Protein 6SMF (pdb70)

Organism: Zymomonas mobilis subsp. mobilis (strain ATCC 31821 / ZM4 / CP4) (NCBI:txid264203)

Solvent-accessible surface area: 24337 Å² total; per-residue (Å²): 152,36,58,43,0,6,0,0,2,0,1,19,19,52,18,42,5,112,61,95,52,108,132,131,41,134,66,40,25,125,66,4,6,79,100,4,112,126,37,4,139,94,56,107,14,69,16,80,41,70,47,15,9,43,18,2,13,0,0,53,43,0,16,65,0,42,86,83,186,8,61,0,0,0,0,4,1,22,0,2,0,19,34,0,2,1,0,15,25,0,10,125,33,4,84,12,46,2,0,2,0,14,34,44,10,12,24,56,108,54,80,50,10,41,80,9,29,0,0,29,21,8,71,0,14,0,4,12,23,28,12,78,0,1,20,9,0,0,49,1,0,24,138,86,158,109,51,44,0,8,0,0,3,0,1,19,18,52,26,49,16,106,35,66,59,102,92,87,37,139,82,40,25,128,65,3,15,81,103,3,118,124,36,4,141,94,54,99,7,55,17,78,40,68,48,15,8,44,17,3,14,0,0,54,44,0,18,68,0,31,84,81,177,9,58,0,0,0,0,4,0,21,1,1,0,19,38,2,2,0,0,15,24,0,9,127,13,6,92,11,45,2,8,3,0,16,33,45,71,12,126,79,108,55,78,53,12,78,86,24,29,0,31,91,21,19,117,30,75,34,31,37,120,27,10,85,0,0,17,80,0,0,75,47,0,24,92,104,159,111,53,43,0,7,0,0,2,0,1,19,20,55,27,53,15,106,84,58,58,100,77,162,35,138,69,40,23,122,62,3,15,76,114,4,115,124,32,4,136,161,41,96,10,62,9,80,39,66,47,16,7,45,17,3,13,0,0,52,45,0,18,68,0,35,87,80,185,9,56,0,0,0,0,5,0,20,1,1,0,20,35,1,2,1,0,16,24,0,9,145,37,10,103,11,48,2,9,4,0,15,34,45,70,13,123,80,108,55,78,53,11,77,86,24,29,0,32,90,22,21,118,29,72,33,30,36,117,29,15,99,0,0,24,78,0,0,66,48,0,26,88,104,163,112,62,31,0,5,0,0,2,0,10,91,20,61,101,51,12,108,177,55,60,99,78,165,35,137,72,38,22,118,63,2,9,74,115,2,109,111,22,4,148,170,52,99,10,58,16,71,41,76,49,14,75,130,60,38,21,0,33,91,42,0,102,65,0,69,86,84,184,10,56,0,0,0,0,4,0,21,46,54,0,24,93,2,78,50,0,51,78,8,8,161,85,17,116,11,47,2,0,4,0,13,34,43,11,12,23,58,112,81,80,124,46,40,82,9,52,1,0,35,22,8,69,0,18,0,3,12,21,28,14,56,0,0,29,9,0,0,58,11,0,24,83,98

Structure (mmCIF, N/CA/C/O backbone):
data_6SMF
#
_entry.id   6SMF
#
_cell.length_a   133.627
_cell.length_b   133.627
_cell.length_c   101.670
_cell.angle_alpha   90.000
_cell.angle_beta   90.000
_cell.angle_gamma   120.000
#
_symmetry.space_group_name_H-M   'H 3'
#
loop_
_entity.id
_entity.type
_entity.pdbx_description
1 polymer '3-dehydroquinate dehydratase'
2 non-polymer 'CITRATE ANION'
3 non-polymer 2-AMINO-2-HYDROXYMETHYL-PROPANE-1,3-DIOL
4 non-polymer 'SULFATE ION'
5 non-polymer GLYCEROL
6 water water
#
loop_
_atom_site.group_PDB
_atom_site.id
_atom_site.type_symbol
_atom_site.label_atom_id
_atom_site.label_alt_id
_atom_site.label_comp_id
_atom_site.label_asym_id
_atom_site.label_entity_id
_atom_site.label_seq_id
_atom_site.pdbx_PDB_ins_code
_atom_site.Cartn_x
_atom_site.Cartn_y
_atom_site.Cartn_z
_atom_site.occupancy
_atom_site.B_iso_or_equiv
_atom_site.auth_seq_id
_atom_site.auth_comp_id
_atom_site.auth_asym_id
_atom_site.auth_atom_id
_atom_site.pdbx_PDB_model_num
ATOM 1 N N . LYS A 1 6 ? -51.251 -9.850 20.014 1.00 135.42 3 LYS A N 1
ATOM 2 C CA . LYS A 1 6 ? -50.057 -10.483 19.370 1.00 132.75 3 LYS A CA 1
ATOM 3 C C . LYS A 1 6 ? -48.985 -10.614 20.461 1.00 132.31 3 LYS A C 1
ATOM 4 O O . LYS A 1 6 ? -48.807 -9.662 21.264 1.00 135.61 3 LYS A O 1
ATOM 6 N N . LYS A 1 7 ? -48.328 -11.774 20.530 1.00 129.40 4 LYS A N 1
ATOM 7 C CA . LYS A 1 7 ? -47.032 -11.926 21.223 1.00 125.85 4 LYS A CA 1
ATOM 8 C C . LYS A 1 7 ? -45.986 -11.158 20.379 1.00 117.68 4 LYS A C 1
ATOM 9 O O . LYS A 1 7 ? -45.976 -11.179 19.137 1.00 116.12 4 LYS A O 1
ATOM 11 N N . PRO A 1 8 ? -45.098 -10.364 21.024 1.00 110.53 5 PRO A N 1
ATOM 12 C CA . PRO A 1 8 ? -43.987 -9.735 20.331 1.00 105.12 5 PRO A CA 1
ATOM 13 C C . PRO A 1 8 ? -43.257 -10.809 19.519 1.00 100.17 5 PRO A C 1
ATOM 14 O O . PRO A 1 8 ? -43.103 -11.891 20.019 1.00 98.23 5 PRO A O 1
ATOM 18 N N . THR A 1 9 ? -42.868 -10.511 18.281 1.00 97.51 6 THR A N 1
ATOM 19 C CA . THR A 1 9 ? -42.111 -11.471 17.442 1.00 97.37 6 THR A CA 1
ATOM 20 C C . THR A 1 9 ? -40.626 -11.053 17.421 1.00 93.73 6 THR A C 1
ATOM 21 O O . THR A 1 9 ? -40.309 -9.849 17.348 1.00 94.08 6 THR A O 1
ATOM 25 N N . ILE A 1 10 ? -39.725 -12.018 17.572 1.00 90.69 7 ILE A N 1
ATOM 26 C CA . ILE A 1 10 ? -38.258 -11.762 17.544 1.00 84.30 7 ILE A CA 1
ATOM 27 C C . ILE A 1 10 ? -37.651 -12.599 16.425 1.00 82.51 7 ILE A C 1
ATOM 28 O O . ILE A 1 10 ? -37.676 -13.831 16.550 1.00 85.06 7 ILE A O 1
ATOM 33 N N . PHE A 1 11 ? -37.142 -11.950 15.381 1.00 83.47 8 PHE A N 1
ATOM 34 C CA . PHE A 1 11 ? -36.376 -12.592 14.291 1.00 84.98 8 PHE A CA 1
ATOM 35 C C . PHE A 1 11 ? -35.022 -13.063 14.848 1.00 84.83 8 PHE A C 1
ATOM 36 O O . PHE A 1 11 ? -34.354 -12.359 15.656 1.00 81.98 8 PHE A O 1
ATOM 44 N N . ILE A 1 12 ? -34.652 -14.281 14.466 1.00 83.04 9 ILE A N 1
ATOM 45 C CA . ILE A 1 12 ? -33.332 -14.880 14.770 1.00 77.78 9 ILE A CA 1
ATOM 46 C C . ILE A 1 12 ? -32.776 -15.325 13.428 1.00 75.72 9 ILE A C 1
ATOM 47 O O . ILE A 1 12 ? -33.365 -16.252 12.825 1.00 74.86 9 ILE A O 1
ATOM 52 N N . LEU A 1 13 ? -31.734 -14.635 12.971 1.00 71.37 10 LEU A N 1
ATOM 53 C CA . LEU A 1 13 ? -31.226 -14.757 11.594 1.00 74.79 10 LEU A CA 1
ATOM 54 C C . LEU A 1 13 ? -29.811 -15.331 11.630 1.00 70.54 10 LEU A C 1
ATOM 55 O O . LEU A 1 13 ? -28.951 -14.739 12.287 1.00 71.33 10 LEU A O 1
ATOM 60 N N . ASN A 1 14 ? -29.612 -16.441 10.924 1.00 72.55 11 ASN A N 1
ATOM 61 C CA . ASN A 1 14 ? -28.340 -17.194 10.865 1.00 74.56 11 ASN A CA 1
ATOM 62 C C . ASN A 1 14 ? -27.775 -17.074 9.448 1.00 75.04 11 ASN A C 1
ATOM 63 O O . ASN A 1 14 ? -28.506 -17.276 8.467 1.00 75.68 11 ASN A O 1
ATOM 68 N N . GLY A 1 15 ? -26.499 -16.709 9.364 1.00 70.57 12 GLY A N 1
ATOM 69 C CA . GLY A 1 15 ? -25.812 -16.550 8.086 1.00 65.97 12 GLY A CA 1
ATOM 70 C C . GLY A 1 15 ? -25.180 -17.845 7.633 1.00 63.91 12 GLY A C 1
ATOM 71 O O . GLY A 1 15 ? -25.546 -18.937 8.068 1.00 69.73 12 GLY A O 1
ATOM 72 N N . PRO A 1 16 ? -24.195 -17.727 6.729 1.00 60.28 13 PRO A N 1
ATOM 73 C CA . PRO A 1 16 ? -23.722 -18.860 5.950 1.00 60.47 13 PRO A CA 1
ATOM 74 C C . PRO A 1 16 ? -23.004 -19.876 6.836 1.00 62.73 13 PRO A C 1
ATOM 75 O O . PRO A 1 16 ? -22.385 -19.487 7.799 1.00 61.48 13 PRO A O 1
ATOM 79 N N . ASN A 1 17 ? -23.152 -21.145 6.462 1.00 66.27 14 ASN A N 1
ATOM 80 C CA . ASN A 1 17 ? -22.394 -22.293 6.992 1.00 68.17 14 ASN A CA 1
ATOM 81 C C . ASN A 1 17 ? -22.911 -22.728 8.379 1.00 70.68 14 ASN A C 1
ATOM 82 O O . ASN A 1 17 ? -22.580 -23.852 8.834 1.00 74.79 14 ASN A O 1
ATOM 87 N N . LEU A 1 18 ? -23.721 -21.927 9.052 1.00 69.58 15 LEU A N 1
ATOM 88 C CA . LEU A 1 18 ? -24.256 -22.337 10.370 1.00 72.00 15 LEU A CA 1
ATOM 89 C C . LEU A 1 18 ? -25.218 -23.519 10.202 1.00 76.17 15 LEU A C 1
ATOM 90 O O . LEU A 1 18 ? -25.379 -24.291 11.158 1.00 75.83 15 LEU A O 1
ATOM 95 N N . ASN A 1 19 ? -25.820 -23.647 9.018 1.00 76.49 16 ASN A N 1
ATOM 96 C CA . ASN A 1 19 ? -26.642 -24.828 8.642 1.00 79.07 16 ASN A CA 1
ATOM 97 C C . ASN A 1 19 ? -25.824 -26.124 8.734 1.00 78.91 16 ASN A C 1
ATOM 98 O O . ASN A 1 19 ? -26.487 -27.178 8.799 1.00 85.37 16 ASN A O 1
ATOM 103 N N . LEU A 1 20 ? -24.483 -26.072 8.796 1.00 77.93 17 LEU A N 1
ATOM 104 C CA . LEU A 1 20 ? -23.597 -27.291 8.811 1.00 83.00 17 LEU A CA 1
ATOM 105 C C . LEU A 1 20 ? -23.237 -27.718 10.238 1.00 81.49 17 LEU A C 1
ATOM 106 O O . LEU A 1 20 ? -22.579 -28.764 10.400 1.00 81.73 17 LEU A O 1
ATOM 111 N N . LEU A 1 21 ? -23.636 -26.917 11.217 1.00 82.38 18 LEU A N 1
ATOM 112 C CA . LEU A 1 21 ? -23.381 -27.166 12.651 1.00 88.34 18 LEU A CA 1
ATOM 113 C C . LEU A 1 21 ? -23.738 -28.612 12.982 1.00 92.30 18 LEU A C 1
ATOM 114 O O . LEU A 1 21 ? -24.822 -29.042 12.605 1.00 94.16 18 LEU A O 1
ATOM 119 N N . GLY A 1 22 ? -22.822 -29.295 13.660 1.00 95.37 19 GLY A N 1
ATOM 120 C CA . GLY A 1 22 ? -22.971 -30.676 14.100 1.00 97.91 19 GLY A CA 1
ATOM 121 C C . GLY A 1 22 ? -22.837 -31.677 12.992 1.00 104.01 19 GLY A C 1
ATOM 122 O O . GLY A 1 22 ? -22.590 -32.798 13.379 1.00 122.62 19 GLY A O 1
ATOM 123 N N . LEU A 1 23 ? -22.951 -31.384 11.700 1.00 106.60 20 LEU A N 1
ATOM 124 C CA . LEU A 1 23 ? -22.960 -32.459 10.654 1.00 114.86 20 LEU A CA 1
ATOM 125 C C . LEU A 1 23 ? -21.556 -33.090 10.535 1.00 122.43 20 LEU A C 1
ATOM 126 O O . LEU A 1 23 ? -21.421 -34.310 10.773 1.00 132.10 20 LEU A O 1
ATOM 131 N N . ARG A 1 24 ? -20.568 -32.278 10.165 1.00 129.89 21 ARG A N 1
ATOM 132 C CA . ARG A 1 24 ? -19.168 -32.693 9.917 1.00 135.40 21 ARG A CA 1
ATOM 133 C C . ARG A 1 24 ? -18.63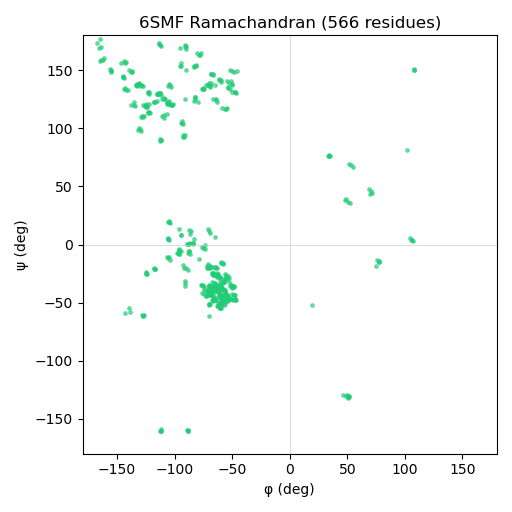0 -33.327 11.202 1.00 137.75 21 ARG A C 1
ATOM 134 O O . ARG A 1 24 ? -18.627 -32.618 12.245 1.00 134.83 21 ARG A O 1
ATOM 142 N N . GLU A 1 25 ? -18.266 -34.624 11.129 1.00 144.72 22 GLU A N 1
ATOM 143 C CA . GLU A 1 25 ? -17.535 -35.409 12.169 1.00 144.98 22 GLU A CA 1
ATOM 144 C C . GLU A 1 25 ? -17.961 -34.947 13.571 1.00 141.34 22 GLU A C 1
ATOM 145 O O . GLU A 1 25 ? -17.187 -34.264 14.259 1.00 135.18 22 GLU A O 1
ATOM 151 N N . PRO A 1 26 ? -19.176 -35.342 14.056 1.00 141.94 23 PRO A N 1
ATOM 152 C CA . PRO A 1 26 ? -19.764 -34.761 15.274 1.00 138.68 23 PRO A CA 1
ATOM 153 C C . PRO A 1 26 ? -18.959 -35.057 16.556 1.00 138.38 23 PRO A C 1
ATOM 154 O O . PRO A 1 26 ? -18.868 -34.218 17.445 1.00 122.48 23 PRO A O 1
ATOM 158 N N . THR A 1 27 ? -18.397 -36.269 16.607 1.00 152.51 24 THR A N 1
ATOM 159 C CA . THR A 1 27 ? -17.483 -36.824 17.634 1.00 154.59 24 THR A CA 1
ATOM 160 C C . THR A 1 27 ? -16.149 -36.053 17.637 1.00 154.73 24 THR A C 1
ATOM 161 O O . THR A 1 27 ? -15.276 -36.508 18.358 1.00 160.31 24 THR A O 1
ATOM 165 N N . ILE A 1 28 ? -16.009 -34.949 16.869 1.00 153.09 25 ILE A N 1
ATOM 166 C CA . ILE A 1 28 ? -14.840 -34.004 16.888 1.00 151.73 25 ILE A CA 1
ATOM 167 C C . ILE A 1 28 ? -15.336 -32.547 17.063 1.00 151.88 25 ILE A C 1
ATOM 168 O O . ILE A 1 28 ? -14.934 -31.964 18.089 1.00 147.19 25 ILE A O 1
ATOM 173 N N . TYR A 1 29 ? -16.167 -31.998 16.146 1.00 152.96 26 TYR A N 1
ATOM 174 C CA . TYR A 1 29 ? -16.663 -30.583 16.037 1.00 146.54 26 TYR A CA 1
ATOM 175 C C . TYR A 1 29 ? -17.832 -30.214 16.997 1.00 140.89 26 TYR A C 1
ATOM 176 O O . TYR A 1 29 ? -18.180 -29.015 17.036 1.00 122.44 26 TYR A O 1
ATOM 185 N N . GLY A 1 30 ? -18.474 -31.200 17.653 1.00 143.17 27 GLY A N 1
ATOM 186 C CA . GLY A 1 30 ? -19.491 -31.008 18.718 1.00 140.05 27 GLY A CA 1
ATOM 187 C C . GLY A 1 30 ? -20.962 -31.177 18.302 1.00 132.00 27 GLY A C 1
ATOM 188 O O . GLY A 1 30 ? -21.642 -30.159 18.101 1.00 135.70 27 GLY A O 1
ATOM 189 N N . HIS A 1 31 ? -21.426 -32.428 18.233 1.00 126.12 28 HIS A N 1
ATOM 190 C CA . HIS A 1 31 ? -22.804 -33.037 18.248 1.00 127.79 28 HIS A CA 1
ATOM 191 C C . HIS A 1 31 ? -23.993 -32.121 17.912 1.00 119.35 28 HIS A C 1
ATOM 192 O O . HIS A 1 31 ? -24.846 -32.531 17.100 1.00 118.92 28 HIS A O 1
ATOM 199 N N . GLN A 1 32 ? -24.122 -30.978 18.571 1.00 111.85 29 GLN A N 1
ATOM 200 C CA . GLN A 1 32 ? -25.344 -30.136 18.490 1.00 110.36 29 GLN A CA 1
ATOM 201 C C . GLN A 1 32 ? -25.483 -29.482 17.108 1.00 105.98 29 GLN A C 1
ATOM 202 O O . GLN A 1 32 ? -24.466 -28.961 16.597 1.00 111.84 29 GLN A O 1
ATOM 208 N N . THR A 1 33 ? -26.710 -29.441 16.567 1.00 102.10 30 THR A N 1
ATOM 209 C CA . THR A 1 33 ? -27.056 -28.951 15.197 1.00 97.07 30 THR A CA 1
ATOM 210 C C . THR A 1 33 ? -27.861 -27.652 15.255 1.00 93.28 30 THR A C 1
ATOM 211 O O . THR A 1 33 ? -28.288 -27.283 16.352 1.00 93.75 30 THR A O 1
ATOM 215 N N . LEU A 1 34 ? -28.077 -27.008 14.102 1.00 92.34 31 LEU A N 1
ATOM 216 C CA . LEU A 1 34 ? -28.765 -25.686 14.057 1.00 90.63 31 LEU A CA 1
ATOM 217 C C . LEU A 1 34 ? -30.247 -25.904 14.401 1.00 94.09 31 LEU A C 1
ATOM 218 O O . LEU A 1 34 ? -30.806 -25.011 15.058 1.00 91.03 31 LEU A O 1
ATOM 223 N N . GLU A 1 35 ? -30.830 -27.039 13.998 1.00 99.76 32 GLU A N 1
ATOM 224 C CA . GLU A 1 35 ? -32.227 -27.433 14.359 1.00 108.05 32 GLU A CA 1
ATOM 225 C C . GLU A 1 35 ? -32.353 -27.558 15.892 1.00 104.19 32 GLU A C 1
ATOM 226 O O . GLU A 1 35 ? -33.284 -26.951 16.486 1.00 107.66 32 GLU A O 1
ATOM 232 N N . ASP A 1 36 ? -31.438 -28.300 16.513 1.00 101.26 33 ASP A N 1
ATOM 233 C CA . ASP A 1 36 ? -31.393 -28.507 17.987 1.00 102.72 33 ASP A CA 1
ATOM 234 C C . ASP A 1 36 ? -31.483 -27.140 18.675 1.00 98.00 33 ASP A C 1
ATOM 235 O O . ASP A 1 36 ? -32.219 -27.003 19.652 1.00 101.67 33 ASP A O 1
ATOM 240 N N . ILE A 1 37 ? -30.771 -26.148 18.162 1.00 92.83 34 ILE A N 1
ATOM 241 C CA . ILE A 1 37 ? -30.710 -24.783 18.754 1.00 90.87 34 ILE A CA 1
ATOM 242 C C . ILE A 1 37 ? -32.061 -24.082 18.536 1.00 92.03 34 ILE A C 1
ATOM 243 O O . ILE A 1 37 ? -32.550 -23.436 19.501 1.00 92.91 34 ILE A O 1
ATOM 248 N N . ALA A 1 38 ? -32.627 -24.210 17.327 1.00 93.79 35 ALA A N 1
ATOM 249 C CA . ALA A 1 38 ? -33.982 -23.735 16.961 1.00 97.76 35 ALA A CA 1
ATOM 250 C C . ALA A 1 38 ? -35.009 -24.325 17.939 1.00 102.39 35 ALA A C 1
ATOM 251 O O . ALA A 1 38 ? -35.911 -23.579 18.401 1.00 107.40 35 ALA A O 1
ATOM 253 N N . ASN A 1 39 ? -34.889 -25.615 18.250 1.00 102.87 36 ASN A N 1
ATOM 254 C CA . ASN A 1 39 ? -35.829 -26.321 19.161 1.00 106.47 36 ASN A CA 1
ATOM 255 C C . ASN A 1 39 ? -35.663 -25.748 20.569 1.00 103.26 36 ASN A C 1
ATOM 256 O O . ASN A 1 39 ? -36.687 -25.378 21.174 1.00 104.56 36 ASN A O 1
ATOM 261 N N . LYS A 1 40 ? -34.412 -25.613 21.048 1.00 103.84 37 LYS A N 1
ATOM 262 C CA . LYS A 1 40 ? -34.114 -25.027 22.389 1.00 104.29 37 LYS A CA 1
ATOM 263 C C . LYS A 1 40 ? -34.844 -23.681 22.496 1.00 104.35 37 LYS A C 1
ATOM 264 O O . LYS A 1 40 ? -35.548 -23.468 23.538 1.00 104.31 37 LYS A O 1
ATOM 270 N N . LEU A 1 41 ? -34.717 -22.864 21.428 1.00 100.47 38 LEU A N 1
ATOM 271 C CA . LEU A 1 41 ? -35.106 -21.428 21.379 1.00 98.91 38 LEU A CA 1
ATOM 272 C C . LEU A 1 41 ? -36.627 -21.302 21.339 1.00 100.57 38 LEU A C 1
ATOM 273 O O . LEU A 1 41 ? -37.150 -20.434 22.051 1.00 102.31 38 LEU A O 1
ATOM 278 N N . LYS A 1 42 ? -37.292 -22.118 20.520 1.00 103.95 39 LYS A N 1
ATOM 279 C CA . LYS A 1 42 ? -38.780 -22.176 20.422 1.00 108.93 39 LYS A CA 1
ATOM 280 C C . LYS A 1 42 ? -39.397 -22.464 21.799 1.00 110.20 39 LYS A C 1
ATOM 281 O O . LYS A 1 42 ? -40.416 -21.805 22.108 1.00 110.05 39 LYS A O 1
ATOM 287 N N . LEU A 1 43 ? -38.768 -23.360 22.580 1.00 111.40 40 LEU A N 1
ATOM 288 C CA . LEU A 1 43 ? -39.194 -23.733 23.966 1.00 116.63 40 LEU A CA 1
ATOM 289 C C . LEU A 1 43 ? -38.945 -22.569 24.929 1.00 116.11 40 LEU A C 1
ATOM 290 O O . LEU A 1 43 ? -39.803 -22.333 25.803 1.00 120.02 40 LEU A O 1
ATOM 295 N N . GLN A 1 44 ? -37.790 -21.909 24.810 1.00 110.50 41 GLN A N 1
ATOM 296 C CA . GLN A 1 44 ? -37.415 -20.771 25.681 1.00 107.58 41 GLN A CA 1
ATOM 297 C C . GLN A 1 44 ? -38.435 -19.657 25.433 1.00 109.44 41 GLN A C 1
ATOM 298 O O . GLN A 1 44 ? -38.860 -18.974 26.421 1.00 112.00 41 GLN A O 1
ATOM 304 N N . ALA A 1 45 ? -38.838 -19.525 24.159 1.00 108.60 42 ALA A N 1
ATOM 305 C CA . ALA A 1 45 ? -39.768 -18.491 23.650 1.00 107.41 42 ALA A CA 1
ATOM 306 C C . ALA A 1 45 ? -41.149 -18.703 24.264 1.00 111.25 42 ALA A C 1
ATOM 307 O O . ALA A 1 45 ? -41.800 -17.703 24.563 1.00 116.79 42 ALA A O 1
ATOM 309 N N . GLU A 1 46 ? -41.572 -19.951 24.443 1.00 114.52 43 GLU A N 1
ATOM 310 C CA . GLU A 1 46 ? -42.822 -20.297 25.170 1.00 119.53 43 GLU A CA 1
ATOM 311 C C . GLU A 1 46 ? -42.692 -19.791 26.617 1.00 119.54 43 GLU A C 1
ATOM 312 O O . GLU A 1 46 ? -43.553 -19.013 27.026 1.00 120.32 43 GLU A O 1
ATOM 318 N N . LYS A 1 47 ? -41.613 -20.145 27.343 1.00 122.25 44 LYS A N 1
ATOM 319 C CA . LYS A 1 47 ? -41.399 -19.696 28.752 1.00 125.22 44 LYS A CA 1
ATOM 320 C C . LYS A 1 47 ? -41.444 -18.156 28.833 1.00 123.86 44 LYS A C 1
ATOM 321 O O . LYS A 1 47 ? -41.783 -17.649 29.915 1.00 124.05 44 LYS A O 1
ATOM 323 N N . LEU A 1 48 ? -41.121 -17.437 27.741 1.00 120.07 45 LEU A N 1
ATOM 324 C CA . LEU A 1 48 ? -40.869 -15.962 27.752 1.00 117.78 45 LEU A CA 1
ATOM 325 C C . LEU A 1 48 ? -42.062 -15.184 27.168 1.00 118.60 45 LEU A C 1
ATOM 326 O O . LEU A 1 48 ? -42.087 -13.938 27.289 1.00 122.67 45 LEU A O 1
ATOM 331 N N . ASP A 1 49 ? -42.971 -15.896 26.516 1.00 118.13 46 ASP A N 1
ATOM 332 C CA . ASP A 1 49 ? -44.214 -15.355 25.925 1.00 122.14 46 ASP A CA 1
ATOM 333 C C . ASP A 1 49 ? -43.916 -14.459 24.722 1.00 119.24 46 ASP A C 1
ATOM 334 O O . ASP A 1 49 ? -44.497 -13.352 24.595 1.00 122.98 46 ASP A O 1
ATOM 339 N N . VAL A 1 50 ? -43.065 -14.960 23.824 1.00 114.77 47 VAL A N 1
ATOM 340 C CA . VAL A 1 50 ? -42.709 -14.262 22.556 1.00 110.91 47 VAL A CA 1
ATOM 341 C C . VAL A 1 50 ? -42.715 -15.308 21.445 1.00 110.41 47 VAL A C 1
ATOM 342 O O . VAL A 1 50 ? -42.499 -16.492 21.771 1.00 115.32 47 VAL A O 1
ATOM 346 N N . THR A 1 51 ? -43.038 -14.920 20.209 1.00 107.49 48 THR A N 1
ATOM 347 C CA . THR A 1 51 ? -42.847 -15.831 19.058 1.00 103.71 48 THR A CA 1
ATOM 348 C C . THR A 1 51 ? -41.483 -15.483 18.476 1.00 99.32 48 THR A C 1
ATOM 349 O O . THR A 1 51 ? -40.960 -14.352 18.664 1.00 96.00 48 THR A O 1
ATOM 353 N N . VAL A 1 52 ? -40.907 -16.450 17.790 1.00 97.53 49 VAL A N 1
ATOM 354 C CA . VAL A 1 52 ? -39.479 -16.413 17.401 1.00 92.99 49 VAL A CA 1
ATOM 355 C C . VAL A 1 52 ? -39.453 -16.861 15.940 1.00 92.60 49 VAL A C 1
ATOM 356 O O . VAL A 1 52 ? -40.057 -17.915 15.673 1.00 93.93 49 VAL A O 1
ATOM 360 N N . GLU A 1 53 ? -38.926 -16.056 15.010 1.00 87.10 50 GLU A N 1
ATOM 361 C CA . GLU A 1 53 ? -38.905 -16.450 13.579 1.00 89.02 50 GLU A CA 1
ATOM 362 C C . GLU A 1 53 ? -37.456 -16.703 13.222 1.00 84.02 50 GLU A C 1
ATOM 363 O O . GLU A 1 53 ? -36.699 -15.735 13.191 1.00 89.72 50 GLU A O 1
ATOM 369 N N . ILE A 1 54 ? -37.108 -17.961 12.980 1.00 86.18 51 ILE A N 1
ATOM 370 C CA . ILE A 1 54 ? -35.715 -18.479 12.873 1.00 83.44 51 ILE A CA 1
ATOM 371 C C . ILE A 1 54 ? -35.459 -18.833 11.409 1.00 82.56 51 ILE A C 1
ATOM 372 O O . ILE A 1 54 ? -36.194 -19.657 10.887 1.00 81.27 51 ILE A O 1
ATOM 377 N N . ARG A 1 55 ? -34.391 -18.289 10.832 1.00 79.85 52 ARG A N 1
ATOM 378 C CA . ARG A 1 55 ? -34.048 -18.427 9.406 1.00 80.90 52 ARG A CA 1
ATOM 379 C C . ARG A 1 55 ? -32.522 -18.526 9.253 1.00 81.52 52 ARG A C 1
ATOM 380 O O . ARG A 1 55 ? -31.770 -18.034 10.130 1.00 79.35 52 ARG A O 1
ATOM 388 N N . GLN A 1 56 ? -32.089 -19.087 8.132 1.00 78.47 53 GLN A N 1
ATOM 389 C CA . GLN A 1 56 ? -30.672 -19.261 7.777 1.00 74.68 53 GLN A CA 1
ATOM 390 C C . GLN A 1 56 ? -30.570 -19.082 6.272 1.00 73.35 53 GLN A C 1
ATOM 391 O O . GLN A 1 56 ? -31.492 -19.510 5.568 1.00 75.18 53 GLN A O 1
ATOM 397 N N . SER A 1 57 ? -29.480 -18.483 5.813 1.00 67.16 54 SER A N 1
ATOM 398 C CA . SER A 1 57 ? -29.154 -18.384 4.383 1.00 68.36 54 SER A CA 1
ATOM 399 C C . SER A 1 57 ? -27.647 -18.232 4.250 1.00 67.81 54 SER A C 1
ATOM 400 O O . SER A 1 57 ? -27.016 -17.670 5.182 1.00 68.84 54 SER A O 1
ATOM 403 N N . ASN A 1 58 ? -27.120 -18.742 3.148 1.00 68.97 55 ASN A N 1
ATOM 404 C CA . ASN A 1 58 ? -25.720 -18.535 2.721 1.00 70.68 55 ASN A CA 1
ATOM 405 C C . ASN A 1 58 ? -25.627 -17.207 1.959 1.00 71.86 55 ASN A C 1
ATOM 406 O O . ASN A 1 58 ? -24.511 -16.868 1.533 1.00 72.67 55 ASN A O 1
ATOM 411 N N . HIS A 1 59 ? -26.734 -16.464 1.804 1.00 72.51 56 HIS A N 1
ATOM 412 C CA . HIS A 1 59 ? -26.783 -15.248 0.940 1.00 72.57 56 HIS A CA 1
ATOM 413 C C . HIS A 1 59 ? -26.814 -13.999 1.813 1.00 71.78 56 HIS A C 1
ATOM 414 O O . HIS A 1 59 ? -27.730 -13.845 2.642 1.00 70.74 56 HIS A O 1
ATOM 421 N N . GLU A 1 60 ? -25.836 -13.127 1.601 1.00 69.24 57 GLU A N 1
ATOM 422 C CA . GLU A 1 60 ? -25.734 -11.808 2.267 1.00 66.41 57 GLU A CA 1
ATOM 423 C C . GLU A 1 60 ? -27.054 -11.058 2.051 1.00 69.71 57 GLU A C 1
ATOM 424 O O . GLU A 1 60 ? -27.625 -10.506 3.021 1.00 67.35 57 GLU A O 1
ATOM 430 N N . GLY A 1 61 ? -27.529 -11.045 0.803 1.00 70.66 58 GLY A N 1
ATOM 431 C CA . GLY A 1 61 ? -28.766 -10.348 0.446 1.00 73.97 58 GLY A CA 1
ATOM 432 C C . GLY A 1 61 ? -29.957 -10.826 1.270 1.00 75.87 58 GLY A C 1
ATOM 433 O O . GLY A 1 61 ? -30.837 -9.968 1.622 1.00 78.62 58 GLY A O 1
ATOM 434 N N . ALA A 1 62 ? -30.054 -12.135 1.542 1.00 74.34 59 ALA A N 1
ATOM 435 C CA . ALA A 1 62 ? -31.167 -12.681 2.350 1.00 74.22 59 ALA A CA 1
ATOM 436 C C . ALA A 1 62 ? -31.166 -12.042 3.746 1.00 69.20 59 ALA A C 1
ATOM 437 O O . ALA A 1 62 ? -32.222 -11.610 4.198 1.00 71.31 59 ALA A O 1
ATOM 439 N N . LEU A 1 63 ? -30.021 -11.920 4.399 1.00 68.31 60 LEU A N 1
ATOM 440 C CA . LEU A 1 63 ? -29.956 -11.343 5.770 1.00 66.16 60 LEU A CA 1
ATOM 441 C C . LEU A 1 63 ? -30.459 -9.900 5.744 1.00 67.38 60 LEU A C 1
ATOM 442 O O . LEU A 1 63 ? -31.160 -9.481 6.692 1.00 67.70 60 LEU A O 1
ATOM 447 N N . ILE A 1 64 ? -30.158 -9.170 4.678 1.00 68.33 61 ILE A N 1
ATOM 448 C CA . ILE A 1 64 ? -30.587 -7.748 4.563 1.00 68.40 61 ILE A CA 1
ATOM 449 C C . ILE A 1 64 ? -32.112 -7.724 4.363 1.00 74.61 61 ILE A C 1
ATOM 450 O O . ILE A 1 64 ? -32.796 -7.018 5.163 1.00 72.29 61 ILE A O 1
ATOM 455 N N . ASP A 1 65 ? -32.629 -8.495 3.390 1.00 73.84 62 ASP A N 1
ATOM 456 C CA . ASP A 1 65 ? -34.105 -8.631 3.155 1.00 75.81 62 ASP A CA 1
ATOM 457 C C . ASP A 1 65 ? -34.793 -8.882 4.506 1.00 72.80 62 ASP A C 1
ATOM 458 O O . ASP A 1 65 ? -35.738 -8.190 4.835 1.00 72.26 62 ASP A O 1
ATOM 463 N N . TRP A 1 66 ? -34.262 -9.810 5.303 1.00 74.65 63 TRP A N 1
ATOM 464 C CA . TRP A 1 66 ? -34.848 -10.248 6.602 1.00 75.03 63 TRP A CA 1
ATOM 465 C C . TRP A 1 66 ? -34.744 -9.121 7.629 1.00 76.22 63 TRP A C 1
ATOM 466 O O . TRP A 1 66 ? -35.725 -8.863 8.311 1.00 77.79 63 TRP A O 1
ATOM 477 N N . LEU A 1 67 ? -33.623 -8.415 7.693 1.00 75.92 64 LEU A N 1
ATOM 478 C CA . LEU A 1 67 ? -33.532 -7.245 8.589 1.00 75.19 64 LEU A CA 1
ATOM 479 C C . LEU A 1 67 ? -34.630 -6.264 8.217 1.00 75.72 64 LEU A C 1
ATOM 480 O O . LEU A 1 67 ? -35.304 -5.780 9.129 1.00 81.38 64 LEU A O 1
ATOM 485 N N . GLN A 1 68 ? -34.834 -6.018 6.925 1.00 77.21 65 GLN A N 1
ATOM 486 C CA . GLN A 1 68 ? -35.795 -4.985 6.458 1.00 82.33 65 GLN A CA 1
ATOM 487 C C . GLN A 1 68 ? -37.217 -5.479 6.747 1.00 86.31 65 GLN A C 1
ATOM 488 O O . GLN A 1 68 ? -38.090 -4.662 7.114 1.00 90.43 65 GLN A O 1
ATOM 494 N N . GLU A 1 69 ? -37.434 -6.776 6.540 1.00 87.12 66 GLU A N 1
ATOM 495 C CA . GLU A 1 69 ? -38.733 -7.457 6.773 1.00 89.30 66 GLU A CA 1
ATOM 496 C C . GLU A 1 69 ? -39.073 -7.367 8.266 1.00 88.43 66 GLU A C 1
ATOM 497 O O . GLU A 1 69 ? -40.273 -7.166 8.597 1.00 88.57 66 GLU A O 1
ATOM 503 N N . ALA A 1 70 ? -38.083 -7.493 9.148 1.00 82.28 67 ALA A N 1
ATOM 504 C CA . ALA A 1 70 ? -38.332 -7.362 10.596 1.00 84.00 67 ALA A CA 1
ATOM 505 C C . ALA A 1 70 ? -38.823 -5.944 10.887 1.00 87.02 67 ALA A C 1
ATOM 506 O O . ALA A 1 70 ? -39.750 -5.809 11.689 1.00 88.05 67 ALA A O 1
ATOM 508 N N . GLN A 1 71 ? -38.281 -4.914 10.243 1.00 88.87 68 GLN A N 1
ATOM 509 C CA . GLN A 1 71 ? -38.789 -3.550 10.551 1.00 95.16 68 GLN A CA 1
ATOM 510 C C . GLN A 1 71 ? -40.229 -3.389 10.051 1.00 96.51 68 GLN A C 1
ATOM 511 O O . GLN A 1 71 ? -41.011 -2.722 10.754 1.00 100.90 68 GLN A O 1
ATOM 517 N N . ALA A 1 72 ? -40.564 -3.986 8.902 1.00 94.40 69 ALA A N 1
ATOM 518 C CA . ALA A 1 72 ? -41.859 -3.831 8.183 1.00 95.76 69 ALA A CA 1
ATOM 519 C C . ALA A 1 72 ? -42.994 -4.432 9.017 1.00 99.54 69 ALA A C 1
ATOM 520 O O . ALA A 1 72 ? -44.140 -4.017 8.887 1.00 104.69 69 ALA A O 1
ATOM 522 N N . VAL A 1 73 ? -42.638 -5.386 9.865 1.00 101.88 70 VAL A N 1
ATOM 523 C CA . VAL A 1 73 ? -43.535 -6.300 10.625 1.00 102.46 70 VAL A CA 1
ATOM 524 C C . VAL A 1 73 ? -43.541 -5.836 12.090 1.00 101.20 70 VAL A C 1
ATOM 525 O O . VAL A 1 73 ? -44.163 -6.504 12.931 1.00 95.32 70 VAL A O 1
ATOM 529 N N . LYS A 1 74 ? -42.862 -4.711 12.360 1.00 102.20 71 LYS A N 1
ATOM 530 C CA . LYS A 1 74 ? -42.663 -4.082 13.695 1.00 105.95 71 LYS A CA 1
ATOM 531 C C . LYS A 1 74 ? -42.195 -5.120 14.721 1.00 102.32 71 LYS A C 1
ATOM 532 O O . LYS A 1 74 ? -42.632 -5.045 15.890 1.00 105.31 71 LYS A O 1
ATOM 538 N N . ALA A 1 75 ? -41.316 -6.039 14.314 1.00 94.40 72 ALA A N 1
ATOM 539 C CA . ALA A 1 75 ? -40.666 -7.011 15.228 1.00 91.44 72 ALA A CA 1
ATOM 540 C C . ALA A 1 75 ? -40.034 -6.260 16.403 1.00 90.50 72 ALA A C 1
ATOM 541 O O . ALA A 1 75 ? -39.610 -5.084 16.234 1.00 95.63 72 ALA A O 1
ATOM 543 N N . LYS A 1 76 ? -39.964 -6.925 17.551 1.00 89.63 73 LYS A N 1
ATOM 544 C CA . LYS A 1 76 ? -39.472 -6.321 18.813 1.00 93.74 73 LYS A CA 1
ATOM 545 C C . LYS A 1 76 ? -37.942 -6.247 18.788 1.00 89.62 73 LYS A C 1
ATOM 546 O O . LYS A 1 76 ? -37.398 -5.297 19.393 1.00 87.88 73 LYS A O 1
ATOM 552 N N . ALA A 1 77 ? -37.301 -7.248 18.173 1.00 85.86 74 ALA A N 1
ATOM 553 C CA . ALA A 1 77 ? -35.818 -7.399 18.127 1.00 82.43 74 ALA A CA 1
ATOM 554 C C . ALA A 1 77 ? -35.375 -8.350 17.008 1.00 79.01 74 ALA A C 1
ATOM 555 O O . ALA A 1 77 ? -36.215 -9.104 16.472 1.00 78.34 74 ALA A O 1
ATOM 557 N N . VAL A 1 78 ? -34.106 -8.250 16.612 1.00 79.37 75 VAL A N 1
ATOM 558 C CA . VAL A 1 78 ? -33.405 -9.239 15.739 1.00 75.49 75 VAL A CA 1
ATOM 559 C C . VAL A 1 78 ? -32.177 -9.744 16.490 1.00 73.45 75 VAL A C 1
ATOM 560 O O . VAL A 1 78 ? -31.392 -8.945 17.025 1.00 73.31 75 VAL A O 1
ATOM 564 N N . ILE A 1 79 ? -32.051 -11.054 16.550 1.00 73.28 76 ILE A N 1
ATOM 565 C CA . ILE A 1 79 ? -30.819 -11.726 17.010 1.00 70.52 76 ILE A CA 1
ATOM 566 C C . ILE A 1 79 ? -30.143 -12.159 15.720 1.00 71.38 76 ILE A C 1
ATOM 567 O O . ILE A 1 79 ? -30.811 -12.839 14.928 1.00 71.14 76 ILE A O 1
ATOM 572 N N . LEU A 1 80 ? -28.920 -11.687 15.480 1.00 69.50 77 LEU A N 1
ATOM 573 C CA . LEU A 1 80 ? -28.233 -11.856 14.178 1.00 67.19 77 LEU A CA 1
ATOM 574 C C . LEU A 1 80 ? -26.869 -12.492 14.404 1.00 64.15 77 LEU A C 1
ATOM 575 O O . LEU A 1 80 ? -26.062 -11.928 15.138 1.00 60.18 77 LEU A O 1
ATOM 580 N N . ASN A 1 81 ? -26.678 -13.663 13.815 1.00 67.44 78 ASN A N 1
ATOM 581 C CA . ASN A 1 81 ? -25.372 -14.333 13.650 1.00 64.00 78 ASN A CA 1
ATOM 582 C C . ASN A 1 81 ? -25.085 -14.338 12.148 1.00 64.39 78 ASN A C 1
ATOM 583 O O . ASN 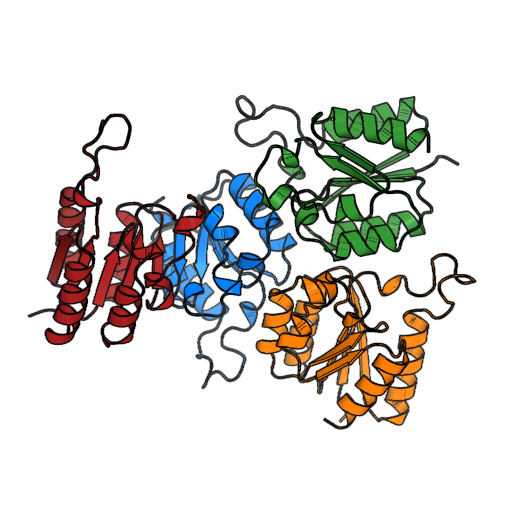A 1 81 ? -25.552 -15.235 11.462 1.0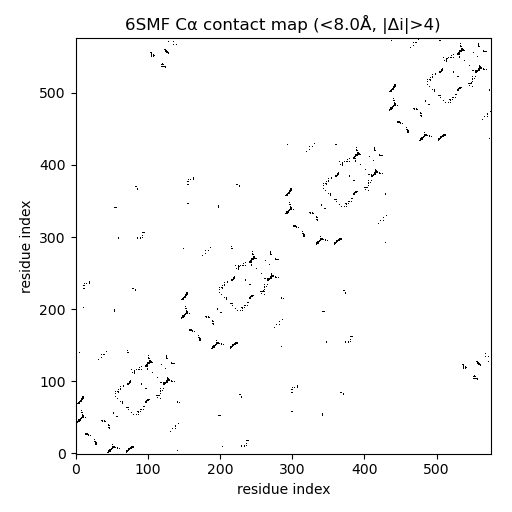0 69.83 78 ASN A O 1
ATOM 588 N N . ALA A 1 82 ? -24.436 -13.304 11.635 1.00 62.99 79 ALA A N 1
ATOM 589 C CA . ALA A 1 82 ? -24.104 -13.141 10.201 1.00 60.79 79 ALA A CA 1
ATOM 590 C C . ALA A 1 82 ? -22.962 -14.081 9.788 1.00 58.37 79 ALA A C 1
ATOM 591 O O . ALA A 1 82 ? -22.581 -14.054 8.634 1.00 59.06 79 ALA A O 1
ATOM 593 N N . ALA A 1 83 ? -22.430 -14.885 10.700 1.00 60.91 80 ALA A N 1
ATOM 594 C CA . ALA A 1 83 ? -21.272 -15.785 10.452 1.00 59.76 80 ALA A CA 1
ATOM 595 C C . ALA A 1 83 ? -20.171 -15.005 9.702 1.00 61.30 80 ALA A C 1
ATOM 596 O O . ALA A 1 83 ? -19.844 -13.879 10.176 1.00 54.88 80 ALA A O 1
ATOM 598 N N . ALA A 1 84 ? -19.625 -15.513 8.583 1.00 58.61 81 ALA A N 1
ATOM 599 C CA . ALA A 1 84 ? -18.459 -14.862 7.931 1.00 57.93 81 ALA A CA 1
ATOM 600 C C . ALA A 1 84 ? -18.823 -13.461 7.435 1.00 58.81 81 ALA A C 1
ATOM 601 O O . ALA A 1 84 ? -17.929 -12.676 7.317 1.00 56.21 81 ALA A O 1
ATOM 603 N N . TYR A 1 85 ? -20.090 -13.172 7.137 1.00 57.61 82 TYR A N 1
ATOM 604 C CA . TYR A 1 85 ? -20.470 -11.865 6.559 1.00 58.87 82 TYR A CA 1
ATOM 605 C C . TYR A 1 85 ? -20.299 -10.794 7.645 1.00 57.64 82 TYR A C 1
ATOM 606 O O . TYR A 1 85 ? -20.238 -9.600 7.291 1.00 61.24 82 TYR A O 1
ATOM 615 N N . THR A 1 86 ? -20.255 -11.188 8.922 1.00 58.84 83 THR A N 1
ATOM 616 C CA . THR A 1 86 ? -19.971 -10.263 10.059 1.00 60.36 83 THR A CA 1
ATOM 617 C C . THR A 1 86 ? -18.698 -9.455 9.764 1.00 60.48 83 THR A C 1
ATOM 618 O O . THR A 1 86 ? -18.647 -8.283 10.131 1.00 61.23 83 THR A O 1
ATOM 622 N N . HIS A 1 87 ? -17.720 -10.060 9.091 1.00 59.03 84 HIS A N 1
ATOM 623 C CA . HIS A 1 87 ? -16.367 -9.509 8.876 1.00 55.46 84 HIS A CA 1
ATOM 624 C C . HIS A 1 87 ? -16.258 -8.809 7.519 1.00 57.14 84 HIS A C 1
ATOM 625 O O . HIS A 1 87 ? -15.272 -8.084 7.345 1.00 56.47 84 HIS A O 1
ATOM 632 N N . THR A 1 88 ? -17.258 -8.888 6.636 1.00 58.45 85 THR A N 1
ATOM 633 C CA . THR A 1 88 ? -17.156 -8.320 5.263 1.00 58.87 85 THR A CA 1
ATOM 634 C C . THR A 1 88 ? -18.298 -7.334 4.965 1.00 62.08 85 THR A C 1
ATOM 635 O O . THR A 1 88 ? -18.124 -6.501 4.060 1.00 60.95 85 THR A O 1
ATOM 639 N N . SER A 1 89 ? -19.448 -7.415 5.632 1.00 58.90 86 SER A N 1
ATOM 640 C CA . SER A 1 89 ? -20.690 -6.791 5.095 1.00 61.20 86 SER A CA 1
ATOM 641 C C . SER A 1 89 ? -20.913 -5.363 5.618 1.00 57.72 86 SER A C 1
ATOM 642 O O . SER A 1 89 ? -21.553 -5.185 6.637 1.00 54.25 86 SER A O 1
ATOM 645 N N . VAL A 1 90 ? -20.460 -4.380 4.854 1.00 57.64 87 VAL A N 1
ATOM 646 C CA . VAL A 1 90 ? -20.887 -2.974 5.000 1.00 58.56 87 VAL A CA 1
ATOM 647 C C . VAL A 1 90 ? -22.397 -2.908 4.780 1.00 60.60 87 VAL A C 1
ATOM 648 O O . VAL A 1 90 ? -23.068 -2.115 5.485 1.00 55.24 87 VAL A O 1
ATOM 652 N N . ALA A 1 91 ? -22.943 -3.754 3.909 1.00 57.94 88 ALA A N 1
ATOM 653 C CA . ALA A 1 91 ? -24.375 -3.652 3.552 1.00 60.63 88 ALA A CA 1
ATOM 654 C C . ALA A 1 91 ? -25.216 -4.086 4.754 1.00 60.93 88 ALA A C 1
ATOM 655 O O . ALA A 1 91 ? -26.282 -3.427 4.966 1.00 61.16 88 ALA A O 1
ATOM 657 N N . ILE A 1 92 ? -24.771 -5.113 5.517 1.00 55.36 89 ILE A N 1
ATOM 658 C CA . ILE A 1 92 ? -25.501 -5.523 6.751 1.00 60.40 89 ILE A CA 1
ATOM 659 C C . ILE A 1 92 ? -25.371 -4.431 7.817 1.00 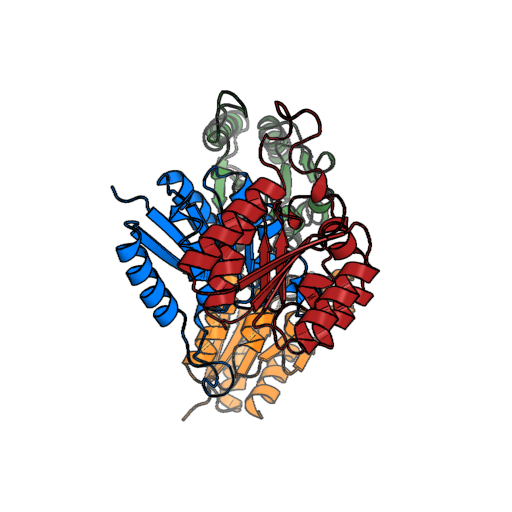64.38 89 ILE A C 1
ATOM 660 O O . ILE A 1 92 ? -26.334 -4.185 8.538 1.00 62.00 89 ILE A O 1
ATOM 665 N N . TYR A 1 93 ? -24.211 -3.771 7.887 1.00 65.47 90 TYR A N 1
ATOM 666 C CA . TYR A 1 93 ? -23.962 -2.672 8.849 1.00 62.56 90 TYR A CA 1
ATOM 667 C C . TYR A 1 93 ? -25.006 -1.582 8.562 1.00 67.17 90 TYR A C 1
ATOM 668 O O . TYR A 1 93 ? -25.634 -1.085 9.498 1.00 69.12 90 TYR A O 1
ATOM 677 N N . ASP A 1 94 ? -25.199 -1.242 7.289 1.00 64.20 91 ASP A N 1
ATOM 678 C CA . ASP A 1 94 ? -26.106 -0.142 6.873 1.00 62.93 91 ASP A CA 1
ATOM 679 C C . ASP A 1 94 ? -27.563 -0.552 7.138 1.00 67.32 91 ASP A C 1
ATOM 680 O O . ASP A 1 94 ? -28.339 0.332 7.618 1.00 68.83 91 ASP A O 1
ATOM 685 N N . ALA A 1 95 ? -27.916 -1.814 6.857 1.00 60.76 92 ALA A N 1
ATOM 686 C CA . ALA A 1 95 ? -29.269 -2.352 7.131 1.00 65.73 92 ALA A CA 1
ATOM 687 C C . ALA A 1 95 ? -29.608 -2.178 8.615 1.00 63.35 92 ALA A C 1
ATOM 688 O O . ALA A 1 95 ? -30.630 -1.569 8.911 1.00 72.31 92 ALA A O 1
ATOM 690 N N . ILE A 1 96 ? -28.734 -2.610 9.511 1.00 62.60 93 ILE A N 1
ATOM 691 C CA . ILE A 1 96 ? -28.923 -2.472 10.984 1.00 63.58 93 ILE A CA 1
ATOM 692 C C . ILE A 1 96 ? -29.098 -0.997 11.338 1.00 68.12 93 ILE A C 1
ATOM 693 O O . ILE A 1 96 ? -30.078 -0.650 12.014 1.00 72.02 93 ILE A O 1
ATOM 698 N N . ARG A 1 97 ? -28.224 -0.144 10.829 1.00 67.77 94 ARG A N 1
ATOM 699 C CA . ARG A 1 97 ? -28.325 1.294 11.137 1.00 70.18 94 ARG A CA 1
ATOM 700 C C . ARG A 1 97 ? -29.606 1.928 10.572 1.00 71.07 94 ARG A C 1
ATOM 701 O O . ARG A 1 97 ? -30.147 2.840 11.249 1.00 67.52 94 ARG A O 1
ATOM 709 N N . ALA A 1 98 ? -30.095 1.475 9.414 1.00 70.74 95 ALA A N 1
ATOM 710 C CA . ALA A 1 98 ? -31.265 2.099 8.725 1.00 72.09 95 ALA A CA 1
ATOM 711 C C . ALA A 1 98 ? -32.558 1.734 9.461 1.00 74.82 95 ALA A C 1
ATOM 712 O O . ALA A 1 98 ? -33.415 2.594 9.555 1.00 82.30 95 ALA A O 1
ATOM 714 N N . ILE A 1 99 ? -32.662 0.506 9.971 1.00 73.25 96 ILE A N 1
ATOM 715 C CA . ILE A 1 99 ? -33.880 0.006 10.682 1.00 78.79 96 ILE A CA 1
ATOM 716 C C . ILE A 1 99 ? -33.843 0.458 12.142 1.00 80.31 96 ILE A C 1
ATOM 717 O O . ILE A 1 99 ? -32.752 0.687 12.656 1.00 82.56 96 ILE A O 1
ATOM 722 N N . THR A 1 100 ? -35.017 0.599 12.750 1.00 84.07 97 THR A N 1
ATOM 723 C CA . THR A 1 100 ? -35.224 1.057 14.149 1.00 88.95 97 THR A CA 1
ATOM 724 C C . THR A 1 100 ? -35.302 -0.111 15.129 1.00 87.56 97 THR A C 1
ATOM 725 O O . THR A 1 100 ? -35.244 0.140 16.325 1.00 87.04 97 THR A O 1
ATOM 729 N N . VAL A 1 101 ? -35.541 -1.321 14.635 1.00 87.05 98 VAL A N 1
ATOM 730 C CA . VAL A 1 101 ? -35.570 -2.569 15.447 1.00 83.42 98 VAL A CA 1
ATOM 731 C C . VAL A 1 101 ? -34.171 -2.792 16.012 1.00 80.49 98 VAL A C 1
ATOM 732 O O . VAL A 1 101 ? -33.227 -2.913 15.232 1.00 74.70 98 VAL A O 1
ATOM 736 N N . PRO A 1 102 ? -34.003 -2.943 17.348 1.00 79.44 99 PRO A N 1
ATOM 737 C CA . PRO A 1 102 ? -32.711 -3.310 17.918 1.00 75.31 99 PRO A CA 1
ATOM 738 C C . PRO A 1 102 ? -32.192 -4.657 17.393 1.00 72.74 99 PRO A C 1
ATOM 739 O O . PRO A 1 102 ? -32.968 -5.572 17.236 1.00 71.72 99 PRO A O 1
ATOM 743 N N . VAL A 1 103 ? -30.886 -4.717 17.132 1.00 69.97 100 VAL A N 1
ATOM 744 C CA . VAL A 1 103 ? -30.164 -5.938 16.696 1.00 69.62 100 VAL A CA 1
ATOM 745 C C . VAL A 1 103 ? -29.158 -6.335 17.787 1.00 70.17 100 VAL A C 1
ATOM 746 O O . VAL A 1 103 ? -28.389 -5.475 18.278 1.00 69.76 100 VAL A O 1
ATOM 750 N N . ILE A 1 104 ? -29.211 -7.601 18.180 1.00 71.16 101 ILE A N 1
ATOM 751 C CA . ILE A 1 104 ? -28.199 -8.250 19.054 1.00 72.39 101 ILE A CA 1
ATOM 752 C C . ILE A 1 104 ? -27.322 -9.177 18.201 1.00 72.40 101 ILE A C 1
ATOM 753 O O . ILE A 1 104 ? -27.869 -10.104 17.526 1.00 71.14 101 ILE A O 1
ATOM 758 N N . GLU A 1 105 ? -26.018 -8.915 18.204 1.00 67.30 102 GLU A N 1
ATOM 759 C CA . GLU A 1 105 ? -25.026 -9.773 17.524 1.00 62.80 102 GLU A CA 1
ATOM 760 C C . GLU A 1 105 ? -24.847 -11.022 18.377 1.00 62.80 102 GLU A C 1
ATOM 761 O O . GLU A 1 105 ? -24.684 -10.881 19.590 1.00 60.42 102 GLU A O 1
ATOM 767 N N . VAL A 1 106 ? -24.842 -12.190 17.738 1.00 63.74 103 VAL A N 1
ATOM 768 C CA . VAL A 1 106 ? -24.569 -13.496 18.386 1.00 64.82 103 VAL A CA 1
ATOM 769 C C . VAL A 1 106 ? -23.491 -14.260 17.610 1.00 62.43 103 VAL A C 1
ATOM 770 O O . VAL A 1 106 ? -23.527 -14.271 16.382 1.00 61.43 103 VAL A O 1
ATOM 774 N N . HIS A 1 107 ? -22.557 -14.857 18.346 1.00 60.61 104 HIS A N 1
ATOM 775 C CA . HIS A 1 107 ? -21.605 -15.872 17.853 1.00 64.67 104 HIS A CA 1
ATOM 776 C C . HIS A 1 107 ? -21.574 -17.031 18.856 1.00 66.86 104 HIS A C 1
ATOM 777 O O . HIS A 1 107 ? -21.516 -16.789 20.075 1.00 63.97 104 HIS A O 1
ATOM 784 N N . LEU A 1 108 ? -21.573 -18.246 18.320 1.00 66.00 105 LEU A N 1
ATOM 785 C CA . LEU A 1 108 ? -21.299 -19.477 19.071 1.00 69.72 105 LEU A CA 1
ATOM 786 C C . LEU A 1 108 ? -19.902 -19.402 19.671 1.00 69.75 105 LEU A C 1
ATOM 787 O O . LEU A 1 108 ? -19.752 -19.685 20.864 1.00 71.51 105 LEU A O 1
ATOM 792 N N . SER A 1 109 ? -18.895 -19.157 18.830 1.00 70.37 106 SER A N 1
ATOM 793 C CA . SER A 1 109 ? -17.474 -19.122 19.256 1.00 69.40 106 SER A CA 1
ATOM 794 C C . SER A 1 109 ? -17.156 -17.670 19.643 1.00 68.62 106 SER A C 1
ATOM 795 O O . SER A 1 109 ? -18.027 -16.778 19.451 1.00 63.68 106 SER A O 1
ATOM 798 N N . ASN A 1 110 ? -15.986 -17.444 20.209 1.00 66.81 107 ASN A N 1
ATOM 799 C CA . ASN A 1 110 ? -15.480 -16.087 20.486 1.00 67.35 107 ASN A CA 1
ATOM 800 C C . ASN A 1 110 ? -14.615 -15.695 19.294 1.00 64.07 107 ASN A C 1
ATOM 801 O O . ASN A 1 110 ? -13.490 -16.180 19.149 1.00 62.99 107 ASN A O 1
ATOM 806 N N . PRO A 1 111 ? -15.098 -14.820 18.399 1.00 58.68 108 PRO A N 1
ATOM 807 C CA . PRO A 1 111 ? -14.345 -14.507 17.190 1.00 60.62 108 PRO A CA 1
ATOM 808 C C . PRO A 1 111 ? -13.001 -13.809 17.492 1.00 61.73 108 PRO A C 1
ATOM 809 O O . PRO A 1 111 ? -12.107 -13.937 16.710 1.00 61.54 108 PRO A O 1
ATOM 813 N N . HIS A 1 112 ? -12.875 -13.099 18.612 1.00 61.96 109 HIS A N 1
ATOM 814 C CA . HIS A 1 112 ? -11.637 -12.384 18.999 1.00 61.19 109 HIS A CA 1
ATOM 815 C C . HIS A 1 112 ? -10.582 -13.434 19.346 1.00 65.01 109 HIS A C 1
ATOM 816 O O . HIS A 1 112 ? -9.377 -13.086 19.283 1.00 61.19 109 HIS A O 1
ATOM 823 N N . ALA A 1 113 ? -10.998 -14.677 19.649 1.00 62.82 110 ALA A N 1
ATOM 824 C CA . ALA A 1 113 ? -10.058 -15.760 20.022 1.00 65.15 110 ALA A CA 1
ATOM 825 C C . ALA A 1 113 ? -9.559 -16.469 18.752 1.00 61.08 110 ALA A C 1
ATOM 826 O O . ALA A 1 113 ? -8.799 -17.393 18.865 1.00 66.60 110 ALA A O 1
ATOM 828 N N . ARG A 1 114 ? -9.996 -16.039 17.588 1.00 57.75 111 ARG A N 1
ATOM 829 C CA . ARG A 1 114 ? -9.692 -16.728 16.322 1.00 64.90 111 ARG A CA 1
ATOM 830 C C . ARG A 1 114 ? -8.762 -15.855 15.463 1.00 65.81 111 ARG A C 1
ATOM 831 O O . ARG A 1 114 ? -8.017 -15.006 16.041 1.00 63.71 111 ARG A O 1
ATOM 839 N N . GLU A 1 115 ? -8.748 -16.122 14.159 1.00 66.78 112 GLU A N 1
ATOM 840 C CA . GLU A 1 115 ? -7.982 -15.386 13.117 1.00 70.02 112 GLU A CA 1
ATOM 841 C C . GLU A 1 115 ? -8.294 -13.899 13.282 1.00 66.77 112 GLU A C 1
ATOM 842 O O . GLU A 1 115 ? -9.512 -13.543 13.551 1.00 63.72 112 GLU A O 1
ATOM 848 N N . ALA A 1 116 ? -7.266 -13.071 13.113 1.00 66.61 113 ALA A N 1
ATOM 849 C CA . ALA A 1 116 ? -7.316 -11.580 13.122 1.00 61.11 113 ALA A CA 1
ATOM 850 C C . ALA A 1 116 ? -8.425 -11.070 12.189 1.00 57.74 113 ALA A C 1
ATOM 851 O O . ALA A 1 116 ? -9.098 -10.108 12.575 1.00 54.53 113 ALA A O 1
ATOM 853 N N . PHE A 1 117 ? -8.676 -11.701 11.030 1.00 57.24 114 PHE A N 1
ATOM 854 C CA . PHE A 1 117 ? -9.719 -11.165 10.136 1.00 52.54 114 PHE A CA 1
ATOM 855 C C . PHE A 1 117 ? -11.083 -11.289 10.812 1.00 55.56 114 PHE A C 1
ATOM 856 O O . PHE A 1 117 ? -11.984 -10.638 10.349 1.00 61.20 114 PHE A O 1
ATOM 864 N N . ARG A 1 118 ? -11.277 -12.121 11.818 1.00 54.15 115 ARG A N 1
ATOM 865 C CA . ARG A 1 118 ? -12.606 -12.210 12.492 1.00 56.80 115 ARG A CA 1
ATOM 866 C C . ARG A 1 118 ? -12.731 -11.183 13.624 1.00 55.36 115 ARG A C 1
ATOM 867 O O . ARG A 1 118 ? -13.788 -11.112 14.189 1.00 50.70 115 ARG A O 1
ATOM 875 N N . HIS A 1 119 ? -11.664 -10.433 13.956 1.00 55.48 116 HIS A N 1
ATOM 876 C CA . HIS A 1 119 ? -11.718 -9.346 14.961 1.00 55.05 116 HIS A CA 1
ATOM 877 C C . HIS A 1 119 ? -12.621 -8.216 14.465 1.00 57.64 116 HIS A C 1
ATOM 878 O O . HIS A 1 119 ? -13.218 -7.544 15.287 1.00 60.44 116 HIS A O 1
ATOM 885 N N . LYS A 1 120 ? -12.778 -8.058 13.153 1.00 56.34 117 LYS A N 1
ATOM 886 C CA . LYS A 1 120 ? -13.605 -6.989 12.572 1.00 53.83 117 LYS A CA 1
ATOM 887 C C . LYS A 1 120 ? -15.068 -7.422 12.592 1.00 55.15 117 LYS A C 1
ATOM 888 O O . LYS A 1 120 ? -15.386 -8.483 12.062 1.00 54.56 117 LYS A O 1
ATOM 894 N N . SER A 1 121 ? -15.942 -6.611 13.154 1.00 55.25 118 SER A N 1
ATOM 895 C CA . SER A 1 121 ? -17.383 -6.918 13.143 1.00 57.60 118 SER A CA 1
ATOM 896 C C . SER A 1 121 ? -18.202 -5.718 12.629 1.00 57.16 118 SER A C 1
ATOM 897 O O . SER A 1 121 ? -18.479 -4.781 13.400 1.00 52.27 118 SER A O 1
ATOM 900 N N . TYR A 1 122 ? -18.567 -5.735 11.353 1.00 57.38 119 TYR A N 1
ATOM 901 C CA . TYR A 1 122 ? -19.470 -4.710 10.779 1.00 56.95 119 TYR A CA 1
ATOM 902 C C . TYR A 1 122 ? -20.808 -4.803 11.530 1.00 58.74 119 TYR A C 1
ATOM 903 O O . TYR A 1 122 ? -21.373 -3.775 11.877 1.00 55.21 119 TYR A O 1
ATOM 912 N N . VAL A 1 123 ? -21.247 -5.987 11.917 1.00 58.00 120 VAL A N 1
ATOM 913 C CA . VAL A 1 123 ? -22.504 -6.098 12.724 1.00 60.08 120 VAL A CA 1
ATOM 914 C C . VAL A 1 123 ? -22.344 -5.380 14.060 1.00 60.93 120 VAL A C 1
ATOM 915 O O . VAL A 1 123 ? -23.203 -4.519 14.394 1.00 59.98 120 VAL A O 1
ATOM 919 N N . GLY A 1 124 ? -21.285 -5.718 14.785 1.00 60.95 121 GLY A N 1
ATOM 920 C CA . GLY A 1 124 ? -20.987 -5.137 16.105 1.00 62.83 121 GLY A CA 1
ATOM 921 C C . GLY A 1 124 ? -20.876 -3.624 16.063 1.00 63.09 121 GLY A C 1
ATOM 922 O O . GLY A 1 124 ? -21.182 -2.983 17.071 1.00 61.99 121 GLY A O 1
ATOM 923 N N . GLU A 1 125 ? -20.409 -3.066 14.951 1.00 59.90 122 GLU A N 1
ATOM 924 C CA . GLU A 1 125 ? -20.246 -1.600 14.826 1.00 60.26 122 GLU A CA 1
ATOM 925 C C . GLU A 1 125 ? -21.625 -0.915 14.752 1.00 63.01 122 GLU A C 1
ATOM 926 O O . GLU A 1 125 ? -21.681 0.272 14.999 1.00 62.67 122 GLU A O 1
ATOM 932 N N . ALA A 1 126 ? -22.691 -1.645 14.430 1.00 63.05 123 ALA A N 1
ATOM 933 C CA . ALA A 1 126 ? -24.031 -1.064 14.171 1.00 64.22 123 ALA A CA 1
ATOM 934 C C . ALA A 1 126 ? -25.070 -1.555 15.185 1.00 64.83 123 ALA A C 1
ATOM 935 O O . ALA A 1 126 ? -26.079 -0.873 15.349 1.00 66.58 123 ALA A O 1
ATOM 937 N N . ALA A 1 127 ? -24.801 -2.685 15.843 1.00 62.35 124 ALA A N 1
ATOM 938 C CA . ALA A 1 127 ? -25.751 -3.369 16.717 1.00 60.35 124 ALA A CA 1
ATOM 939 C C . ALA A 1 127 ? -25.792 -2.698 18.081 1.00 62.20 124 ALA A C 1
ATOM 940 O O . ALA A 1 127 ? -24.939 -1.876 18.402 1.00 62.89 124 ALA A O 1
ATOM 942 N N . LEU A 1 128 ? -26.835 -3.033 18.826 1.00 62.31 125 LEU A N 1
ATOM 943 C CA . LEU A 1 128 ? -27.043 -2.585 20.199 1.00 65.42 125 LEU A CA 1
ATOM 944 C C . LEU A 1 128 ? -25.946 -3.222 21.041 1.00 65.06 125 LEU A C 1
ATOM 945 O O . LEU A 1 128 ? -25.370 -2.583 21.943 1.00 69.75 125 LEU A O 1
ATOM 950 N N . GLY A 1 129 ? -25.722 -4.498 20.802 1.00 64.35 126 GLY A N 1
ATOM 951 C CA . GLY A 1 129 ? -24.974 -5.347 21.745 1.00 65.12 126 GLY A CA 1
ATOM 952 C C . GLY A 1 129 ? -24.578 -6.639 21.077 1.00 62.96 126 GLY A C 1
ATOM 953 O O . GLY A 1 129 ? -25.117 -6.899 19.980 1.00 61.17 126 GLY A O 1
ATOM 954 N N . THR A 1 130 ? -23.708 -7.395 21.756 1.00 62.94 127 THR A N 1
ATOM 955 C CA . THR A 1 130 ? -23.018 -8.593 21.251 1.00 61.09 127 THR A CA 1
ATOM 956 C C . THR A 1 130 ? -22.934 -9.620 22.372 1.00 62.26 127 THR A C 1
ATOM 957 O O . THR A 1 130 ? -22.487 -9.281 23.480 1.00 62.20 127 THR A O 1
ATOM 961 N N . ILE A 1 131 ? -23.289 -10.860 22.046 1.00 65.04 128 ILE A N 1
ATOM 962 C CA . ILE A 1 131 ? -23.070 -12.036 22.923 1.00 64.62 128 ILE A CA 1
ATOM 963 C C . ILE A 1 131 ? -22.288 -13.065 22.116 1.00 64.85 128 ILE A C 1
ATOM 964 O O . ILE A 1 131 ? -22.788 -13.514 21.083 1.00 63.72 128 ILE A O 1
ATOM 969 N N . SER A 1 132 ? -21.091 -13.393 22.587 1.00 64.14 129 SER A N 1
ATOM 970 C CA . SER A 1 132 ? -20.154 -14.299 21.894 1.00 64.43 129 SER A CA 1
ATOM 971 C C . SER A 1 132 ? -19.639 -15.366 22.844 1.00 65.12 129 SER A C 1
ATOM 972 O O . SER A 1 132 ? -19.227 -14.996 23.930 1.00 65.48 129 SER A O 1
ATOM 975 N N . GLY A 1 133 ? -19.550 -16.605 22.362 1.00 69.33 130 GLY A N 1
ATOM 976 C CA . GLY A 1 133 ? -18.568 -17.586 22.859 1.00 68.87 130 GLY A CA 1
ATOM 977 C C . GLY A 1 133 ? -19.186 -18.656 23.711 1.00 71.94 130 GLY A C 1
ATOM 978 O O . GLY A 1 133 ? -18.413 -19.480 24.192 1.00 72.87 130 GLY A O 1
ATOM 979 N N . PHE A 1 134 ? -20.519 -18.660 23.859 1.00 74.23 131 PHE A N 1
ATOM 980 C CA . PHE A 1 134 ? -21.229 -19.556 24.812 1.00 77.28 131 PHE A CA 1
ATOM 981 C C . PHE A 1 134 ? -21.936 -20.694 24.057 1.00 78.00 131 PHE A C 1
ATOM 982 O O . PHE A 1 134 ? -22.839 -21.315 24.638 1.00 81.32 131 PHE A O 1
ATOM 990 N N . GLY A 1 135 ? -21.534 -20.980 22.822 1.00 76.68 132 GLY A N 1
ATOM 991 C CA . GLY A 1 135 ? -22.249 -21.888 21.910 1.00 77.13 132 GLY A CA 1
ATOM 992 C C . GLY A 1 135 ? -23.714 -21.502 21.817 1.00 79.75 132 GLY A C 1
ATOM 993 O O . GLY A 1 135 ? -24.008 -20.292 21.610 1.00 78.42 132 GLY A O 1
ATOM 994 N N . ALA A 1 136 ? -24.611 -22.478 21.983 1.00 82.78 133 ALA A N 1
ATOM 995 C CA . ALA A 1 136 ? -26.078 -22.297 21.914 1.00 85.12 133 ALA A CA 1
ATOM 996 C C . ALA A 1 136 ? -26.555 -21.301 22.987 1.00 83.38 133 ALA A C 1
ATOM 997 O O . ALA A 1 136 ? -27.484 -20.536 22.716 1.00 81.00 133 ALA A O 1
ATOM 999 N N . GLU A 1 137 ? -25.925 -21.335 24.169 1.00 84.02 134 GLU A N 1
ATOM 1000 C CA . GLU A 1 137 ? -26.215 -20.398 25.291 1.00 85.71 134 GLU A CA 1
ATOM 1001 C C . GLU A 1 137 ? -26.070 -18.947 24.806 1.00 79.75 134 GLU A C 1
ATOM 1002 O O . GLU A 1 137 ? -26.763 -18.127 25.398 1.00 79.92 134 GLU A O 1
ATOM 1008 N N . SER A 1 138 ? -25.229 -18.638 23.803 1.00 74.59 135 SER A N 1
ATOM 1009 C CA . SER A 1 138 ? -25.124 -17.281 23.202 1.00 77.21 135 SER A CA 1
ATOM 1010 C C . SER A 1 138 ? -26.519 -16.833 22.717 1.00 77.42 135 SER A C 1
ATOM 1011 O O . SER A 1 138 ? -26.947 -15.716 23.025 1.00 79.86 135 SER A O 1
ATOM 1014 N N . TYR A 1 139 ? -27.216 -17.685 21.992 1.00 77.39 136 TYR A N 1
ATOM 1015 C CA . TYR A 1 139 ? -28.599 -17.425 21.517 1.00 82.36 136 TYR A CA 1
ATOM 1016 C C . TYR A 1 139 ? -29.568 -17.304 22.707 1.00 87.08 136 TYR A C 1
ATOM 1017 O O . TYR A 1 139 ? -30.382 -16.354 22.726 1.00 87.39 136 TYR A O 1
ATOM 1026 N N . SER A 1 140 ? -29.519 -18.237 23.665 1.00 87.76 137 SER A N 1
ATOM 1027 C CA . SER A 1 140 ? -30.477 -18.271 24.793 1.00 91.37 137 SER A CA 1
ATOM 1028 C C . SER A 1 140 ? -30.375 -16.943 25.570 1.00 89.21 137 SER A C 1
ATOM 1029 O O . SER A 1 140 ? -31.440 -16.342 25.845 1.00 94.96 137 SER A O 1
ATOM 1032 N N . LEU A 1 141 ? -29.165 -16.471 25.876 1.00 85.93 138 LEU A N 1
ATOM 1033 C CA . LEU A 1 141 ? -28.894 -15.178 26.579 1.00 83.14 138 LEU A CA 1
ATOM 1034 C C . LEU A 1 141 ? -29.442 -14.000 25.769 1.00 81.36 138 LEU A C 1
ATOM 1035 O O . LEU A 1 141 ? -30.050 -13.057 26.353 1.00 84.24 138 LEU A O 1
ATOM 1040 N N . ALA A 1 142 ? -29.208 -14.048 24.470 1.00 78.07 139 ALA A N 1
ATOM 1041 C CA . ALA A 1 142 ? -29.673 -13.036 23.499 1.00 77.50 139 ALA A CA 1
ATOM 1042 C C . ALA A 1 142 ? -31.206 -12.997 23.559 1.00 81.87 139 ALA A C 1
ATOM 1043 O O . ALA A 1 142 ? -31.769 -11.903 23.630 1.00 85.68 139 ALA A O 1
ATOM 1045 N N . LEU A 1 143 ? -31.864 -14.151 23.608 1.00 80.12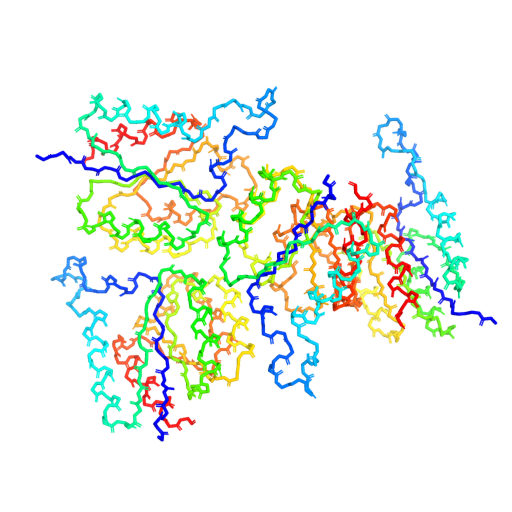 140 LEU A N 1
ATOM 1046 C CA . LEU A 1 143 ? -33.344 -14.210 23.589 1.00 84.33 140 LEU A CA 1
ATOM 1047 C C . LEU A 1 143 ? -33.904 -13.643 24.912 1.00 88.71 140 LEU A C 1
ATOM 1048 O O . LEU A 1 143 ? -34.933 -12.915 24.825 1.00 90.72 140 LEU A O 1
ATOM 1053 N N . ASP A 1 144 ? -33.271 -13.916 26.075 1.00 91.84 141 ASP A N 1
ATOM 1054 C CA A ASP A 1 144 ? -33.682 -13.325 27.388 0.50 94.91 141 ASP A CA 1
ATOM 1055 C CA B ASP A 1 144 ? -33.683 -13.320 27.388 0.50 92.90 141 ASP A CA 1
ATOM 1056 C C . ASP A 1 144 ? -33.531 -11.794 27.285 1.00 91.90 141 ASP A C 1
ATOM 1057 O O . ASP A 1 144 ? -34.456 -11.075 27.615 1.00 92.56 141 ASP A O 1
ATOM 1066 N N . ALA A 1 145 ? -32.383 -11.314 26.820 1.00 90.63 142 ALA A N 1
ATOM 1067 C CA . ALA A 1 145 ? -32.080 -9.863 26.799 1.00 89.62 142 ALA A CA 1
ATOM 1068 C C . ALA A 1 145 ? -33.091 -9.137 25.876 1.00 92.36 142 ALA A C 1
ATOM 1069 O O . ALA A 1 145 ? -33.531 -7.982 26.208 1.00 92.12 142 ALA A O 1
ATOM 1071 N N . ALA A 1 146 ? -33.400 -9.813 24.753 1.00 88.05 143 ALA A N 1
ATOM 1072 C CA . ALA A 1 146 ? -34.270 -9.366 23.643 1.00 86.61 143 ALA A CA 1
ATOM 1073 C C . ALA A 1 146 ? -35.721 -9.269 24.115 1.00 94.10 143 ALA A C 1
ATOM 1074 O O . ALA A 1 146 ? -36.428 -8.325 23.698 1.00 97.17 143 ALA A O 1
ATOM 1076 N N . ALA A 1 147 ? -36.167 -10.230 24.927 1.00 97.52 144 ALA A N 1
ATOM 1077 C CA . ALA A 1 147 ? -37.507 -10.224 25.547 1.00 102.93 144 ALA A CA 1
ATOM 1078 C C . ALA A 1 147 ? -37.636 -9.017 26.491 1.00 107.74 144 ALA A C 1
ATOM 1079 O O . ALA A 1 147 ? -38.740 -8.440 26.509 1.00 111.48 144 ALA A O 1
ATOM 1081 N N . LYS A 1 148 ? -36.576 -8.652 27.238 1.00 109.80 145 LYS A N 1
ATOM 1082 C CA . LYS A 1 148 ? -36.612 -7.584 28.279 1.00 113.10 145 LYS A CA 1
ATOM 1083 C C . LYS A 1 148 ? -36.439 -6.203 27.626 1.00 110.80 145 LYS A C 1
ATOM 1084 O O . LYS A 1 148 ? -36.394 -5.248 28.386 1.00 116.09 145 LYS A O 1
ATOM 1090 N N . LEU A 1 149 ? -36.387 -6.089 26.283 1.00 111.12 146 LEU A N 1
ATOM 1091 C CA . LEU A 1 149 ? -36.040 -4.807 25.598 1.00 113.66 146 LEU A CA 1
ATOM 1092 C C . LEU A 1 149 ? -37.286 -3.938 25.507 1.00 122.09 146 LEU A C 1
ATOM 1093 O O . LEU A 1 149 ? -37.749 -3.659 24.386 1.00 131.35 146 LEU A O 1
ATOM 1099 N N . LYS B 1 6 ? -21.582 -46.366 -9.796 1.00 167.60 3 LYS B N 1
ATOM 1100 C CA . LYS B 1 6 ? -20.196 -46.388 -9.291 1.00 161.02 3 LYS B CA 1
ATOM 1101 C C . LYS B 1 6 ? -19.611 -44.965 -9.328 1.00 151.17 3 LYS B C 1
ATOM 1102 O O . LYS B 1 6 ? -18.808 -44.691 -8.456 1.00 154.89 3 LYS B O 1
ATOM 1104 N N . LYS B 1 7 ? -20.040 -44.067 -10.223 1.00 146.19 4 LYS B N 1
ATOM 1105 C CA . LYS B 1 7 ? -19.137 -43.010 -10.797 1.00 141.69 4 LYS B CA 1
ATOM 1106 C C . LYS B 1 7 ? -18.898 -41.772 -9.904 1.00 129.91 4 LYS B C 1
ATOM 1107 O O . LYS B 1 7 ? -19.823 -41.051 -9.504 1.00 125.67 4 LYS B O 1
ATOM 1113 N N . PRO B 1 8 ? -17.618 -41.471 -9.578 1.00 122.07 5 PRO B N 1
ATOM 1114 C CA . PRO B 1 8 ? -17.293 -40.273 -8.815 1.00 116.05 5 PRO B CA 1
ATOM 1115 C C . PRO B 1 8 ? -17.900 -39.049 -9.518 1.00 111.66 5 PRO B C 1
ATOM 1116 O O . PRO B 1 8 ? -17.799 -38.977 -10.750 1.00 109.41 5 PRO B O 1
ATOM 1120 N N . THR B 1 9 ? -18.527 -38.143 -8.765 1.00 104.83 6 THR B N 1
ATOM 1121 C CA . THR B 1 9 ? -19.007 -36.865 -9.345 1.00 104.71 6 THR B CA 1
ATOM 1122 C C . THR B 1 9 ? -18.056 -35.735 -8.877 1.00 104.46 6 THR B C 1
ATOM 1123 O O . THR B 1 9 ? -17.616 -35.705 -7.692 1.00 100.84 6 THR B O 1
ATOM 1127 N N . ILE B 1 10 ? -17.681 -34.839 -9.787 1.00 103.02 7 ILE B N 1
ATOM 1128 C CA . ILE B 1 10 ? -16.786 -33.694 -9.494 1.00 96.06 7 ILE B CA 1
ATOM 1129 C C . ILE B 1 10 ? -17.524 -32.409 -9.870 1.00 98.58 7 ILE B C 1
ATOM 1130 O O . ILE B 1 10 ? -17.767 -32.195 -11.058 1.00 101.22 7 ILE B O 1
ATOM 1135 N N . PHE B 1 11 ? -17.843 -31.579 -8.879 1.00 95.86 8 PHE B N 1
ATOM 1136 C CA . PHE B 1 11 ? -18.410 -30.227 -9.069 1.00 91.20 8 PHE B CA 1
ATOM 1137 C C . PHE B 1 11 ? -17.326 -29.306 -9.640 1.00 84.80 8 PHE B C 1
ATOM 1138 O O . PHE B 1 11 ? -16.159 -29.386 -9.248 1.00 82.85 8 PHE B O 1
ATOM 1146 N N . ILE B 1 12 ? -17.712 -28.492 -10.606 1.00 84.52 9 ILE B N 1
ATOM 1147 C CA . ILE B 1 12 ? -16.866 -27.445 -11.228 1.00 83.31 9 ILE B CA 1
ATOM 1148 C C . ILE B 1 12 ? -17.693 -26.175 -11.172 1.00 81.78 9 ILE B C 1
ATOM 1149 O O . ILE B 1 12 ? -18.717 -26.106 -11.887 1.00 82.27 9 ILE B O 1
ATOM 1154 N N . LEU B 1 13 ? -17.281 -25.239 -10.323 1.00 79.07 10 LEU B N 1
ATOM 1155 C CA . LEU B 1 13 ? -18.117 -24.088 -9.919 1.00 80.26 10 LEU B CA 1
ATOM 1156 C C . LEU B 1 13 ? -17.433 -22.809 -10.373 1.00 78.82 10 LEU B C 1
ATOM 1157 O O . LEU B 1 13 ? -16.291 -22.588 -9.968 1.00 80.03 10 LEU B O 1
ATOM 1162 N N . ASN B 1 14 ? -18.124 -22.009 -11.175 1.00 79.86 11 ASN B N 1
ATOM 1163 C CA . ASN B 1 14 ? -17.602 -20.759 -11.781 1.00 80.69 11 ASN B CA 1
ATOM 1164 C C . ASN B 1 14 ? -18.365 -19.576 -11.177 1.00 80.12 11 ASN B C 1
ATOM 1165 O O . ASN B 1 14 ? -19.611 -19.602 -11.115 1.00 83.33 11 ASN B O 1
ATOM 1170 N N . GLY B 1 15 ? -17.621 -18.580 -10.707 1.00 73.59 12 GLY B N 1
ATOM 1171 C CA . GLY B 1 15 ? -18.193 -17.386 -10.084 1.00 71.33 12 GLY B CA 1
ATOM 1172 C C . GLY B 1 15 ? -18.493 -16.306 -11.112 1.00 71.17 12 GLY B C 1
ATOM 1173 O O . GLY B 1 15 ? -18.587 -16.561 -12.308 1.00 75.12 12 GLY B O 1
ATOM 1174 N N . PRO B 1 16 ? -18.623 -15.058 -10.636 1.00 71.63 13 PRO B N 1
ATOM 1175 C CA . PRO B 1 16 ? -19.205 -13.979 -11.423 1.00 75.39 13 PRO B CA 1
ATOM 1176 C C . PRO B 1 16 ? -18.344 -13.608 -12.634 1.00 77.10 13 PRO B C 1
ATOM 1177 O O . PRO B 1 16 ? -17.126 -13.723 -12.566 1.00 74.73 13 PRO B O 1
ATOM 1181 N N . ASN B 1 17 ? -19.038 -13.225 -13.705 1.00 79.69 14 ASN B N 1
ATOM 1182 C CA . ASN B 1 17 ? -18.466 -12.617 -14.930 1.00 82.90 14 ASN B CA 1
ATOM 1183 C C . ASN B 1 17 ? -17.803 -13.678 -15.840 1.00 83.39 14 ASN B C 1
ATOM 1184 O O . ASN B 1 17 ? -17.527 -13.377 -17.023 1.00 85.37 14 ASN B O 1
ATOM 1189 N N . LEU B 1 18 ? -17.540 -14.885 -15.354 1.00 79.62 15 LEU B N 1
ATOM 1190 C CA . LEU B 1 18 ? -16.901 -15.911 -16.207 1.00 80.51 15 LEU B CA 1
ATOM 1191 C C . LEU B 1 18 ? -17.865 -16.349 -17.327 1.00 83.16 15 LEU B C 1
ATOM 1192 O O . LEU B 1 18 ? -17.391 -16.787 -18.383 1.00 82.92 15 LEU B O 1
ATOM 1197 N N . ASN B 1 19 ? -19.162 -16.187 -17.106 1.00 83.38 16 ASN B N 1
ATOM 1198 C CA . ASN B 1 19 ? -20.215 -16.421 -18.123 1.00 88.64 16 ASN B CA 1
ATOM 1199 C C . ASN B 1 19 ? -19.984 -15.506 -19.335 1.00 94.23 16 ASN B C 1
ATOM 1200 O O . ASN B 1 19 ? -20.576 -15.856 -20.399 1.00 103.70 16 ASN B O 1
ATOM 1205 N N . LEU B 1 20 ? -19.159 -14.442 -19.233 1.00 90.85 17 LEU B N 1
ATOM 1206 C CA . LEU B 1 20 ? -18.949 -13.434 -20.312 1.00 98.07 17 LEU B CA 1
ATOM 1207 C C . LEU B 1 20 ? -17.716 -13.751 -21.154 1.00 98.79 17 LEU B C 1
ATOM 1208 O O . LEU B 1 20 ? -17.396 -12.968 -22.091 1.00 101.94 17 LEU B O 1
ATOM 1213 N N . LEU B 1 21 ? -16.997 -14.791 -20.777 1.00 99.16 18 LEU B N 1
ATOM 1214 C CA . LEU B 1 21 ? -15.754 -15.213 -21.468 1.00 105.23 18 LEU B CA 1
ATOM 1215 C C . LEU B 1 21 ? -16.023 -15.306 -22.984 1.00 109.58 18 LEU B C 1
ATOM 1216 O O . LEU B 1 21 ? -17.049 -15.897 -23.378 1.00 101.25 18 LEU B O 1
ATOM 1221 N N . GLY B 1 22 ? -15.127 -14.694 -23.766 1.00 113.41 19 GLY B N 1
ATOM 1222 C CA . GLY B 1 22 ? -15.185 -14.581 -25.227 1.00 119.04 19 GLY B CA 1
ATOM 1223 C C . GLY B 1 22 ? -16.513 -13.991 -25.673 1.00 126.86 19 GLY B C 1
ATOM 1224 O O . GLY B 1 22 ? -17.321 -14.740 -26.206 1.00 138.27 19 GLY B O 1
ATOM 1225 N N . LEU B 1 23 ? -16.791 -12.714 -25.408 1.00 130.19 20 LEU B N 1
ATOM 1226 C CA . LEU B 1 23 ? -18.000 -12.021 -25.954 1.00 133.70 20 LEU B CA 1
ATOM 1227 C C . LEU B 1 23 ? -17.632 -10.596 -26.391 1.00 138.32 20 LEU B C 1
ATOM 1228 O O . LEU B 1 23 ? -17.841 -10.274 -27.571 1.00 142.08 20 LEU B O 1
ATOM 1233 N N . ARG B 1 24 ? -17.120 -9.780 -25.465 1.00 141.51 21 ARG B N 1
ATOM 1234 C CA . ARG B 1 24 ? -16.607 -8.406 -25.731 1.00 148.32 21 ARG B CA 1
ATOM 1235 C C . ARG B 1 24 ? -15.538 -8.498 -26.834 1.00 155.93 21 ARG B C 1
ATOM 1236 O O . ARG B 1 24 ? -14.531 -9.204 -26.596 1.00 160.45 21 ARG B O 1
ATOM 1238 N N . GLU B 1 25 ? -15.787 -7.866 -27.993 1.00 159.53 22 GLU B N 1
ATOM 1239 C CA . GLU B 1 25 ? -14.845 -7.705 -29.138 1.00 163.44 22 GLU B CA 1
ATOM 1240 C C . GLU B 1 25 ? -13.952 -8.946 -29.263 1.00 162.12 22 GLU B C 1
ATOM 1241 O O . GLU B 1 25 ? -12.775 -8.870 -28.928 1.00 156.98 22 GLU B O 1
ATOM 1243 N N . PRO B 1 26 ? -14.453 -10.094 -29.800 1.00 168.11 23 PRO B N 1
ATOM 1244 C CA . PRO B 1 26 ? -13.734 -11.377 -29.746 1.00 163.26 23 PRO B CA 1
ATOM 1245 C C . PRO B 1 26 ? -12.412 -11.381 -30.542 1.00 164.51 23 PRO B C 1
ATOM 1246 O O . PRO B 1 26 ? -11.435 -11.987 -30.091 1.00 154.59 23 PRO B O 1
ATOM 1250 N N . THR B 1 27 ? -12.413 -10.697 -31.697 1.00 173.90 24 THR B N 1
ATOM 1251 C CA . THR B 1 27 ? -11.246 -10.482 -32.597 1.00 175.72 24 THR B CA 1
ATOM 1252 C C . THR B 1 27 ? -10.227 -9.537 -31.921 1.00 172.37 24 THR B C 1
ATOM 1253 O O . THR B 1 27 ? -9.306 -9.115 -32.635 1.00 181.62 24 THR B O 1
ATOM 1255 N N . ILE B 1 28 ? -10.380 -9.214 -30.618 1.00 162.08 25 ILE B N 1
ATOM 1256 C CA . ILE B 1 28 ? -9.396 -8.451 -29.779 1.00 156.29 25 ILE B CA 1
ATOM 1257 C C . ILE B 1 28 ? -9.087 -9.236 -28.481 1.00 147.40 25 ILE B C 1
ATOM 1258 O O . ILE B 1 28 ? -7.918 -9.599 -28.314 1.00 141.22 25 ILE B O 1
ATOM 1260 N N . TYR B 1 29 ? -10.074 -9.503 -27.597 1.00 144.42 26 TYR B N 1
ATOM 1261 C CA . TYR B 1 29 ? -9.894 -10.076 -26.221 1.00 140.19 26 TYR B CA 1
ATOM 1262 C C . TYR B 1 29 ? -10.097 -11.616 -26.176 1.00 142.23 26 TYR B C 1
ATOM 1263 O O . TYR B 1 29 ? -10.189 -12.159 -25.018 1.00 131.99 26 TYR B O 1
ATOM 1265 N N . GLY B 1 30 ? -10.135 -12.324 -27.327 1.00 145.69 27 GLY B N 1
ATOM 1266 C CA . GLY B 1 30 ? -10.083 -13.806 -27.418 1.00 143.82 27 GLY B CA 1
ATOM 1267 C C . GLY B 1 30 ? -11.423 -14.430 -27.807 1.00 146.28 27 GLY B C 1
ATOM 1268 O O . GLY B 1 30 ? -12.462 -13.840 -27.452 1.00 147.60 27 GLY B O 1
ATOM 1269 N N . HIS B 1 31 ? -11.411 -15.581 -28.499 1.00 147.70 28 HIS B N 1
ATOM 1270 C CA . HIS B 1 31 ? -12.613 -16.239 -29.098 1.00 146.73 28 HIS B CA 1
ATOM 1271 C C . HIS B 1 31 ? -13.292 -17.242 -28.139 1.00 135.02 28 HIS B C 1
ATOM 1272 O O . HIS B 1 31 ? -14.533 -17.322 -28.171 1.00 131.62 28 HIS B O 1
ATOM 1279 N N . GLN B 1 32 ? -12.541 -17.966 -27.310 1.00 125.60 29 GLN B N 1
ATOM 1280 C CA . GLN B 1 32 ? -13.052 -19.121 -26.519 1.00 121.21 29 GLN B CA 1
ATOM 1281 C C . GLN B 1 32 ? -14.035 -18.669 -25.428 1.00 116.37 29 GLN B C 1
ATOM 1282 O O . GLN B 1 32 ? -13.731 -17.653 -24.722 1.00 118.01 29 GLN B O 1
ATOM 1288 N N . THR B 1 33 ? -15.132 -19.423 -25.237 1.00 112.63 30 THR B N 1
ATOM 1289 C CA . THR B 1 33 ? -16.257 -19.113 -24.294 1.00 108.38 30 THR B CA 1
ATOM 1290 C C . THR B 1 33 ? -16.325 -20.110 -23.126 1.00 103.97 30 THR B C 1
ATOM 1291 O O . THR B 1 33 ? -15.618 -21.135 -23.181 1.00 102.66 30 THR B O 1
ATOM 1295 N N . LEU B 1 34 ? -17.189 -19.834 -22.134 1.00 103.18 31 LEU B N 1
ATOM 1296 C CA . LEU B 1 34 ? -17.311 -20.677 -20.904 1.00 101.87 31 LEU B CA 1
ATOM 1297 C C . LEU B 1 34 ? -17.906 -22.035 -21.308 1.00 105.76 31 LEU B C 1
ATOM 1298 O O . LEU B 1 34 ? -17.500 -23.046 -20.707 1.00 104.22 31 LEU B O 1
ATOM 1303 N N . GLU B 1 35 ? -18.843 -22.041 -22.263 1.00 114.62 32 GLU B N 1
ATOM 1304 C CA . GLU B 1 35 ? -19.474 -23.272 -22.799 1.00 122.62 32 GLU B CA 1
ATOM 1305 C C . GLU B 1 35 ? -18.385 -24.145 -23.457 1.00 121.20 32 GLU B C 1
ATOM 1306 O O . GLU B 1 35 ? -18.324 -25.364 -23.142 1.00 122.83 32 GLU B O 1
ATOM 1312 N N . ASP B 1 36 ? -17.566 -23.552 -24.335 1.00 118.28 33 ASP B N 1
ATOM 1313 C CA . ASP B 1 36 ? -16.447 -24.248 -25.017 1.00 120.97 33 ASP B CA 1
ATOM 1314 C C . ASP B 1 36 ? -15.640 -25.021 -23.969 1.00 119.78 33 ASP B C 1
ATOM 1315 O O . ASP B 1 36 ? -15.282 -26.184 -24.214 1.00 125.89 33 ASP B O 1
ATOM 1320 N N . ILE B 1 37 ? -15.376 -24.409 -22.821 1.00 117.40 34 ILE B N 1
ATOM 1321 C CA . ILE B 1 37 ? -14.552 -25.015 -21.735 1.00 110.91 34 ILE B CA 1
ATOM 1322 C C . ILE B 1 37 ? -15.346 -26.163 -21.081 1.00 111.53 34 ILE B C 1
ATOM 1323 O O . ILE B 1 37 ? -14.742 -27.226 -20.829 1.00 114.38 34 ILE B O 1
ATOM 1328 N N . ALA B 1 38 ? -16.645 -25.956 -20.821 1.00 109.58 35 ALA B N 1
ATOM 1329 C CA . ALA B 1 38 ? -17.595 -26.982 -20.334 1.00 110.20 35 ALA B CA 1
ATOM 1330 C C . ALA B 1 38 ? -17.597 -28.185 -21.300 1.00 115.96 35 ALA B C 1
ATOM 1331 O O . ALA B 1 38 ? -17.603 -29.350 -20.822 1.00 115.43 35 ALA B O 1
ATOM 1333 N N . ASN B 1 39 ? -17.587 -27.931 -22.610 1.00 119.56 36 ASN B N 1
ATOM 1334 C CA . ASN B 1 39 ? -17.610 -29.006 -23.647 1.00 126.68 36 ASN B CA 1
ATOM 1335 C C . ASN B 1 39 ? -16.280 -29.766 -23.567 1.00 127.02 36 ASN B C 1
ATOM 1336 O O . ASN B 1 39 ? -16.336 -31.029 -23.492 1.00 131.87 36 ASN B O 1
ATOM 1341 N N . LYS B 1 40 ? -15.145 -29.036 -23.515 1.00 121.17 37 LYS B N 1
ATOM 1342 C CA . LYS B 1 40 ? -13.794 -29.655 -23.384 1.00 119.75 37 LYS B CA 1
ATOM 1343 C C . LYS B 1 40 ? -13.825 -30.632 -22.205 1.00 114.34 37 LYS B C 1
ATOM 1344 O O . LYS B 1 40 ? -13.366 -31.805 -22.386 1.00 112.68 37 LYS B O 1
ATOM 1350 N N . LEU B 1 41 ? -14.386 -30.160 -21.078 1.00 110.64 38 LEU B N 1
ATOM 1351 C CA . LEU B 1 41 ? -14.300 -30.784 -19.729 1.00 109.32 38 LEU B CA 1
ATOM 1352 C C . LEU B 1 41 ? -15.178 -32.037 -19.690 1.00 111.18 38 LEU B C 1
ATOM 1353 O O . LEU B 1 41 ? -14.708 -33.051 -19.128 1.00 110.98 38 LEU B O 1
ATOM 1358 N N . LYS B 1 42 ? -16.401 -31.954 -20.231 1.00 113.35 39 LYS B N 1
ATOM 1359 C CA . LYS B 1 42 ? -17.341 -33.109 -20.341 1.00 115.72 39 LYS B CA 1
ATOM 1360 C C . LYS B 1 42 ? -16.690 -34.268 -21.111 1.00 116.68 39 LYS B C 1
ATOM 1361 O O . LYS B 1 42 ? -16.878 -35.425 -20.665 1.00 115.55 39 LYS B O 1
ATOM 1367 N N . LEU B 1 43 ? -15.936 -33.951 -22.174 1.00 119.54 40 LEU B N 1
ATOM 1368 C CA . LEU B 1 43 ? -15.171 -34.929 -23.009 1.00 129.34 40 LEU B CA 1
ATOM 1369 C C . LEU B 1 43 ? -14.009 -35.523 -22.207 1.00 127.93 40 LEU B C 1
ATOM 1370 O O . LEU B 1 43 ? -13.762 -36.743 -22.320 1.00 130.32 40 LEU B O 1
ATOM 1375 N N . GLN B 1 44 ? -13.282 -34.675 -21.472 1.00 123.35 41 GLN B N 1
ATOM 1376 C CA . GLN B 1 44 ? -12.124 -35.113 -20.668 1.00 119.48 41 GLN B CA 1
ATOM 1377 C C . GLN B 1 44 ? -12.655 -36.071 -19.594 1.00 120.45 41 GLN B C 1
ATOM 1378 O O . GLN B 1 44 ? -11.972 -37.096 -19.301 1.00 123.81 41 GLN B O 1
ATOM 1384 N N . ALA B 1 45 ? -13.849 -35.755 -19.075 1.00 118.17 42 ALA B N 1
ATOM 1385 C CA . ALA B 1 45 ? -14.538 -36.498 -17.994 1.00 118.54 42 ALA B CA 1
ATOM 1386 C C . ALA B 1 45 ? -14.916 -37.905 -18.481 1.00 123.65 42 ALA B C 1
ATOM 1387 O O . ALA B 1 45 ? -14.841 -38.833 -17.669 1.00 122.74 42 ALA B O 1
ATOM 1389 N N . GLU B 1 46 ? -15.291 -38.046 -19.756 1.00 129.71 43 GLU B N 1
ATOM 1390 C CA . GLU B 1 46 ? -15.509 -39.364 -20.408 1.00 139.07 43 GLU B CA 1
ATOM 1391 C C . GLU B 1 46 ? -14.177 -40.142 -20.362 1.00 140.98 43 GLU B C 1
ATOM 1392 O O . GLU B 1 46 ? -14.171 -41.261 -19.794 1.00 142.90 43 GLU B O 1
ATOM 1398 N N . LYS B 1 47 ? -13.072 -39.558 -20.867 1.00 140.14 44 LYS B N 1
ATOM 1399 C CA . LYS B 1 47 ? -11.740 -40.233 -20.880 1.00 139.02 44 LYS B CA 1
ATOM 1400 C C . LYS B 1 47 ? -11.349 -40.654 -19.447 1.00 135.65 44 LYS B C 1
ATOM 1401 O O . LYS B 1 47 ? -10.559 -41.588 -19.328 1.00 137.66 44 LYS B O 1
ATOM 1403 N N . LEU B 1 48 ? -11.868 -39.986 -18.400 1.00 131.95 45 LEU B N 1
ATOM 1404 C CA . LEU B 1 48 ? -11.376 -40.096 -16.994 1.00 130.06 45 LEU B CA 1
ATOM 1405 C C . LEU B 1 48 ? -12.324 -40.926 -16.129 1.00 130.07 45 LEU B C 1
ATOM 1406 O O . LEU B 1 48 ? -11.940 -41.220 -14.952 1.00 127.18 45 LEU B O 1
ATOM 1411 N N . ASP B 1 49 ? -13.518 -41.237 -16.662 1.00 129.77 46 ASP B N 1
ATOM 1412 C CA . ASP B 1 49 ? -14.528 -42.105 -16.006 1.00 130.20 46 ASP B CA 1
ATOM 1413 C C . ASP B 1 49 ? -15.139 -41.399 -14.779 1.00 128.06 46 ASP B C 1
ATOM 1414 O O . ASP B 1 49 ? -15.294 -42.053 -13.720 1.00 129.96 46 ASP B O 1
ATOM 1419 N N . VAL B 1 50 ? -15.480 -40.112 -14.903 1.00 124.43 47 VAL B N 1
ATOM 1420 C CA . VAL B 1 50 ? -16.095 -39.320 -13.799 1.00 119.88 47 VAL B CA 1
ATOM 1421 C C . VAL B 1 50 ? -17.210 -38.469 -14.401 1.00 115.91 47 VAL B C 1
ATOM 1422 O O . VAL B 1 50 ? -17.083 -38.127 -15.590 1.00 118.05 47 VAL B O 1
ATOM 1426 N N . THR B 1 51 ? -18.264 -38.198 -13.629 1.00 112.12 48 THR B N 1
ATOM 1427 C CA . THR B 1 51 ? -19.306 -37.231 -14.041 1.00 113.24 48 THR B CA 1
ATOM 1428 C C . THR B 1 51 ? -18.884 -35.902 -13.416 1.00 112.05 48 THR B C 1
ATOM 1429 O O . THR B 1 51 ? -18.169 -35.852 -12.404 1.00 105.86 48 THR B O 1
ATOM 1433 N N . VAL B 1 52 ? -19.304 -34.835 -14.048 1.00 113.96 49 VAL B N 1
ATOM 1434 C CA . VAL B 1 52 ? -18.739 -33.480 -13.851 1.00 104.66 49 VAL B CA 1
ATOM 1435 C C . VAL B 1 52 ? -19.963 -32.568 -13.808 1.00 104.85 49 VAL B C 1
ATOM 1436 O O . VAL B 1 52 ? -20.781 -32.653 -14.732 1.00 105.37 49 VAL B O 1
ATOM 1440 N N . GLU B 1 53 ? -20.179 -31.848 -12.709 1.00 101.65 50 GLU B N 1
ATOM 1441 C CA . GLU B 1 53 ? -21.358 -30.973 -12.559 1.00 102.75 50 GLU B CA 1
ATOM 1442 C C . GLU B 1 53 ? -20.870 -29.542 -12.627 1.00 96.90 50 GLU B C 1
ATOM 1443 O O . GLU B 1 53 ? -20.229 -29.133 -11.687 1.00 99.73 50 GLU B O 1
ATOM 1449 N N . ILE B 1 54 ? -21.174 -28.848 -13.717 1.00 95.97 51 ILE B N 1
ATOM 1450 C CA . ILE B 1 54 ? -20.562 -27.558 -14.127 1.00 95.49 51 ILE B CA 1
ATOM 1451 C C . ILE B 1 54 ? -21.630 -26.480 -13.991 1.00 96.80 51 ILE B C 1
ATOM 1452 O O . ILE B 1 54 ? -22.658 -26.643 -14.616 1.00 100.32 51 ILE B O 1
ATOM 1457 N N . ARG B 1 55 ? -21.338 -25.410 -13.243 1.00 96.07 52 ARG B N 1
ATOM 1458 C CA . ARG B 1 55 ? -22.300 -24.363 -12.847 1.00 93.95 52 ARG B CA 1
ATOM 1459 C C . ARG B 1 55 ? -21.589 -23.010 -12.778 1.00 92.85 52 ARG B C 1
ATOM 1460 O O . ARG B 1 55 ? -20.351 -22.965 -12.587 1.00 88.09 52 ARG B O 1
ATOM 1468 N N . GLN B 1 56 ? -22.362 -21.937 -12.914 1.00 90.98 53 GLN B N 1
ATOM 1469 C CA . GLN B 1 56 ? -21.872 -20.549 -12.863 1.00 85.51 53 GLN B CA 1
ATOM 1470 C C . GLN B 1 56 ? -22.951 -19.720 -12.191 1.00 82.75 53 GLN B C 1
ATOM 1471 O O . GLN B 1 56 ? -24.105 -20.003 -12.381 1.00 78.49 53 GLN B O 1
ATOM 1477 N N . SER B 1 57 ? -22.543 -18.736 -11.412 1.00 81.52 54 SER B N 1
ATOM 1478 C CA . SER B 1 57 ? -23.443 -17.742 -10.800 1.00 80.12 54 SER B CA 1
ATOM 1479 C C . SER B 1 57 ? -22.643 -16.473 -10.522 1.00 76.07 54 SER B C 1
ATOM 1480 O O . SER B 1 57 ? -21.430 -16.567 -10.292 1.00 77.95 54 SER B O 1
ATOM 1483 N N . ASN B 1 58 ? -23.319 -15.342 -10.599 1.00 75.47 55 ASN B N 1
ATOM 1484 C CA . ASN B 1 58 ? -22.804 -14.039 -10.152 1.00 76.56 55 ASN B CA 1
ATOM 1485 C C . ASN B 1 58 ? -23.050 -13.898 -8.642 1.00 73.97 55 ASN B C 1
ATOM 1486 O O . ASN B 1 58 ? -22.645 -12.859 -8.102 1.00 75.03 55 ASN B O 1
ATOM 1491 N N . HIS B 1 59 ? -23.633 -14.898 -7.973 1.00 72.00 56 HIS B N 1
ATOM 1492 C CA . HIS B 1 59 ? -24.053 -14.797 -6.550 1.00 72.66 56 HIS B CA 1
ATOM 1493 C C . HIS B 1 59 ? -23.109 -15.590 -5.663 1.00 70.60 56 HIS B C 1
ATOM 1494 O O . HIS B 1 59 ? -22.963 -16.789 -5.848 1.00 74.78 56 HIS B O 1
ATOM 1501 N N . GLU B 1 60 ? -22.501 -14.913 -4.700 1.00 74.34 57 GLU B N 1
ATOM 1502 C CA . GLU B 1 60 ? -21.603 -15.513 -3.684 1.00 70.69 57 GLU B CA 1
ATOM 1503 C C . GLU B 1 60 ? -22.365 -16.650 -2.993 1.00 73.99 57 GLU B C 1
ATOM 1504 O O . GLU B 1 60 ? -21.809 -17.763 -2.834 1.00 72.67 57 GLU B O 1
ATOM 1510 N N . GLY B 1 61 ? -23.613 -16.389 -2.600 1.00 75.38 58 GLY B N 1
ATOM 1511 C CA . GLY B 1 61 ? -24.427 -17.397 -1.903 1.00 77.28 58 GLY B CA 1
ATOM 1512 C C . GLY B 1 61 ? -24.604 -18.672 -2.726 1.00 77.33 58 GLY B C 1
ATOM 1513 O O . GLY B 1 61 ? -24.634 -19.769 -2.117 1.00 79.00 58 GLY B O 1
ATOM 1514 N N . ALA B 1 62 ? -24.748 -18.569 -4.047 1.00 76.68 59 ALA B N 1
ATOM 1515 C CA . ALA B 1 62 ? -24.868 -19.761 -4.915 1.00 81.70 59 ALA B CA 1
ATOM 1516 C C . ALA B 1 62 ? -23.610 -20.642 -4.769 1.00 81.51 59 ALA B C 1
ATOM 1517 O O . ALA B 1 62 ? -23.756 -21.857 -4.578 1.00 80.78 59 ALA B O 1
ATOM 1519 N N . LEU B 1 63 ? -22.408 -20.070 -4.790 1.00 74.33 60 LEU B N 1
ATOM 1520 C CA . LEU B 1 63 ? -21.177 -20.895 -4.722 1.00 72.94 60 LEU B CA 1
ATOM 1521 C C . LEU B 1 63 ? -21.157 -21.633 -3.372 1.00 72.98 60 LEU B C 1
ATOM 1522 O O . LEU B 1 63 ? -20.683 -22.787 -3.308 1.00 75.20 60 LEU B O 1
ATOM 1527 N N . ILE B 1 64 ? -21.661 -21.005 -2.312 1.00 73.13 61 ILE B N 1
ATOM 1528 C CA . ILE B 1 64 ? -21.666 -21.623 -0.962 1.00 74.31 61 ILE B CA 1
ATOM 1529 C C . ILE B 1 64 ? -22.667 -22.776 -0.965 1.00 75.63 61 ILE B C 1
ATOM 1530 O O . ILE B 1 64 ? -22.259 -23.907 -0.616 1.00 75.88 61 ILE B O 1
ATOM 1535 N N . ASP B 1 65 ? -23.901 -22.514 -1.398 1.00 79.91 62 ASP B N 1
ATOM 1536 C CA . ASP B 1 65 ? -24.959 -23.563 -1.542 1.00 81.16 62 ASP B CA 1
ATOM 1537 C C . ASP B 1 65 ? -24.356 -24.767 -2.275 1.00 78.35 62 ASP B C 1
ATOM 1538 O O . ASP B 1 65 ? -24.492 -25.875 -1.799 1.00 79.04 62 ASP B O 1
ATOM 1543 N N . TRP B 1 66 ? -23.649 -24.526 -3.380 1.00 79.51 63 TRP B N 1
ATOM 1544 C CA . TRP B 1 66 ? -23.060 -25.575 -4.261 1.00 79.14 63 TRP B CA 1
ATOM 1545 C C . TRP B 1 66 ? -21.933 -26.302 -3.529 1.00 75.10 63 TRP B C 1
ATOM 1546 O O . TRP B 1 66 ? -21.922 -27.542 -3.564 1.00 80.63 63 TRP B O 1
ATOM 1557 N N . LEU B 1 67 ? -21.070 -25.591 -2.829 1.00 73.23 64 LEU B N 1
ATOM 1558 C CA . LEU B 1 67 ? -20.041 -26.271 -2.004 1.00 76.88 64 LEU B CA 1
ATOM 1559 C C . LEU B 1 67 ? -20.748 -27.210 -1.014 1.00 75.14 64 LEU B C 1
ATOM 1560 O O . LEU B 1 67 ? -20.321 -28.351 -0.884 1.00 75.62 64 LEU B O 1
ATOM 1565 N N . GLN B 1 68 ? -21.811 -26.745 -0.360 1.00 74.50 65 GLN B N 1
ATOM 1566 C CA . GLN B 1 68 ? -22.493 -27.516 0.705 1.00 77.56 65 GLN B CA 1
ATOM 1567 C C . GLN B 1 68 ? -23.208 -28.718 0.064 1.00 82.35 65 GLN B C 1
ATOM 1568 O O . GLN B 1 68 ? -23.211 -29.842 0.686 1.00 80.51 65 GLN B O 1
ATOM 1574 N N . GLU B 1 69 ? -23.790 -28.488 -1.120 1.00 83.59 66 GLU B N 1
ATOM 1575 C CA . GLU B 1 69 ? -24.498 -29.511 -1.911 1.00 92.26 66 GLU B CA 1
ATOM 1576 C C . GLU B 1 69 ? -23.504 -30.615 -2.288 1.00 93.96 66 GLU B C 1
ATOM 1577 O O . GLU B 1 69 ? -23.897 -31.826 -2.239 1.00 94.34 66 GLU B O 1
ATOM 1583 N N . ALA B 1 70 ? -22.279 -30.237 -2.658 1.00 88.14 67 ALA B N 1
ATOM 1584 C CA . ALA B 1 70 ? -21.266 -31.241 -3.030 1.00 92.33 67 ALA B CA 1
ATOM 1585 C C . ALA B 1 70 ? -20.979 -32.120 -1.803 1.00 94.08 67 ALA B C 1
ATOM 1586 O O . ALA B 1 70 ? -20.823 -33.341 -1.990 1.00 98.77 67 ALA B O 1
ATOM 1588 N N . GLN B 1 71 ? -20.928 -31.571 -0.584 1.00 92.25 68 GLN B N 1
ATOM 1589 C CA . GLN B 1 71 ? -20.632 -32.453 0.574 1.00 95.01 68 GLN B CA 1
ATOM 1590 C C . GLN B 1 71 ? -21.781 -33.447 0.796 1.00 95.99 68 GLN B C 1
ATOM 1591 O O . GLN B 1 71 ? -21.487 -34.633 1.131 1.00 94.46 68 GLN B O 1
ATOM 1597 N N . ALA B 1 72 ? -23.023 -32.982 0.611 1.00 96.50 69 ALA B N 1
ATOM 1598 C CA . ALA B 1 72 ? -24.270 -33.716 0.936 1.00 98.43 69 ALA B CA 1
ATOM 1599 C C . ALA B 1 72 ? -24.420 -34.940 0.020 1.00 102.59 69 ALA B C 1
ATOM 1600 O O . ALA B 1 72 ? -25.040 -35.927 0.431 1.00 103.58 69 ALA B O 1
ATOM 1602 N N . VAL B 1 73 ? -23.785 -34.870 -1.142 1.00 104.88 70 VAL B N 1
ATOM 1603 C CA . VAL B 1 73 ? -23.921 -35.773 -2.313 1.00 107.45 70 VAL B CA 1
ATOM 1604 C C . VAL B 1 73 ? -22.675 -36.672 -2.362 1.00 110.06 70 VAL B C 1
ATOM 1605 O O . VAL B 1 73 ? -22.551 -37.474 -3.337 1.00 106.31 70 VAL B O 1
ATOM 1609 N N . LYS B 1 74 ? -21.797 -36.544 -1.351 1.00 112.06 71 LYS B N 1
ATOM 1610 C CA . LYS B 1 74 ? -20.498 -37.268 -1.223 1.00 115.93 71 LYS B CA 1
ATOM 1611 C C . LYS B 1 74 ? -19.654 -37.114 -2.501 1.00 107.84 71 LYS B C 1
ATOM 1612 O O . LYS B 1 74 ? -18.966 -38.067 -2.870 1.00 113.46 71 LYS B O 1
ATOM 1618 N N . ALA B 1 75 ? -19.697 -35.971 -3.168 1.00 102.11 72 ALA B N 1
ATOM 1619 C CA . ALA B 1 75 ? -18.808 -35.650 -4.314 1.00 101.12 72 ALA B CA 1
ATOM 1620 C C . ALA B 1 75 ? -17.340 -35.926 -3.951 1.00 98.46 72 ALA B C 1
ATOM 1621 O O . ALA B 1 75 ? -16.954 -35.800 -2.758 1.00 98.40 72 ALA B O 1
ATOM 1623 N N . LYS B 1 76 ? -16.555 -36.302 -4.963 1.00 95.23 73 LYS B N 1
ATOM 1624 C CA . LYS B 1 76 ? -15.129 -36.666 -4.806 1.00 94.52 73 LYS B CA 1
ATOM 1625 C C . LYS B 1 76 ? -14.292 -35.397 -4.633 1.00 89.59 73 LYS B C 1
ATOM 1626 O O . LYS B 1 76 ? -13.284 -35.481 -3.928 1.00 84.67 73 LYS B O 1
ATOM 1632 N N . ALA B 1 77 ? -14.675 -34.311 -5.309 1.00 87.54 74 ALA B N 1
ATOM 1633 C CA . ALA B 1 77 ? -13.882 -33.057 -5.417 1.00 85.36 74 ALA B CA 1
ATOM 1634 C C . ALA B 1 77 ? -14.721 -31.873 -5.927 1.00 81.72 74 ALA B C 1
ATOM 1635 O O . ALA B 1 77 ? -15.759 -32.089 -6.552 1.00 84.73 74 ALA B O 1
ATOM 1637 N N . VAL B 1 78 ? -14.269 -30.652 -5.644 1.00 80.22 75 VAL B N 1
ATOM 1638 C CA . VAL B 1 78 ? -14.787 -29.387 -6.268 1.00 78.83 75 VAL B CA 1
ATOM 1639 C C . VAL B 1 78 ? -13.623 -28.651 -6.927 1.00 74.25 75 VAL B C 1
ATOM 1640 O O . VAL B 1 78 ? -12.565 -28.504 -6.310 1.00 75.35 75 VAL B O 1
ATOM 1644 N N . ILE B 1 79 ? -13.822 -28.242 -8.159 1.00 72.28 76 ILE B N 1
ATOM 1645 C CA . ILE B 1 79 ? -12.921 -27.323 -8.875 1.00 73.40 76 ILE B CA 1
ATOM 1646 C C . ILE B 1 79 ? -13.642 -25.992 -8.808 1.00 74.94 76 ILE B C 1
ATOM 1647 O O . ILE B 1 79 ? -14.800 -25.963 -9.234 1.00 75.08 76 ILE B O 1
ATOM 1652 N N . LEU B 1 80 ? -13.025 -24.978 -8.200 1.00 74.18 77 LEU B N 1
ATOM 1653 C CA . LEU B 1 80 ? -13.696 -23.698 -7.878 1.00 71.09 77 LEU B CA 1
ATOM 1654 C C . LEU B 1 80 ? -12.882 -22.555 -8.481 1.00 72.45 77 LEU B C 1
ATOM 1655 O O . LEU B 1 80 ? -11.681 -22.400 -8.129 1.00 69.55 77 LEU B O 1
ATOM 1660 N N . ASN B 1 81 ? -13.523 -21.817 -9.383 1.00 71.48 78 ASN B N 1
ATOM 1661 C CA . ASN B 1 81 ? -13.056 -20.507 -9.872 1.00 72.21 78 ASN B CA 1
ATOM 1662 C C . ASN B 1 81 ? -14.058 -19.478 -9.346 1.00 70.40 78 ASN B C 1
ATOM 1663 O O . ASN B 1 81 ? -15.061 -19.276 -9.989 1.00 75.31 78 ASN B O 1
ATOM 1668 N N . ALA B 1 82 ? -13.824 -18.927 -8.158 1.00 69.00 79 ALA B N 1
ATOM 1669 C CA . ALA B 1 82 ? -14.728 -17.973 -7.481 1.00 66.60 79 ALA B CA 1
ATOM 1670 C C . ALA B 1 82 ? -14.609 -16.590 -8.133 1.00 66.44 79 ALA B C 1
ATOM 1671 O O . ALA B 1 82 ? -15.314 -15.652 -7.689 1.00 63.78 79 ALA B O 1
ATOM 1673 N N . ALA B 1 83 ? -13.729 -16.434 -9.122 1.00 66.51 80 ALA B N 1
ATOM 1674 C CA . ALA B 1 83 ? -13.499 -15.141 -9.801 1.00 68.44 80 ALA B CA 1
ATOM 1675 C C . ALA B 1 83 ? -13.267 -14.050 -8.731 1.00 66.89 80 ALA B C 1
ATOM 1676 O O . ALA B 1 83 ? -12.504 -14.297 -7.814 1.00 62.97 80 ALA B O 1
ATOM 1678 N N . ALA B 1 84 ? -13.925 -12.896 -8.815 1.00 71.64 81 ALA B N 1
ATOM 1679 C CA . ALA B 1 84 ? -13.694 -11.747 -7.902 1.00 66.79 81 ALA B CA 1
ATOM 1680 C C . ALA B 1 84 ? -13.978 -12.126 -6.455 1.00 69.05 81 ALA B C 1
ATOM 1681 O O . ALA B 1 84 ? -13.359 -11.510 -5.602 1.00 71.62 81 ALA B O 1
ATOM 1683 N N . TYR B 1 85 ? -14.862 -13.088 -6.174 1.00 70.59 82 TYR B N 1
ATOM 1684 C CA . TYR B 1 85 ? -15.241 -13.396 -4.775 1.00 67.09 82 TYR B CA 1
ATOM 1685 C C . TYR B 1 85 ? -14.041 -14.081 -4.099 1.00 68.34 82 TYR B C 1
ATOM 1686 O O . TYR B 1 85 ? -13.992 -14.108 -2.847 1.00 66.58 82 TYR B O 1
ATOM 1695 N N . THR B 1 86 ? -13.111 -14.639 -4.884 1.00 67.73 83 THR B N 1
ATOM 1696 C CA . THR B 1 86 ? -11.828 -15.202 -4.370 1.00 67.46 83 THR B CA 1
ATOM 1697 C C . THR B 1 86 ? -11.143 -14.205 -3.427 1.00 68.35 83 THR B C 1
ATOM 1698 O O . THR B 1 86 ? -10.541 -14.649 -2.447 1.00 69.02 83 THR B O 1
ATOM 1702 N N . HIS B 1 87 ? -11.254 -12.896 -3.708 1.00 66.35 84 HIS B N 1
ATOM 1703 C CA . HIS B 1 87 ? -10.488 -11.833 -3.025 1.00 62.29 84 HIS B CA 1
ATOM 1704 C C . HIS B 1 87 ? -11.302 -11.208 -1.897 1.00 62.14 84 HIS B C 1
ATOM 1705 O O . HIS B 1 87 ? -10.676 -10.502 -1.087 1.00 56.94 84 HIS B O 1
ATOM 1712 N N . THR B 1 88 ? -12.590 -11.527 -1.749 1.00 62.32 85 THR B N 1
ATOM 1713 C CA . THR B 1 88 ? -13.476 -10.842 -0.746 1.00 62.40 85 THR B CA 1
ATOM 1714 C C . THR B 1 88 ? -14.154 -11.858 0.194 1.00 61.55 85 THR B C 1
ATOM 1715 O O . THR B 1 88 ? -14.532 -11.477 1.266 1.00 63.06 85 THR B O 1
ATOM 1719 N N . SER B 1 89 ? -14.338 -13.117 -0.196 1.00 59.78 86 SER B N 1
ATOM 1720 C CA . SER B 1 89 ? -15.297 -14.010 0.486 1.00 60.82 86 SER B CA 1
ATOM 1721 C C . SER B 1 89 ? -14.662 -14.819 1.625 1.00 57.58 86 SER B C 1
ATOM 1722 O O . SER B 1 89 ? -14.177 -15.946 1.389 1.00 57.28 86 SER B O 1
ATOM 1725 N N . VAL B 1 90 ? -14.769 -14.284 2.832 1.00 54.99 87 VAL B N 1
ATOM 1726 C CA . VAL B 1 90 ? -14.558 -15.063 4.077 1.00 57.69 87 VAL B CA 1
ATOM 1727 C C . VAL B 1 90 ? -15.585 -16.198 4.130 1.00 57.29 87 VAL B C 1
ATOM 1728 O O . VAL B 1 90 ? -15.253 -17.280 4.593 1.00 60.11 87 VAL B O 1
ATOM 1732 N N . ALA B 1 91 ? -16.760 -15.996 3.568 1.00 58.25 88 ALA B N 1
ATOM 1733 C CA . ALA B 1 91 ? -17.860 -16.970 3.646 1.00 61.87 88 ALA B CA 1
ATOM 1734 C C . ALA B 1 91 ? -17.493 -18.199 2.823 1.00 61.23 88 ALA B C 1
ATOM 1735 O O . ALA B 1 91 ? -17.786 -19.334 3.282 1.00 66.10 88 ALA B O 1
ATOM 1737 N N . ILE B 1 92 ? -16.890 -17.999 1.656 1.00 60.52 89 ILE B N 1
ATOM 1738 C CA . ILE B 1 92 ? -16.458 -19.150 0.800 1.00 63.66 89 ILE B CA 1
ATOM 1739 C C . ILE B 1 92 ? -15.286 -19.856 1.463 1.00 65.15 89 ILE B C 1
ATOM 1740 O O . ILE B 1 92 ? -15.240 -21.076 1.382 1.00 67.47 89 ILE B O 1
ATOM 1745 N N . TYR B 1 93 ? -14.399 -19.110 2.131 1.00 64.39 90 TYR B N 1
ATOM 1746 C CA . TYR B 1 93 ? -13.255 -19.683 2.870 1.00 61.28 90 TYR B CA 1
ATOM 1747 C C . TYR B 1 93 ? -13.823 -20.636 3.922 1.00 63.21 90 TYR B C 1
ATOM 1748 O O . TYR B 1 93 ? -13.324 -21.750 4.041 1.00 66.66 90 TYR B O 1
ATOM 1757 N N . ASP B 1 94 ? -14.862 -20.207 4.637 1.00 62.90 91 ASP B N 1
ATOM 1758 C CA . ASP B 1 94 ? -15.473 -20.983 5.738 1.00 66.30 91 ASP B CA 1
ATOM 1759 C C . ASP B 1 94 ? -16.176 -22.237 5.176 1.00 68.24 91 ASP B C 1
ATOM 1760 O O . ASP B 1 94 ? -16.065 -23.322 5.804 1.00 67.02 91 ASP B O 1
ATOM 1765 N N . ALA B 1 95 ? -16.865 -22.097 4.051 1.00 64.61 92 ALA B N 1
ATOM 1766 C CA . ALA B 1 95 ? -17.587 -23.197 3.378 1.00 68.92 92 ALA B CA 1
ATOM 1767 C C . ALA B 1 95 ? -16.582 -24.285 3.017 1.00 68.46 92 ALA B C 1
ATOM 1768 O O . ALA B 1 95 ? -16.800 -25.426 3.399 1.00 73.40 92 ALA B O 1
ATOM 1770 N N . ILE B 1 96 ? -15.467 -23.925 2.381 1.00 67.79 93 ILE B N 1
ATOM 1771 C CA . ILE B 1 96 ? -14.394 -24.889 2.012 1.00 66.62 93 ILE B CA 1
ATOM 1772 C C . ILE B 1 96 ? -13.861 -25.553 3.280 1.00 70.48 93 ILE B C 1
ATOM 1773 O O . ILE B 1 96 ? -13.790 -26.797 3.334 1.00 75.44 93 ILE B O 1
ATOM 1778 N N . ARG B 1 97 ? -13.572 -24.777 4.307 1.00 68.50 94 ARG B N 1
ATOM 1779 C CA . ARG B 1 97 ? -13.048 -25.370 5.555 1.00 73.44 94 ARG B CA 1
ATOM 1780 C C . ARG B 1 97 ? -14.073 -26.269 6.256 1.00 73.09 94 ARG B C 1
ATOM 1781 O O . ARG B 1 97 ? -13.625 -27.249 6.875 1.00 76.21 94 ARG B O 1
ATOM 1789 N N . ALA B 1 98 ? -15.368 -25.970 6.173 1.00 69.21 95 ALA B N 1
ATOM 1790 C CA . ALA B 1 98 ? -16.432 -26.716 6.883 1.00 72.51 95 ALA B CA 1
ATOM 1791 C C . ALA B 1 98 ? -16.629 -28.088 6.239 1.00 74.86 95 ALA B C 1
ATOM 1792 O O . ALA B 1 98 ? -16.811 -29.070 7.000 1.00 79.06 95 ALA B O 1
ATOM 1794 N N . ILE B 1 99 ? -16.573 -28.150 4.907 1.00 73.87 96 ILE B N 1
ATOM 1795 C CA . ILE B 1 99 ? -16.808 -29.402 4.130 1.00 79.35 96 ILE B CA 1
ATOM 1796 C C . ILE B 1 99 ? -15.525 -30.234 4.083 1.00 80.85 96 ILE B C 1
ATOM 1797 O O . ILE B 1 99 ? -14.452 -29.664 4.210 1.00 80.86 96 ILE B O 1
ATOM 1802 N N . THR B 1 100 ? -15.676 -31.549 3.931 1.00 89.73 97 THR B N 1
ATOM 1803 C CA . THR B 1 100 ? -14.583 -32.562 3.845 1.00 90.17 97 THR B CA 1
ATOM 1804 C C . THR B 1 100 ? -14.139 -32.800 2.407 1.00 86.47 97 THR B C 1
ATOM 1805 O O . THR B 1 100 ? -13.079 -33.390 2.242 1.00 87.66 97 THR B O 1
ATOM 1809 N N . VAL B 1 101 ? -14.984 -32.460 1.440 1.00 82.79 98 VAL B N 1
ATOM 1810 C CA . VAL B 1 101 ? -14.698 -32.599 -0.008 1.00 82.77 98 VAL B CA 1
ATOM 1811 C C . VAL B 1 101 ? -13.528 -31.680 -0.337 1.00 77.78 98 VAL B C 1
ATOM 1812 O O . VAL B 1 101 ? -13.636 -30.487 -0.140 1.00 77.30 98 VAL B O 1
ATOM 1816 N N . PRO B 1 102 ? -12.419 -32.182 -0.925 1.00 78.51 99 PRO B N 1
ATOM 1817 C CA . PRO B 1 102 ? -11.316 -31.333 -1.330 1.00 76.01 99 PRO B CA 1
ATOM 1818 C C . PRO B 1 102 ? -11.751 -30.317 -2.387 1.00 76.47 99 PRO B C 1
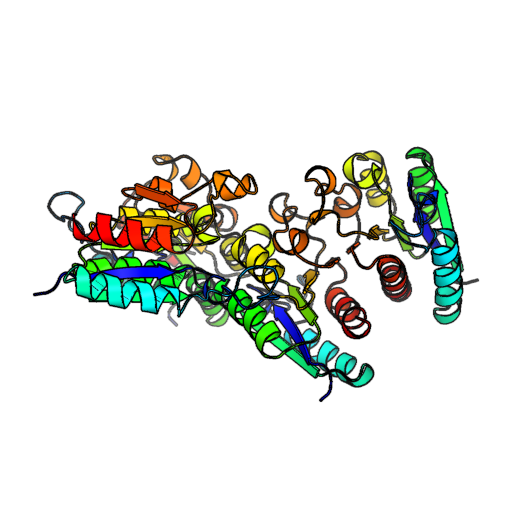ATOM 1819 O O . PRO B 1 102 ? -12.538 -30.664 -3.275 1.00 77.66 99 PRO B O 1
ATOM 1823 N N . VAL B 1 103 ? -11.205 -29.104 -2.277 1.00 76.21 100 VAL B N 1
ATOM 1824 C CA . VAL B 1 103 ? -11.412 -28.007 -3.259 1.00 77.36 100 VAL B CA 1
ATOM 1825 C C . VAL B 1 103 ? -10.082 -27.691 -3.951 1.00 79.52 100 VAL B C 1
ATOM 1826 O O . VAL B 1 103 ? -9.062 -27.532 -3.260 1.00 80.69 100 VAL B O 1
ATOM 1830 N N . ILE B 1 104 ? -10.112 -27.645 -5.281 1.00 77.73 101 ILE B N 1
ATOM 1831 C CA . ILE B 1 104 ? -9.006 -27.121 -6.115 1.00 76.87 101 ILE B CA 1
ATOM 1832 C C . ILE B 1 104 ? -9.392 -25.735 -6.649 1.00 75.84 101 ILE B C 1
ATOM 1833 O O . ILE B 1 104 ? -10.441 -25.600 -7.330 1.00 72.94 101 ILE B O 1
ATOM 1838 N N . GLU B 1 105 ? -8.580 -24.731 -6.311 1.00 70.98 102 GLU B N 1
ATOM 1839 C CA . GLU B 1 105 ? -8.743 -23.364 -6.825 1.00 68.65 102 GLU B CA 1
ATOM 1840 C C . GLU B 1 105 ? -8.245 -23.352 -8.267 1.00 69.43 102 GLU B C 1
ATOM 1841 O O . GLU B 1 105 ? -7.157 -23.856 -8.520 1.00 70.60 102 GLU B O 1
ATOM 1847 N N . VAL B 1 106 ? -9.013 -22.740 -9.158 1.00 71.08 103 VAL B N 1
ATOM 1848 C CA . VAL B 1 106 ? -8.643 -22.544 -10.583 1.00 70.19 103 VAL B CA 1
ATOM 1849 C C . VAL B 1 106 ? -8.829 -21.076 -10.982 1.00 67.85 103 VAL B C 1
ATOM 1850 O O . VAL B 1 106 ? -9.824 -20.454 -10.571 1.00 69.14 103 VAL B O 1
ATOM 1854 N N . HIS B 1 107 ? -7.852 -20.560 -11.720 1.00 67.86 104 HIS B N 1
ATOM 1855 C CA . HIS B 1 107 ? -7.922 -19.278 -12.448 1.00 73.18 104 HIS B CA 1
ATOM 1856 C C . HIS B 1 107 ? -7.409 -19.485 -13.875 1.00 77.24 104 HIS B C 1
ATOM 1857 O O . HIS B 1 107 ? -6.376 -20.156 -14.076 1.00 77.13 104 HIS B O 1
ATOM 1864 N N . LEU B 1 108 ? -8.109 -18.893 -14.831 1.00 78.69 105 LEU B N 1
ATOM 1865 C CA . LEU B 1 108 ? -7.654 -18.793 -16.240 1.00 83.46 105 LEU B CA 1
ATOM 1866 C C . LEU B 1 108 ? -6.364 -17.974 -16.294 1.00 81.94 105 LEU B C 1
ATOM 1867 O O . LEU B 1 108 ? -5.402 -18.397 -16.944 1.00 84.55 105 LEU B O 1
ATOM 1872 N N . SER B 1 109 ? -6.387 -16.784 -15.706 1.00 81.31 106 SER B N 1
ATOM 1873 C CA . SER B 1 109 ? -5.246 -15.842 -15.697 1.00 80.51 106 SER B CA 1
ATOM 1874 C C . SER B 1 109 ? -4.415 -16.139 -14.445 1.00 77.55 106 SER B C 1
ATOM 1875 O O . SER B 1 109 ? -4.844 -16.960 -13.621 1.00 73.94 106 SER B O 1
ATOM 1878 N N . ASN B 1 110 ? -3.234 -15.538 -14.352 1.00 77.86 107 ASN B N 1
ATOM 1879 C CA . ASN B 1 110 ? -2.380 -15.617 -13.154 1.00 75.33 107 ASN B CA 1
ATOM 1880 C C . ASN B 1 110 ? -2.712 -14.400 -12.304 1.00 73.07 107 ASN B C 1
ATOM 1881 O O . ASN B 1 110 ? -2.312 -13.287 -12.623 1.00 78.24 107 ASN B O 1
ATOM 1886 N N . PRO B 1 111 ? -3.458 -14.551 -11.202 1.00 70.72 108 PRO B N 1
ATOM 1887 C CA . PRO B 1 111 ? -3.890 -13.404 -10.426 1.00 70.94 108 PRO B CA 1
ATOM 1888 C C . PRO B 1 111 ? -2.720 -12.631 -9.809 1.00 72.66 108 PRO B C 1
ATOM 1889 O O . PRO B 1 111 ? -2.870 -11.445 -9.605 1.00 73.84 108 PRO B O 1
ATOM 1893 N N . HIS B 1 112 ? -1.595 -13.288 -9.528 1.00 75.50 109 HIS B N 1
ATOM 1894 C CA . HIS B 1 112 ? -0.404 -12.649 -8.910 1.00 74.11 109 HIS B CA 1
ATOM 1895 C C . HIS B 1 112 ? 0.207 -11.700 -9.946 1.00 73.27 109 HIS B C 1
ATOM 1896 O O . HIS B 1 112 ? 0.938 -10.774 -9.524 1.00 72.98 109 HIS B O 1
ATOM 1903 N N . ALA B 1 113 ? -0.106 -11.880 -11.231 1.00 71.00 110 ALA B N 1
ATOM 1904 C CA . ALA B 1 113 ? 0.458 -11.048 -12.317 1.00 74.98 110 ALA B CA 1
ATOM 1905 C C . ALA B 1 113 ? -0.417 -9.814 -12.534 1.00 73.08 110 ALA B C 1
ATOM 1906 O O . ALA B 1 113 ? -0.100 -9.004 -13.385 1.00 75.46 110 ALA B O 1
ATOM 1908 N N . ARG B 1 114 ? -1.474 -9.667 -11.762 1.00 72.82 111 ARG B N 1
ATOM 1909 C CA . ARG B 1 114 ? -2.463 -8.587 -11.960 1.00 75.58 111 ARG B CA 1
ATOM 1910 C C . ARG B 1 114 ? -2.383 -7.599 -10.784 1.00 74.13 111 ARG B C 1
ATOM 1911 O O . ARG B 1 114 ? -1.344 -7.532 -10.140 1.00 73.75 111 ARG B O 1
ATOM 1919 N N . GLU B 1 115 ? -3.447 -6.826 -10.601 1.00 75.24 112 GLU B N 1
ATOM 1920 C CA . GLU B 1 115 ? -3.681 -5.870 -9.498 1.00 76.12 112 GLU B CA 1
ATOM 1921 C C . GLU B 1 115 ? -3.410 -6.589 -8.167 1.00 73.22 112 GLU B C 1
ATOM 1922 O O . GLU B 1 115 ? -3.803 -7.791 -7.993 1.00 65.59 112 GLU B O 1
ATOM 1928 N N . ALA B 1 116 ? -2.731 -5.873 -7.264 1.00 74.87 113 ALA B N 1
ATOM 1929 C CA . ALA B 1 116 ? -2.372 -6.288 -5.891 1.00 70.94 113 ALA B CA 1
ATOM 1930 C C . ALA B 1 116 ? -3.613 -6.815 -5.151 1.00 70.30 113 ALA B C 1
ATOM 1931 O O . ALA B 1 116 ? -3.466 -7.811 -4.387 1.00 66.98 113 ALA B O 1
ATOM 1933 N N . PHE B 1 117 ? -4.806 -6.239 -5.360 1.00 67.09 114 PHE B N 1
ATOM 1934 C CA . PHE B 1 117 ? -5.987 -6.752 -4.625 1.00 64.68 114 PHE B CA 1
ATOM 1935 C C . PHE B 1 117 ? -6.269 -8.192 -5.042 1.00 66.09 114 PHE B C 1
ATOM 1936 O O . PHE B 1 117 ? -6.992 -8.818 -4.315 1.00 71.77 114 PHE B O 1
ATOM 1944 N N . ARG B 1 118 ? -5.780 -8.689 -6.178 1.00 69.17 115 ARG B N 1
ATOM 1945 C CA . ARG B 1 118 ? -6.083 -10.085 -6.573 1.00 67.36 115 ARG B CA 1
ATOM 1946 C C . ARG B 1 118 ? -5.038 -11.048 -5.985 1.00 66.36 115 ARG B C 1
ATOM 1947 O O . ARG B 1 118 ? -5.230 -12.254 -6.150 1.00 64.18 115 ARG B O 1
ATOM 1955 N N . HIS B 1 119 ? -3.962 -10.553 -5.356 1.00 63.19 116 HIS B N 1
ATOM 1956 C CA . HIS B 1 119 ? -2.953 -11.407 -4.685 1.00 62.68 116 HIS B CA 1
ATOM 1957 C C . HIS B 1 119 ? -3.598 -12.161 -3.505 1.00 65.14 116 HIS B C 1
ATOM 1958 O O . HIS B 1 119 ? -3.151 -13.266 -3.206 1.00 70.45 116 HIS B O 1
ATOM 1965 N N . LYS B 1 120 ? -4.666 -11.616 -2.913 1.00 61.11 117 LYS B N 1
ATOM 1966 C CA . LYS B 1 120 ? -5.349 -12.207 -1.755 1.00 58.48 117 LYS B CA 1
ATOM 1967 C C . LYS B 1 120 ? -6.305 -13.281 -2.241 1.00 61.30 117 LYS B C 1
ATOM 1968 O O . LYS B 1 120 ? -7.188 -12.988 -3.096 1.00 61.82 117 LYS B O 1
ATOM 1974 N N . SER B 1 121 ? -6.197 -14.480 -1.699 1.00 60.18 118 SER B N 1
ATOM 1975 C CA . SER B 1 121 ? -7.154 -15.545 -2.084 1.00 60.71 118 SER B CA 1
ATOM 1976 C C . SER B 1 121 ? -7.726 -16.245 -0.849 1.00 61.08 118 SER B C 1
ATOM 1977 O O . SER B 1 121 ? -7.069 -17.117 -0.253 1.00 62.16 118 SER B O 1
ATOM 1980 N N . TYR B 1 122 ? -8.918 -15.852 -0.441 1.00 61.79 119 TYR B N 1
ATOM 1981 C CA . TYR B 1 122 ? -9.654 -16.554 0.642 1.00 60.83 119 TYR B CA 1
ATOM 1982 C C . TYR B 1 122 ? -9.879 -18.012 0.199 1.00 62.74 119 TYR B C 1
ATOM 1983 O O . TYR B 1 122 ? -9.698 -18.907 1.001 1.00 62.04 119 TYR B O 1
ATOM 1992 N N . VAL B 1 123 ? -10.119 -18.273 -1.072 1.00 61.45 120 VAL B N 1
ATOM 1993 C CA . VAL B 1 123 ? -10.220 -19.688 -1.547 1.00 65.57 120 VAL B CA 1
ATOM 1994 C C . VAL B 1 123 ? -8.908 -20.441 -1.298 1.00 65.86 120 VAL B C 1
ATOM 1995 O O . VAL B 1 123 ? -8.938 -21.540 -0.686 1.00 66.98 120 VAL B O 1
ATOM 1999 N N . GLY B 1 124 ? -7.801 -19.877 -1.775 1.00 66.24 121 GLY B N 1
ATOM 2000 C CA . GLY B 1 124 ? -6.465 -20.483 -1.652 1.00 68.14 121 GLY B CA 1
ATOM 2001 C C . GLY B 1 124 ? -6.095 -20.745 -0.186 1.00 68.20 121 GLY B C 1
ATOM 2002 O O . GLY B 1 124 ? -5.323 -21.672 0.106 1.00 65.40 121 GLY B O 1
ATOM 2003 N N . GLU B 1 125 ? -6.588 -19.921 0.730 1.00 67.68 122 GLU B N 1
ATOM 2004 C CA . GLU B 1 125 ? -6.252 -20.069 2.165 1.00 68.27 122 GLU B CA 1
ATOM 2005 C C . GLU B 1 125 ? -6.947 -21.318 2.732 1.00 68.03 122 GLU B C 1
ATOM 2006 O O . GLU B 1 125 ? -6.531 -21.770 3.806 1.00 68.24 122 GLU B O 1
ATOM 2012 N N . ALA B 1 126 ? -7.959 -21.856 2.055 1.00 66.21 123 ALA B N 1
ATOM 2013 C CA . ALA B 1 126 ? -8.783 -22.967 2.578 1.00 67.69 123 ALA B CA 1
ATOM 2014 C C . ALA B 1 126 ? -8.678 -24.216 1.700 1.00 71.03 123 ALA B C 1
ATOM 2015 O O . ALA B 1 126 ? -8.986 -25.307 2.197 1.00 73.98 123 ALA B O 1
ATOM 2017 N N . ALA B 1 127 ? -8.282 -24.054 0.443 1.00 68.38 124 ALA B N 1
ATOM 2018 C CA . ALA B 1 127 ? -8.287 -25.127 -0.563 1.00 70.34 124 ALA B CA 1
ATOM 2019 C C . ALA B 1 127 ? -7.096 -26.067 -0.373 1.00 70.94 124 ALA B C 1
ATOM 2020 O O . ALA B 1 127 ? -6.148 -25.734 0.352 1.00 73.84 124 ALA B O 1
ATOM 2022 N N . LEU B 1 128 ? -7.199 -27.233 -0.989 1.00 68.56 125 LEU B N 1
ATOM 2023 C CA . LEU B 1 128 ? -6.113 -28.214 -1.075 1.00 71.95 125 LEU B CA 1
ATOM 2024 C C . LEU B 1 128 ? -4.966 -27.579 -1.870 1.00 69.78 125 LEU B C 1
ATOM 2025 O O . LEU B 1 128 ? -3.771 -27.735 -1.490 1.00 67.28 125 LEU B O 1
ATOM 2030 N N . GLY B 1 129 ? -5.337 -26.954 -2.986 1.00 69.57 126 GLY B N 1
ATOM 2031 C CA . GLY B 1 129 ? -4.369 -26.556 -4.010 1.00 69.75 126 GLY B CA 1
ATOM 2032 C C . GLY B 1 129 ? -4.977 -25.613 -5.015 1.00 68.92 126 GLY B C 1
ATOM 2033 O O . GLY B 1 129 ? -6.189 -25.440 -4.957 1.00 66.05 126 GLY B O 1
ATOM 2034 N N . THR B 1 130 ? -4.134 -25.091 -5.909 1.00 69.37 127 THR B N 1
ATOM 2035 C CA . THR B 1 130 ? -4.404 -23.970 -6.831 1.00 69.32 127 THR B CA 1
ATOM 2036 C C . THR B 1 130 ? -3.695 -24.233 -8.163 1.00 70.25 127 THR B C 1
ATOM 2037 O O . THR B 1 130 ? -2.488 -24.529 -8.167 1.00 72.46 127 THR B O 1
ATOM 2041 N N . ILE B 1 131 ? -4.412 -24.032 -9.250 1.00 71.28 128 ILE B N 1
ATOM 2042 C CA . ILE B 1 131 ? -3.863 -24.051 -10.629 1.00 74.35 128 ILE B CA 1
ATOM 2043 C C . ILE B 1 131 ? -4.298 -22.752 -11.301 1.00 74.88 128 ILE B C 1
ATOM 2044 O O . ILE B 1 131 ? -5.516 -22.504 -11.397 1.00 75.68 128 ILE B O 1
ATOM 2049 N N . SER B 1 132 ? -3.328 -21.952 -11.730 1.00 72.32 129 SER B N 1
ATOM 2050 C CA . SER B 1 132 ? -3.567 -20.595 -12.260 1.00 72.85 129 SER B CA 1
ATOM 2051 C C . SER B 1 132 ? -2.790 -20.410 -13.554 1.00 75.08 129 SER B C 1
ATOM 2052 O O . SER B 1 132 ? -1.594 -20.708 -13.544 1.00 76.22 129 SER B O 1
ATOM 2055 N N . GLY B 1 133 ? -3.414 -19.784 -14.552 1.00 77.81 130 GLY B N 1
ATOM 2056 C CA . GLY B 1 133 ? -2.696 -18.996 -15.575 1.00 83.69 130 GLY B CA 1
ATOM 2057 C C . GLY B 1 133 ? -2.606 -19.720 -16.909 1.00 86.70 130 GLY B C 1
ATOM 2058 O O . GLY B 1 133 ? -1.949 -19.187 -17.795 1.00 91.81 130 GLY B O 1
ATOM 2059 N N . PHE B 1 134 ? -3.251 -20.881 -17.044 1.00 85.45 131 PHE B N 1
ATOM 2060 C CA . PHE B 1 134 ? -3.148 -21.750 -18.240 1.00 91.60 131 PHE B CA 1
ATOM 2061 C C . PHE B 1 134 ? -4.410 -21.628 -19.106 1.00 92.25 131 PHE B C 1
ATOM 2062 O O . PHE B 1 134 ? -4.617 -22.527 -19.940 1.00 100.59 131 PHE B O 1
ATOM 2070 N N . GLY B 1 135 ? -5.204 -20.571 -18.941 1.00 88.03 132 GLY B N 1
ATOM 2071 C CA . GLY B 1 135 ? -6.552 -20.458 -19.522 1.00 89.63 132 GLY B CA 1
ATOM 2072 C C . GLY B 1 135 ? -7.378 -21.710 -19.229 1.00 91.37 132 GLY B C 1
ATOM 2073 O O . GLY B 1 135 ? -7.419 -22.154 -18.055 1.00 87.50 132 GLY B O 1
ATOM 2074 N N . ALA B 1 136 ? -7.984 -22.290 -20.268 1.00 96.15 133 ALA B N 1
ATOM 2075 C CA . ALA B 1 136 ? -8.843 -23.490 -20.190 1.00 97.27 133 ALA B CA 1
ATOM 2076 C C . ALA B 1 136 ? -8.056 -24.686 -19.630 1.00 93.53 133 ALA B C 1
ATOM 2077 O O . ALA B 1 136 ? -8.628 -25.498 -18.875 1.00 91.25 133 ALA B O 1
ATOM 2079 N N . GLU B 1 137 ? -6.773 -24.778 -19.987 1.00 97.08 134 GLU B N 1
ATOM 2080 C CA . GLU B 1 137 ? -5.849 -25.847 -19.508 1.00 98.84 134 GLU B CA 1
ATOM 2081 C C . GLU B 1 137 ? -5.811 -25.845 -17.973 1.00 92.55 134 GLU B C 1
ATOM 2082 O O . GLU B 1 137 ? -5.575 -26.941 -17.447 1.00 89.95 134 GLU B O 1
ATOM 2088 N N . SER B 1 138 ? -6.035 -24.704 -17.291 1.00 86.29 135 SER B N 1
ATOM 2089 C CA . SER B 1 138 ? -6.123 -24.637 -15.805 1.00 84.77 135 SER B CA 1
ATOM 2090 C C . SER B 1 138 ? -7.198 -25.616 -15.321 1.00 82.13 135 SER B C 1
ATOM 2091 O O . SER B 1 138 ? -6.944 -26.379 -14.388 1.00 80.89 135 SER B O 1
ATOM 2094 N N . TYR B 1 139 ? -8.365 -25.600 -15.934 1.00 88.86 136 TYR B N 1
ATOM 2095 C CA . TYR B 1 139 ? -9.473 -26.540 -15.610 1.00 94.65 136 TYR B CA 1
ATOM 2096 C C . TYR B 1 139 ? -9.072 -27.989 -15.948 1.00 96.91 136 TYR B C 1
ATOM 2097 O O . TYR B 1 139 ? -9.304 -28.883 -15.097 1.00 94.63 136 TYR B O 1
ATOM 2106 N N . SER B 1 140 ? -8.515 -28.238 -17.139 1.00 102.04 137 SER B N 1
ATOM 2107 C CA . SER B 1 140 ? -8.207 -29.630 -17.595 1.00 102.48 137 SER B CA 1
ATOM 2108 C C . SER B 1 140 ? -7.227 -30.263 -16.586 1.00 102.60 137 SER B C 1
ATOM 2109 O O . SER B 1 140 ? -7.492 -31.412 -16.170 1.00 105.59 137 SER B O 1
ATOM 2112 N N . LEU B 1 141 ? -6.171 -29.532 -16.167 1.00 98.51 138 LEU B N 1
ATOM 2113 C CA . LEU B 1 141 ? -5.153 -29.990 -15.171 1.00 94.91 138 LEU B CA 1
ATOM 2114 C C . LEU B 1 141 ? -5.824 -30.290 -13.825 1.00 93.35 138 LEU B C 1
ATOM 2115 O O . LEU B 1 141 ? -5.490 -31.320 -13.161 1.00 93.08 138 LEU B O 1
ATOM 2120 N N . ALA B 1 142 ? -6.715 -29.385 -13.428 1.00 87.19 139 ALA B N 1
ATOM 2121 C CA . ALA B 1 142 ? -7.497 -29.490 -12.188 1.00 85.85 139 ALA B CA 1
ATOM 2122 C C . ALA B 1 142 ? -8.317 -30.783 -12.234 1.00 85.85 139 ALA B C 1
ATOM 2123 O O . ALA B 1 142 ? -8.327 -31.528 -11.253 1.00 86.13 139 ALA B O 1
ATOM 2125 N N . LEU B 1 143 ? -8.928 -31.082 -13.373 1.00 89.77 140 LEU B N 1
ATOM 2126 C CA . LEU B 1 143 ? -9.829 -32.255 -13.492 1.00 91.33 140 LEU B CA 1
ATOM 2127 C C . LEU B 1 143 ? -8.991 -33.539 -13.437 1.00 93.61 140 LEU B C 1
ATOM 2128 O O . LEU B 1 143 ? -9.481 -34.482 -12.774 1.00 96.81 140 LEU B O 1
ATOM 2133 N N . ASP B 1 144 ? -7.794 -33.589 -14.069 1.00 95.43 141 ASP B N 1
ATOM 2134 C CA . ASP B 1 144 ? -6.856 -34.751 -13.975 1.00 99.42 141 ASP B CA 1
ATOM 2135 C C . ASP B 1 144 ? -6.494 -34.941 -12.494 1.00 98.45 141 ASP B C 1
ATOM 2136 O O . ASP B 1 144 ? -6.605 -36.057 -11.992 1.00 98.47 141 ASP B O 1
ATOM 2141 N N . ALA B 1 145 ? -6.070 -33.876 -11.805 1.00 96.05 142 ALA B N 1
ATOM 2142 C CA . ALA B 1 145 ? -5.560 -33.981 -10.423 1.00 93.37 142 ALA B CA 1
ATOM 2143 C C . ALA B 1 145 ? -6.687 -34.498 -9.494 1.00 92.57 142 ALA B C 1
ATOM 2144 O O . ALA B 1 145 ? -6.418 -35.313 -8.579 1.00 93.48 142 ALA B O 1
ATOM 2146 N N . ALA B 1 146 ? -7.895 -33.971 -9.739 1.00 87.71 143 ALA B N 1
ATOM 2147 C CA . ALA B 1 146 ? -9.152 -34.205 -8.996 1.00 88.96 143 ALA B CA 1
ATOM 2148 C C . ALA B 1 146 ? -9.616 -35.664 -9.180 1.00 96.16 143 ALA B C 1
ATOM 2149 O O . ALA B 1 146 ? -10.111 -36.272 -8.200 1.00 98.56 143 ALA B O 1
ATOM 2151 N N . ALA B 1 147 ? -9.480 -36.208 -10.391 1.00 98.44 144 ALA B N 1
ATOM 2152 C CA . ALA B 1 147 ? -9.779 -37.626 -10.693 1.00 107.05 144 ALA B CA 1
ATOM 2153 C C . ALA B 1 147 ? -8.823 -38.542 -9.910 1.00 109.26 144 ALA B C 1
ATOM 2154 O O . ALA B 1 147 ? -9.304 -39.600 -9.438 1.00 110.93 144 ALA B O 1
ATOM 2156 N N . LYS B 1 148 ? -7.532 -38.171 -9.772 1.00 109.31 145 LYS B N 1
ATOM 2157 C CA . LYS B 1 148 ? -6.497 -39.055 -9.148 1.00 110.65 145 LYS B CA 1
ATOM 2158 C C . LYS B 1 148 ? -6.508 -38.859 -7.621 1.00 110.45 145 LYS B C 1
ATOM 2159 O O . LYS B 1 148 ? -5.617 -39.416 -7.005 1.00 116.79 145 LYS B O 1
ATOM 2161 N N . LEU B 1 149 ? -7.486 -38.138 -7.033 1.00 109.91 146 LEU B N 1
ATOM 2162 C CA . LEU B 1 149 ? -7.496 -37.837 -5.572 1.00 109.67 146 LEU B CA 1
ATOM 2163 C C . LEU B 1 149 ? -8.039 -39.030 -4.792 1.00 115.21 146 LEU B C 1
ATOM 2164 O O . LEU B 1 149 ? -9.096 -38.912 -4.144 1.00 113.65 146 LEU B O 1
ATOM 2170 N N . LYS C 1 6 ? -35.724 3.186 -32.933 1.00 169.87 3 LYS C N 1
ATOM 2171 C CA . LYS C 1 6 ? -35.713 2.421 -31.682 1.00 167.03 3 LYS C CA 1
ATOM 2172 C C . LYS C 1 6 ? -35.239 3.356 -30.564 1.00 166.65 3 LYS C C 1
ATOM 2173 O O . LYS C 1 6 ? -34.361 4.209 -30.838 1.00 170.67 3 LYS C O 1
ATOM 2175 N N . LYS C 1 7 ? -35.804 3.229 -29.356 1.00 164.07 4 LYS C N 1
ATOM 2176 C CA . LYS C 1 7 ? -35.456 4.121 -28.214 1.00 158.04 4 LYS C CA 1
ATOM 2177 C C . LYS C 1 7 ? -34.303 3.556 -27.371 1.00 147.77 4 LYS C C 1
ATOM 2178 O O . LYS C 1 7 ? -34.364 2.439 -26.863 1.00 144.28 4 LYS C O 1
ATOM 2184 N N . PRO C 1 8 ? -33.215 4.340 -27.169 1.00 140.81 5 PRO C N 1
ATOM 2185 C CA . PRO C 1 8 ? -32.146 3.921 -26.266 1.00 134.89 5 PRO C CA 1
ATOM 2186 C C . PRO C 1 8 ? -32.743 3.575 -24.893 1.00 129.13 5 PRO C C 1
ATOM 2187 O O . PRO C 1 8 ? -33.585 4.333 -24.399 1.00 127.37 5 PRO C O 1
ATOM 2191 N N . THR C 1 9 ? -32.335 2.452 -24.308 1.00 124.86 6 THR C N 1
ATOM 2192 C CA . THR C 1 9 ? -32.774 2.079 -22.941 1.00 124.55 6 THR C CA 1
ATOM 2193 C C . THR C 1 9 ? -31.602 2.327 -21.955 1.00 120.72 6 THR C C 1
ATOM 2194 O O . THR C 1 9 ? -30.407 2.079 -22.298 1.00 119.88 6 THR C O 1
ATOM 2198 N N . ILE C 1 10 ? -31.908 2.889 -20.786 1.00 112.46 7 ILE C N 1
ATOM 2199 C CA . ILE C 1 10 ? -30.888 3.218 -19.765 1.00 107.88 7 ILE C CA 1
ATOM 2200 C C . ILE C 1 10 ? -31.294 2.502 -18.476 1.00 106.55 7 ILE C C 1
ATOM 2201 O O . ILE C 1 10 ? -32.321 2.866 -17.895 1.00 106.23 7 ILE C O 1
ATOM 2206 N N . PHE C 1 11 ? -30.492 1.526 -18.043 1.00 104.00 8 PHE C N 1
ATOM 2207 C CA . PHE C 1 11 ? -30.656 0.841 -16.747 1.00 98.91 8 PHE C CA 1
ATOM 2208 C C . PHE C 1 11 ? -30.263 1.814 -15.627 1.00 94.06 8 PHE C C 1
ATOM 2209 O O . PHE C 1 11 ? -29.274 2.583 -15.751 1.00 91.79 8 PHE C O 1
ATOM 2217 N N . ILE C 1 12 ? -31.064 1.813 -14.566 1.00 89.98 9 ILE C N 1
ATOM 2218 C CA . ILE C 1 12 ? -30.797 2.551 -13.313 1.00 83.32 9 ILE C CA 1
ATOM 2219 C C . ILE C 1 12 ? -30.916 1.523 -12.199 1.00 83.11 9 ILE C C 1
ATOM 2220 O O . ILE C 1 12 ? -32.044 1.058 -11.959 1.00 89.45 9 ILE C O 1
ATOM 2225 N N . LEU C 1 13 ? -29.793 1.173 -11.583 1.00 79.95 10 LEU C N 1
ATOM 2226 C CA . LEU C 1 13 ? -29.678 0.008 -10.682 1.00 77.85 10 LEU C CA 1
ATOM 2227 C C . LEU C 1 13 ? -29.323 0.496 -9.284 1.00 73.51 10 LEU C C 1
ATOM 2228 O O . LEU C 1 13 ? -28.298 1.179 -9.134 1.00 75.38 10 LEU C O 1
ATOM 2233 N N . ASN C 1 14 ? -30.161 0.155 -8.311 1.00 73.25 11 ASN C N 1
ATOM 2234 C CA . ASN C 1 14 ? -30.047 0.603 -6.903 1.00 75.11 11 ASN C CA 1
ATOM 2235 C C . ASN C 1 14 ? -29.721 -0.618 -6.032 1.00 72.96 11 ASN C C 1
ATOM 2236 O O . ASN C 1 14 ? -30.371 -1.671 -6.163 1.00 76.60 11 ASN C O 1
ATOM 2241 N N . GLY C 1 15 ? -28.698 -0.479 -5.200 1.00 66.92 12 GLY C N 1
ATOM 2242 C CA . GLY C 1 15 ? -28.251 -1.545 -4.321 1.00 67.46 12 GLY C CA 1
ATOM 2243 C C . GLY C 1 15 ? -28.981 -1.537 -2.994 1.00 67.02 12 GLY C C 1
ATOM 2244 O O . GLY C 1 15 ? -30.042 -0.948 -2.848 1.00 70.83 12 GLY C O 1
ATOM 2245 N N . PRO C 1 16 ? -28.379 -2.191 -1.992 1.00 64.99 13 PRO C N 1
ATOM 2246 C CA . PRO C 1 16 ? -29.071 -2.522 -0.760 1.00 69.89 13 PRO C CA 1
ATOM 2247 C C . PRO C 1 16 ? -29.439 -1.283 0.057 1.00 68.73 13 PRO C C 1
ATOM 2248 O O . PRO C 1 16 ? -28.696 -0.317 0.018 1.00 63.21 13 PRO C O 1
ATOM 2252 N N . ASN C 1 17 ? -30.591 -1.395 0.738 1.00 68.68 14 ASN C N 1
ATOM 2253 C CA . ASN C 1 17 ? -31.098 -0.459 1.759 1.00 68.97 14 ASN C CA 1
ATOM 2254 C C . ASN C 1 17 ? -31.664 0.824 1.111 1.00 73.26 14 ASN C C 1
ATOM 2255 O O . ASN C 1 17 ? -32.364 1.620 1.804 1.00 80.19 14 ASN C O 1
ATOM 2260 N N . LEU C 1 18 ? -31.416 1.083 -0.170 1.00 70.55 15 LEU C N 1
ATOM 2261 C CA . LEU C 1 18 ? -31.945 2.303 -0.800 1.00 72.52 15 LEU C CA 1
ATOM 2262 C C . LEU C 1 18 ? -33.484 2.218 -0.880 1.00 75.24 15 LEU C C 1
ATOM 2263 O O . LEU C 1 18 ? -34.136 3.265 -0.924 1.00 75.02 15 LEU C O 1
ATOM 2268 N N . ASN C 1 19 ? -34.026 1.001 -0.890 1.00 75.25 16 ASN C N 1
ATOM 2269 C CA . ASN C 1 19 ? -35.484 0.741 -0.843 1.00 78.22 16 ASN C CA 1
ATOM 2270 C C . ASN C 1 19 ? -36.090 1.329 0.445 1.00 79.42 16 ASN C C 1
ATOM 2271 O O . ASN C 1 19 ? -37.334 1.456 0.465 1.00 80.77 16 ASN C O 1
ATOM 2276 N N . LEU C 1 20 ? -35.283 1.702 1.458 1.00 78.62 17 LEU C N 1
ATOM 2277 C CA . LEU C 1 20 ? -35.774 2.192 2.795 1.00 81.90 17 LEU C CA 1
ATOM 2278 C C . LEU C 1 20 ? -35.802 3.721 2.844 1.00 80.85 17 LEU C C 1
ATOM 2279 O O . LEU C 1 20 ? -36.187 4.300 3.909 1.00 79.27 17 LEU C O 1
ATOM 2284 N N . LEU C 1 21 ? -35.316 4.355 1.784 1.00 78.93 18 LEU C N 1
ATOM 2285 C CA . LEU C 1 21 ? -35.239 5.832 1.671 1.00 83.32 18 LEU C CA 1
ATOM 2286 C C . LEU C 1 21 ? -36.576 6.451 2.074 1.00 90.49 18 LEU C C 1
ATOM 2287 O O . LEU C 1 21 ? -37.653 5.936 1.599 1.00 87.03 18 LEU C O 1
ATOM 2292 N N . GLY C 1 22 ? -36.506 7.465 2.942 1.00 94.71 19 GLY C N 1
ATOM 2293 C CA . GLY C 1 22 ? -37.664 8.192 3.499 1.00 99.24 19 GLY C CA 1
ATOM 2294 C C . GLY C 1 22 ? -38.650 7.250 4.156 1.00 105.76 19 GLY C C 1
ATOM 2295 O O . GLY C 1 22 ? -39.691 7.056 3.600 1.00 112.23 19 GLY C O 1
ATOM 2296 N N . LEU C 1 23 ? -38.307 6.592 5.263 1.00 113.64 20 LEU C N 1
ATOM 2297 C CA . LEU C 1 23 ? -39.258 5.744 6.055 1.00 115.87 20 LEU C CA 1
ATOM 2298 C C . LEU C 1 23 ? -39.001 5.958 7.555 1.00 119.72 20 LEU C C 1
ATOM 2299 O O . LEU C 1 23 ? -39.940 6.312 8.269 1.00 120.77 20 LEU C O 1
ATOM 2304 N N . ARG C 1 24 ? -37.759 5.775 8.007 1.00 127.49 21 ARG C N 1
ATOM 2305 C CA . ARG C 1 24 ? -37.314 6.088 9.392 1.00 136.65 21 ARG C CA 1
ATOM 2306 C C . ARG C 1 24 ? -37.619 7.567 9.683 1.00 144.88 21 ARG C C 1
ATOM 2307 O O . ARG C 1 24 ? -37.078 8.420 8.944 1.00 146.99 21 ARG C O 1
ATOM 2315 N N . GLU C 1 25 ? -38.500 7.835 10.663 1.00 152.90 22 GLU C N 1
ATOM 2316 C CA . GLU C 1 25 ? -38.854 9.178 11.210 1.00 158.14 22 GLU C CA 1
ATOM 2317 C C . GLU C 1 25 ? -38.787 10.232 10.100 1.00 162.46 22 GLU C C 1
ATOM 2318 O O . GLU C 1 25 ? -37.841 11.021 10.076 1.00 159.72 22 GLU C O 1
ATOM 2320 N N . PRO C 1 26 ? -39.791 10.314 9.177 1.00 167.05 23 PRO C N 1
ATOM 2321 C CA . PRO C 1 26 ? -39.690 11.152 7.973 1.00 163.06 23 PRO C CA 1
ATOM 2322 C C . PRO C 1 26 ? -39.601 12.661 8.276 1.00 166.11 23 PRO C C 1
ATOM 2323 O O . PRO C 1 26 ? -38.858 13.373 7.585 1.00 160.42 23 PRO C O 1
ATOM 2327 N N . THR C 1 27 ? -40.352 13.108 9.298 1.00 169.77 24 THR C N 1
ATOM 2328 C CA . THR C 1 27 ? -40.359 14.508 9.819 1.00 167.47 24 THR C CA 1
ATOM 2329 C C . THR C 1 27 ? -39.034 14.803 10.553 1.00 164.06 24 THR C C 1
ATOM 2330 O O . THR C 1 27 ? -38.993 15.837 11.238 1.00 171.33 24 THR C O 1
ATOM 2332 N N . ILE C 1 28 ? -37.997 13.954 10.416 1.00 154.94 25 ILE C N 1
ATOM 2333 C CA . ILE C 1 28 ? -36.591 14.195 10.886 1.00 151.66 25 ILE C CA 1
ATOM 2334 C C . ILE C 1 28 ? -35.597 13.975 9.717 1.00 144.65 25 ILE C C 1
ATOM 2335 O O . ILE C 1 28 ? -34.954 14.979 9.354 1.00 136.79 25 ILE C O 1
ATOM 2337 N N . TYR C 1 29 ? -35.498 12.763 9.123 1.00 139.58 26 TYR C N 1
ATOM 2338 C CA . TYR C 1 29 ? -34.445 12.362 8.132 1.00 138.54 26 TYR C CA 1
ATOM 2339 C C . TYR C 1 29 ? -34.882 12.552 6.656 1.00 133.46 26 TYR C C 1
ATOM 2340 O O . TYR C 1 29 ? -34.098 12.111 5.745 1.00 122.99 26 TYR C O 1
ATOM 2349 N N . GLY C 1 30 ? -36.043 13.183 6.376 1.00 132.18 27 GLY C N 1
ATOM 2350 C CA . GLY C 1 30 ? -36.502 13.533 5.008 1.00 127.33 27 GLY C CA 1
ATOM 2351 C C . GLY C 1 30 ? -37.660 12.654 4.548 1.00 126.83 27 GLY C C 1
ATOM 2352 O O . GLY C 1 30 ? -37.728 11.475 4.981 1.00 128.76 27 GLY C O 1
ATOM 2353 N N . HIS C 1 31 ? -38.535 13.196 3.692 1.00 126.48 28 HIS C N 1
ATOM 2354 C CA . HIS C 1 31 ? -39.843 12.598 3.273 1.00 123.21 28 HIS C CA 1
ATOM 2355 C C . HIS C 1 31 ? -39.673 11.735 2.000 1.00 112.04 28 HIS C C 1
ATOM 2356 O O . HIS C 1 31 ? -40.387 10.739 1.869 1.00 107.47 28 HIS C O 1
ATOM 2363 N N . GLN C 1 32 ? -38.747 12.081 1.106 1.00 103.26 29 GLN C N 1
ATOM 2364 C CA . GLN C 1 32 ? -38.644 11.504 -0.249 1.00 101.59 29 GLN C CA 1
ATOM 2365 C C . GLN C 1 32 ? -38.194 10.030 -0.218 1.00 102.87 29 GLN C C 1
ATOM 2366 O O . GLN C 1 32 ? -37.201 9.718 0.493 1.00 102.40 29 GLN C O 1
ATOM 2372 N N . THR C 1 33 ? -38.845 9.189 -1.043 1.00 101.24 30 THR C N 1
ATOM 2373 C CA . THR C 1 33 ? -38.676 7.711 -1.118 1.00 95.92 30 THR C CA 1
ATOM 2374 C C . THR C 1 33 ? -38.071 7.281 -2.456 1.00 92.70 30 THR C C 1
ATOM 2375 O O . THR C 1 33 ? -37.960 8.138 -3.362 1.00 89.99 30 THR C O 1
ATOM 2379 N N . LEU C 1 34 ? -37.722 5.986 -2.581 1.00 93.76 31 LEU C N 1
ATOM 2380 C CA . LEU C 1 34 ? -37.027 5.475 -3.797 1.00 94.01 31 LEU C CA 1
ATOM 2381 C C . LEU C 1 34 ? -38.002 5.505 -4.977 1.00 96.25 31 LEU C C 1
ATOM 2382 O O . LEU C 1 34 ? -37.539 5.787 -6.094 1.00 94.34 31 LEU C O 1
ATOM 2387 N N . GLU C 1 35 ? -39.287 5.224 -4.726 1.00 101.77 32 GLU C N 1
ATOM 2388 C CA A GLU C 1 35 ? -40.375 5.287 -5.746 0.50 104.62 32 GLU C CA 1
ATOM 2389 C CA B GLU C 1 35 ? -40.381 5.282 -5.744 0.50 104.61 32 GLU C CA 1
ATOM 2390 C C . GLU C 1 35 ? -40.479 6.731 -6.272 1.00 106.05 32 GLU C C 1
ATOM 2391 O O . GLU C 1 35 ? -40.459 6.918 -7.505 1.00 109.50 32 GLU C O 1
ATOM 2402 N N . ASP C 1 36 ? -40.577 7.708 -5.360 1.00 103.34 33 ASP C N 1
ATOM 2403 C CA . ASP C 1 36 ? -40.649 9.153 -5.705 1.00 103.75 33 ASP C CA 1
ATOM 2404 C C . ASP C 1 36 ? -39.536 9.478 -6.717 1.00 102.60 33 ASP C C 1
ATOM 2405 O O . ASP C 1 36 ? -39.787 10.180 -7.687 1.00 110.08 33 ASP C O 1
ATOM 2410 N N . ILE C 1 37 ? -38.336 8.962 -6.508 1.00 101.58 34 ILE C N 1
ATOM 2411 C CA . ILE C 1 37 ? -37.154 9.241 -7.372 1.00 98.23 34 ILE C CA 1
ATOM 2412 C C . ILE C 1 37 ? -37.345 8.536 -8.726 1.00 98.78 34 ILE C C 1
ATOM 2413 O O . ILE C 1 37 ? -37.061 9.179 -9.763 1.00 95.97 34 ILE C O 1
ATOM 2418 N N . ALA C 1 38 ? -37.805 7.274 -8.709 1.00 99.02 35 ALA C N 1
ATOM 2419 C CA . ALA C 1 38 ? -38.211 6.497 -9.903 1.00 100.39 35 ALA C CA 1
ATOM 2420 C C . ALA C 1 38 ? -39.258 7.286 -10.712 1.00 103.40 35 ALA C C 1
ATOM 2421 O O . ALA C 1 38 ? -39.138 7.335 -11.950 1.00 101.63 35 ALA C O 1
ATOM 2423 N N . ASN C 1 39 ? -40.239 7.895 -10.044 1.00 105.86 36 ASN C N 1
ATOM 2424 C CA . ASN C 1 39 ? -41.333 8.668 -10.703 1.00 109.46 36 ASN C CA 1
ATOM 2425 C C . ASN C 1 39 ? -40.699 9.914 -11.347 1.00 111.48 36 ASN C C 1
ATOM 2426 O O . ASN C 1 39 ? -40.956 10.152 -12.553 1.00 116.41 36 ASN C O 1
ATOM 2431 N N . LYS C 1 40 ? -39.850 10.647 -10.594 1.00 110.51 37 LYS C N 1
ATOM 2432 C CA . LYS C 1 40 ? -39.138 11.843 -11.113 1.00 110.40 37 LYS C CA 1
ATOM 2433 C C . LYS C 1 40 ? -38.434 11.467 -12.420 1.00 107.41 37 LYS C C 1
ATOM 2434 O O . LYS C 1 40 ? -38.586 12.215 -13.429 1.00 107.45 37 LYS C O 1
ATOM 2440 N N . LEU C 1 41 ? -37.746 10.321 -12.400 1.00 103.36 38 LEU C N 1
ATOM 2441 C CA . LEU C 1 41 ? -36.771 9.872 -13.434 1.00 103.20 38 LEU C CA 1
ATOM 2442 C C . LEU C 1 41 ? -37.518 9.378 -14.668 1.00 105.96 38 LEU C C 1
ATOM 2443 O O . LEU C 1 41 ? -37.047 9.688 -15.769 1.00 113.06 38 LEU C O 1
ATOM 2448 N N . LYS C 1 42 ? -38.605 8.631 -14.490 1.00 107.61 39 LYS C N 1
ATOM 2449 C CA . LYS C 1 42 ? -39.494 8.168 -15.595 1.00 116.79 39 LYS C CA 1
ATOM 2450 C C . LYS C 1 42 ? -40.026 9.377 -16.390 1.00 117.72 39 LYS C C 1
ATOM 2451 O O . LYS C 1 42 ? -40.037 9.278 -17.649 1.00 117.35 39 LYS C O 1
ATOM 2457 N N . LEU C 1 43 ? -40.364 10.478 -15.694 1.00 118.98 40 LEU C N 1
ATOM 2458 C CA . LEU C 1 43 ? -40.816 11.769 -16.301 1.00 127.28 40 LEU C CA 1
ATOM 2459 C C . LEU C 1 43 ? -39.658 12.463 -17.018 1.00 125.01 40 LEU C C 1
ATOM 2460 O O . LEU C 1 43 ? -39.887 13.034 -18.076 1.00 132.03 40 LEU C O 1
ATOM 2465 N N . GLN C 1 44 ? -38.474 12.471 -16.419 1.00 118.74 41 GLN C N 1
ATOM 2466 C CA . GLN C 1 44 ? -37.281 13.118 -17.006 1.00 118.01 41 GLN C CA 1
ATOM 2467 C C . GLN C 1 44 ? -36.946 12.359 -18.293 1.00 119.66 41 GLN C C 1
ATOM 2468 O O . GLN C 1 44 ? -36.541 12.994 -19.292 1.00 122.00 41 GLN C O 1
ATOM 2474 N N . ALA C 1 45 ? -37.166 11.041 -18.273 1.00 117.54 42 ALA C N 1
ATOM 2475 C CA . ALA C 1 45 ? -36.885 10.116 -19.394 1.00 121.19 42 ALA C CA 1
ATOM 2476 C C . ALA C 1 45 ? -37.818 10.419 -20.572 1.00 125.32 42 ALA C C 1
ATOM 2477 O O . ALA C 1 45 ? -37.348 10.315 -21.723 1.00 129.36 42 ALA C O 1
ATOM 2479 N N . GLU C 1 46 ? -39.067 10.802 -20.299 1.00 128.34 43 GLU C N 1
ATOM 2480 C CA . GLU C 1 46 ? -40.029 11.305 -21.319 1.00 133.85 43 GLU C CA 1
ATOM 2481 C C . GLU C 1 46 ? -39.415 12.571 -21.949 1.00 134.19 43 GLU C C 1
ATOM 2482 O O . GLU C 1 46 ? -39.226 12.577 -23.180 1.00 137.87 43 GLU C O 1
ATOM 2488 N N . LYS C 1 47 ? -39.034 13.576 -21.136 1.00 132.23 44 LYS C N 1
ATOM 2489 C CA . LYS C 1 47 ? -38.415 14.846 -21.614 1.00 133.64 44 LYS C CA 1
ATOM 2490 C C . LYS C 1 47 ? -37.204 14.542 -22.517 1.00 132.90 44 LYS C C 1
ATOM 2491 O O . LYS C 1 47 ? -36.894 15.377 -23.378 1.00 140.18 44 LYS C O 1
ATOM 2497 N N . LEU C 1 48 ? -36.513 13.411 -22.310 1.00 131.80 45 LEU C N 1
ATOM 2498 C CA . LEU C 1 48 ? -35.148 13.143 -22.864 1.00 130.27 45 LEU C CA 1
ATOM 2499 C C . LEU C 1 48 ? -35.202 12.135 -24.011 1.00 132.82 45 LEU C C 1
ATOM 2500 O O . LEU C 1 48 ? -34.139 11.936 -24.682 1.00 131.69 45 LEU C O 1
ATOM 2505 N N . ASP C 1 49 ? -36.364 11.494 -24.181 1.00 133.49 46 ASP C N 1
ATOM 2506 C CA . ASP C 1 49 ? -36.649 10.573 -25.311 1.00 137.90 46 ASP C CA 1
ATOM 2507 C C . ASP C 1 49 ? -35.842 9.271 -25.157 1.00 135.92 46 ASP C C 1
ATOM 2508 O O . ASP C 1 49 ? -35.252 8.791 -26.157 1.00 142.53 46 ASP C O 1
ATOM 2513 N N . VAL C 1 50 ? -35.830 8.701 -23.953 1.00 132.46 47 VAL C N 1
ATOM 2514 C CA . VAL C 1 50 ? -35.124 7.423 -23.640 1.00 130.94 47 VAL C CA 1
ATOM 2515 C C . VAL C 1 50 ? -36.026 6.610 -22.707 1.00 128.26 47 VAL C C 1
ATOM 2516 O O . VAL C 1 50 ? -36.819 7.249 -21.962 1.00 129.63 47 VAL C O 1
ATOM 2520 N N . THR C 1 51 ? -35.955 5.276 -22.755 1.00 124.70 48 THR C N 1
ATOM 2521 C CA . THR C 1 51 ? -36.694 4.436 -21.783 1.00 123.62 48 THR C CA 1
ATOM 2522 C C . THR C 1 51 ? -35.698 4.116 -20.681 1.00 122.35 48 THR C C 1
ATOM 2523 O O . THR C 1 51 ? -34.459 4.147 -20.925 1.00 126.94 48 THR C O 1
ATOM 2527 N N . VAL C 1 52 ? -36.221 3.866 -19.498 1.00 119.12 49 VAL C N 1
ATOM 2528 C CA . VAL C 1 52 ? -35.400 3.851 -18.267 1.00 110.99 49 VAL C CA 1
ATOM 2529 C C . VAL C 1 52 ? -35.861 2.613 -17.504 1.00 111.42 49 VAL C C 1
ATOM 2530 O O . VAL C 1 52 ? -37.078 2.501 -17.300 1.00 113.18 49 VAL C O 1
ATOM 2534 N N . GLU C 1 53 ? -34.974 1.652 -17.222 1.00 110.92 50 GLU C N 1
ATOM 2535 C CA . GLU C 1 53 ? -35.372 0.436 -16.473 1.00 108.66 50 GLU C CA 1
ATOM 2536 C C . GLU C 1 53 ? -34.736 0.525 -15.090 1.00 102.99 50 GLU C C 1
ATOM 2537 O O . GLU C 1 53 ? -33.501 0.446 -14.995 1.00 101.15 50 GLU C O 1
ATOM 2543 N N . ILE C 1 54 ? -35.582 0.701 -14.079 1.00 97.95 51 ILE C N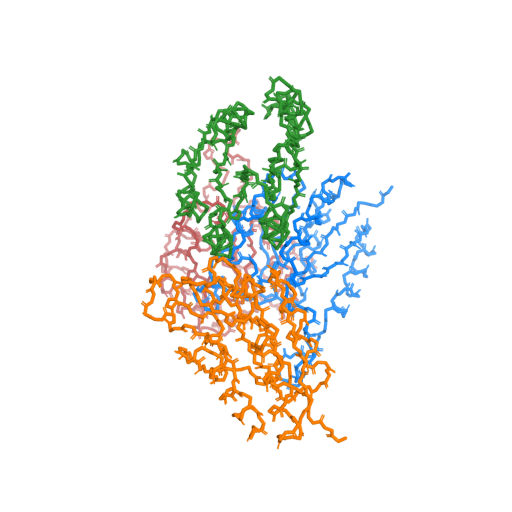 1
ATOM 2544 C CA . ILE C 1 54 ? -35.220 1.062 -12.689 1.00 92.57 51 ILE C CA 1
ATOM 2545 C C . ILE C 1 54 ? -35.458 -0.154 -11.805 1.00 93.31 51 ILE C C 1
ATOM 2546 O O . ILE C 1 54 ? -36.584 -0.614 -11.763 1.00 95.10 51 ILE C O 1
ATOM 2551 N N . ARG C 1 55 ? -34.425 -0.579 -11.067 1.00 90.96 52 ARG C N 1
ATOM 2552 C CA . ARG C 1 55 ? -34.421 -1.801 -10.251 1.00 88.04 52 ARG C CA 1
ATOM 2553 C C . ARG C 1 55 ? -33.647 -1.550 -8.957 1.00 85.44 52 ARG C C 1
ATOM 2554 O O . ARG C 1 55 ? -32.764 -0.677 -8.912 1.00 80.41 52 ARG C O 1
ATOM 2562 N N . GLN C 1 56 ? -33.937 -2.357 -7.944 1.00 84.25 53 GLN C N 1
ATOM 2563 C CA . GLN C 1 56 ? -33.272 -2.339 -6.632 1.00 78.32 53 GLN C CA 1
ATOM 2564 C C . GLN C 1 56 ? -33.193 -3.777 -6.152 1.00 78.94 53 GLN C C 1
ATOM 2565 O O . GLN C 1 56 ? -34.110 -4.542 -6.410 1.00 74.88 53 GLN C O 1
ATOM 2571 N N . SER C 1 57 ? -32.121 -4.122 -5.458 1.00 78.55 54 SER C N 1
ATOM 2572 C CA . SER C 1 57 ? -31.969 -5.416 -4.759 1.00 74.62 54 SER C CA 1
ATOM 2573 C C . SER C 1 57 ? -30.959 -5.206 -3.631 1.00 73.98 54 SER C C 1
ATOM 2574 O O . SER C 1 57 ? -30.069 -4.306 -3.730 1.00 71.84 54 SER C O 1
ATOM 2577 N N . ASN C 1 58 ? -31.131 -5.977 -2.572 1.00 73.40 55 ASN C N 1
ATOM 2578 C CA . ASN C 1 58 ? -30.164 -6.087 -1.461 1.00 71.38 55 ASN C CA 1
ATOM 2579 C C . ASN C 1 58 ? -29.074 -7.105 -1.826 1.00 71.64 55 ASN C C 1
ATOM 2580 O O . ASN C 1 58 ? -28.171 -7.277 -1.020 1.00 70.76 55 ASN C O 1
ATOM 2585 N N . HIS C 1 59 ? -29.123 -7.702 -3.025 1.00 76.16 56 HIS C N 1
ATOM 2586 C CA . HIS C 1 59 ? -28.210 -8.797 -3.440 1.00 72.97 56 HIS C CA 1
ATOM 2587 C C . HIS C 1 59 ? -27.161 -8.273 -4.416 1.00 69.65 56 HIS C C 1
ATOM 2588 O O . HIS C 1 59 ? -27.502 -7.749 -5.472 1.00 71.16 56 HIS C O 1
ATOM 2595 N N . GLU C 1 60 ? -25.901 -8.461 -4.056 1.00 68.60 57 GLU C N 1
ATOM 2596 C CA . GLU C 1 60 ? -24.717 -8.132 -4.880 1.00 69.01 57 GLU C CA 1
ATOM 2597 C C . GLU C 1 60 ? -24.888 -8.811 -6.234 1.00 72.13 57 GLU C C 1
ATOM 2598 O O . GLU C 1 60 ? -24.719 -8.162 -7.292 1.00 77.15 57 GLU C O 1
ATOM 2604 N N . GLY C 1 61 ? -25.225 -10.096 -6.200 1.00 72.30 58 GLY C N 1
ATOM 2605 C CA . GLY C 1 61 ? -25.409 -10.895 -7.416 1.00 77.67 58 GLY C CA 1
ATOM 2606 C C . GLY C 1 61 ? -26.440 -10.289 -8.354 1.00 77.17 58 GLY C C 1
ATOM 2607 O O . GLY C 1 61 ? -26.229 -10.369 -9.582 1.00 83.48 58 GLY C O 1
ATOM 2608 N N . ALA C 1 62 ? -27.548 -9.764 -7.840 1.00 75.29 59 ALA C N 1
ATOM 2609 C CA . ALA C 1 62 ? -28.588 -9.138 -8.687 1.00 78.62 59 ALA C CA 1
ATOM 2610 C C . ALA C 1 62 ? -27.981 -7.968 -9.483 1.00 78.10 59 ALA C C 1
ATOM 2611 O O . ALA C 1 62 ? -28.207 -7.910 -10.697 1.00 86.19 59 ALA C O 1
ATOM 2613 N N . LEU C 1 63 ? -27.198 -7.091 -8.861 1.00 75.78 60 LEU C N 1
ATOM 2614 C CA . LEU C 1 63 ? -26.610 -5.937 -9.575 1.00 75.83 60 LEU C CA 1
ATOM 2615 C C . LEU C 1 63 ? -25.713 -6.436 -10.710 1.00 77.40 60 LEU C C 1
ATOM 2616 O O . LEU C 1 63 ? -25.703 -5.796 -11.778 1.00 83.45 60 LEU C O 1
ATOM 2621 N N . ILE C 1 64 ? -25.006 -7.547 -10.508 1.00 77.01 61 ILE C N 1
ATOM 2622 C CA . ILE C 1 64 ? -24.099 -8.087 -11.548 1.00 77.29 61 ILE C CA 1
ATOM 2623 C C . ILE C 1 64 ? -24.949 -8.641 -12.684 1.00 81.34 61 ILE C C 1
ATOM 2624 O O . ILE C 1 64 ? -24.710 -8.240 -13.854 1.00 86.20 61 ILE C O 1
ATOM 2629 N N . ASP C 1 65 ? -25.925 -9.495 -12.367 1.00 84.04 62 ASP C N 1
ATOM 2630 C CA . ASP C 1 65 ? -26.880 -10.057 -13.369 1.00 87.49 62 ASP C CA 1
ATOM 2631 C C . ASP C 1 65 ? -27.404 -8.893 -14.229 1.00 86.13 62 ASP C C 1
ATOM 2632 O O . ASP C 1 65 ? -27.385 -8.994 -15.448 1.00 86.71 62 ASP C O 1
ATOM 2637 N N . TRP C 1 66 ? -27.818 -7.795 -13.593 1.00 86.01 63 TRP C N 1
ATOM 2638 C CA . TRP C 1 66 ? -28.434 -6.614 -14.263 1.00 90.48 63 TRP C CA 1
ATOM 2639 C C . TRP C 1 66 ? -27.386 -5.891 -15.115 1.00 89.38 63 TRP C C 1
ATOM 2640 O O . TRP C 1 66 ? -27.691 -5.559 -16.260 1.00 97.71 63 TRP C O 1
ATOM 2651 N N . LEU C 1 67 ? -26.176 -5.715 -14.626 1.00 82.86 64 LEU C N 1
ATOM 2652 C CA . LEU C 1 67 ? -25.099 -5.137 -15.458 1.00 84.08 64 LEU C CA 1
ATOM 2653 C C . LEU C 1 67 ? -24.950 -6.009 -16.714 1.00 88.69 64 LEU C C 1
ATOM 2654 O O . LEU C 1 67 ? -24.863 -5.462 -17.804 1.00 94.02 64 LEU C O 1
ATOM 2659 N N . GLN C 1 68 ? -24.945 -7.327 -16.572 1.00 90.30 65 GLN C N 1
ATOM 2660 C CA . GLN C 1 68 ? -24.695 -8.250 -17.713 1.00 95.56 65 GLN C CA 1
ATOM 2661 C C . GLN C 1 68 ? -25.895 -8.218 -18.671 1.00 98.57 65 GLN C C 1
ATOM 2662 O O . GLN C 1 68 ? -25.692 -8.289 -19.903 1.00 96.47 65 GLN C O 1
ATOM 2668 N N . GLU C 1 69 ? -27.095 -8.133 -18.097 1.00 100.30 66 GLU C N 1
ATOM 2669 C CA . GLU C 1 69 ? -28.377 -8.048 -18.829 1.00 108.69 66 GLU C CA 1
ATOM 2670 C C . GLU C 1 69 ? -28.365 -6.758 -19.659 1.00 111.04 66 GLU C C 1
ATOM 2671 O O . GLU C 1 69 ? -28.856 -6.793 -20.833 1.00 113.89 66 GLU C O 1
ATOM 2677 N N . ALA C 1 70 ? -27.841 -5.662 -19.105 1.00 101.43 67 ALA C N 1
ATOM 2678 C CA . ALA C 1 70 ? -27.763 -4.396 -19.858 1.00 102.46 67 ALA C CA 1
ATOM 2679 C C . ALA C 1 70 ? -26.859 -4.600 -21.076 1.00 106.80 67 ALA C C 1
ATOM 2680 O O . ALA C 1 70 ? -27.208 -4.083 -22.139 1.00 113.93 67 ALA C O 1
ATOM 2682 N N . GLN C 1 71 ? -25.754 -5.337 -20.970 1.00 105.63 68 GLN C N 1
ATOM 2683 C CA . GLN C 1 71 ? -24.893 -5.495 -22.174 1.00 112.40 68 GLN C CA 1
ATOM 2684 C C . GLN C 1 71 ? -25.621 -6.334 -23.239 1.00 119.46 68 GLN C C 1
ATOM 2685 O O . GLN C 1 71 ? -25.464 -6.026 -24.434 1.00 124.40 68 GLN C O 1
ATOM 2691 N N . ALA C 1 72 ? -26.386 -7.345 -22.818 1.00 118.04 69 ALA C N 1
ATOM 2692 C CA . ALA C 1 72 ? -27.037 -8.357 -23.678 1.00 119.43 69 ALA C CA 1
ATOM 2693 C C . ALA C 1 72 ? -28.116 -7.693 -24.546 1.00 125.62 69 ALA C C 1
ATOM 2694 O O . ALA C 1 72 ? -28.420 -8.184 -25.642 1.00 126.86 69 ALA C O 1
ATOM 2696 N N . VAL C 1 73 ? -28.629 -6.577 -24.049 1.00 125.72 70 VAL C N 1
ATOM 2697 C CA . VAL C 1 73 ? -29.829 -5.842 -24.523 1.00 127.23 70 VAL C CA 1
ATOM 2698 C C . VAL C 1 73 ? -29.342 -4.578 -25.248 1.00 130.04 70 VAL C C 1
ATOM 2699 O O . VAL C 1 73 ? -30.190 -3.761 -25.665 1.00 134.29 70 VAL C O 1
ATOM 2703 N N . LYS C 1 74 ? -28.019 -4.444 -25.407 1.00 129.94 71 LYS C N 1
ATOM 2704 C CA . LYS C 1 74 ? -27.305 -3.282 -26.014 1.00 131.48 71 LYS C CA 1
ATOM 2705 C C . LYS C 1 74 ? -27.810 -1.949 -25.432 1.00 123.03 71 LYS C C 1
ATOM 2706 O O . LYS C 1 74 ? -27.900 -0.979 -26.182 1.00 124.57 71 LYS C O 1
ATOM 2712 N N . ALA C 1 75 ? -28.100 -1.899 -24.134 1.00 117.19 72 ALA C N 1
ATOM 2713 C CA . ALA C 1 75 ? -28.408 -0.647 -23.396 1.00 113.14 72 ALA C CA 1
ATOM 2714 C C . ALA C 1 75 ? -27.360 0.430 -23.709 1.00 113.43 72 ALA C C 1
ATOM 2715 O O . ALA C 1 75 ? -26.174 0.095 -23.958 1.00 114.83 72 ALA C O 1
ATOM 2717 N N . LYS C 1 76 ? -27.794 1.691 -23.699 1.00 113.89 73 LYS C N 1
ATOM 2718 C CA . LYS C 1 76 ? -26.940 2.860 -24.014 1.00 115.38 73 LYS C CA 1
ATOM 2719 C C . LYS C 1 76 ? -26.030 3.151 -22.826 1.00 109.79 73 LYS C C 1
ATOM 2720 O O . LYS C 1 76 ? -24.893 3.629 -23.078 1.00 110.33 73 LYS C O 1
ATOM 2726 N N . ALA C 1 77 ? -26.538 2.936 -21.602 1.00 103.09 74 ALA C N 1
ATOM 2727 C CA . ALA C 1 77 ? -25.872 3.308 -20.336 1.00 98.83 74 ALA C CA 1
ATOM 2728 C C . ALA C 1 77 ? -26.461 2.572 -19.123 1.00 93.34 74 ALA C C 1
ATOM 2729 O O . ALA C 1 77 ? -27.600 2.116 -19.181 1.00 93.64 74 ALA C O 1
ATOM 2731 N N . VAL C 1 78 ? -25.684 2.499 -18.042 1.00 90.94 75 VAL C N 1
ATOM 2732 C CA . VAL C 1 78 ? -26.158 2.111 -16.680 1.00 88.86 75 VAL C CA 1
ATOM 2733 C C . VAL C 1 78 ? -25.829 3.237 -15.699 1.00 83.96 75 VAL C C 1
ATOM 2734 O O . VAL C 1 78 ? -24.696 3.738 -15.698 1.00 82.89 75 VAL C O 1
ATOM 2738 N N . ILE C 1 79 ? -26.815 3.627 -14.913 1.00 82.42 76 ILE C N 1
ATOM 2739 C CA . ILE C 1 79 ? -26.625 4.510 -13.747 1.00 78.32 76 ILE C CA 1
ATOM 2740 C C . ILE C 1 79 ? -26.689 3.562 -12.561 1.00 78.52 76 ILE C C 1
ATOM 2741 O O . ILE C 1 79 ? -27.676 2.824 -12.451 1.00 76.82 76 ILE C O 1
ATOM 2746 N N . LEU C 1 80 ? -25.610 3.504 -11.775 1.00 81.39 77 LEU C N 1
ATOM 2747 C CA . LEU C 1 80 ? -25.434 2.494 -10.713 1.00 73.96 77 LEU C CA 1
ATOM 2748 C C . LEU C 1 80 ? -25.180 3.206 -9.384 1.00 73.42 77 LEU C C 1
ATOM 2749 O O . LEU C 1 80 ? -24.209 3.969 -9.293 1.00 70.56 77 LEU C O 1
ATOM 2754 N N . ASN C 1 81 ? -26.068 2.972 -8.419 1.00 74.08 78 ASN C N 1
ATOM 2755 C CA . ASN C 1 81 ? -25.868 3.300 -6.996 1.00 70.30 78 ASN C CA 1
ATOM 2756 C C . ASN C 1 81 ? -25.788 1.950 -6.276 1.00 73.78 78 ASN C C 1
ATOM 2757 O O . ASN C 1 81 ? -26.833 1.406 -5.942 1.00 73.47 78 ASN C O 1
ATOM 2762 N N . ALA C 1 82 ? -24.578 1.396 -6.128 1.00 70.95 79 ALA C N 1
ATOM 2763 C CA . ALA C 1 82 ? -24.336 0.077 -5.510 1.00 68.35 79 ALA C CA 1
ATOM 2764 C C . ALA C 1 82 ? -24.483 0.167 -3.990 1.00 64.29 79 ALA C C 1
ATOM 2765 O O . ALA C 1 82 ? -24.328 -0.871 -3.316 1.00 69.12 79 ALA C O 1
ATOM 2767 N N . ALA C 1 83 ? -24.736 1.343 -3.449 1.00 61.83 80 ALA C N 1
ATOM 2768 C CA . ALA C 1 83 ? -24.844 1.565 -1.983 1.00 65.67 80 ALA C CA 1
ATOM 2769 C C . ALA C 1 83 ? -23.620 0.957 -1.289 1.00 61.66 80 ALA C C 1
ATOM 2770 O O . ALA C 1 83 ? -22.511 1.194 -1.781 1.00 64.26 80 ALA C O 1
ATOM 2772 N N . ALA C 1 84 ? -23.780 0.173 -0.231 1.00 60.84 81 ALA C N 1
ATOM 2773 C CA . ALA C 1 84 ? -22.643 -0.359 0.556 1.00 60.32 81 ALA C CA 1
ATOM 2774 C C . ALA C 1 84 ? -21.751 -1.264 -0.302 1.00 63.39 81 ALA C C 1
ATOM 2775 O O . ALA C 1 84 ? -20.571 -1.354 0.039 1.00 60.30 81 ALA C O 1
ATOM 2777 N N . TYR C 1 85 ? -22.264 -1.894 -1.360 1.00 65.16 82 TYR C N 1
ATOM 2778 C CA . TYR C 1 85 ? -21.451 -2.847 -2.157 1.00 65.21 82 TYR C CA 1
ATOM 2779 C C . TYR C 1 85 ? -20.408 -2.048 -2.944 1.00 63.49 82 TYR C C 1
ATOM 2780 O O . TYR C 1 85 ? -19.399 -2.648 -3.375 1.00 63.48 82 TYR C O 1
ATOM 2789 N N . THR C 1 86 ? -20.626 -0.743 -3.113 1.00 63.51 83 THR C N 1
ATOM 2790 C CA . THR C 1 86 ? -19.622 0.178 -3.735 1.00 67.19 83 THR C CA 1
ATOM 2791 C C . THR C 1 86 ? -18.252 -0.013 -3.076 1.00 68.21 83 THR C C 1
ATOM 2792 O O . THR C 1 86 ? -17.261 0.090 -3.787 1.00 73.51 83 THR C O 1
ATOM 2796 N N . HIS C 1 87 ? -18.209 -0.284 -1.769 1.00 60.30 84 HIS C N 1
ATOM 2797 C CA . HIS C 1 87 ? -16.976 -0.256 -0.954 1.00 59.87 84 HIS C CA 1
ATOM 2798 C C . HIS C 1 87 ? -16.418 -1.664 -0.782 1.00 63.77 84 HIS C C 1
ATOM 2799 O O . HIS C 1 87 ? -15.283 -1.746 -0.320 1.00 59.36 84 HIS C O 1
ATOM 2806 N N . THR C 1 88 ? -17.128 -2.720 -1.216 1.00 68.53 85 THR C N 1
ATOM 2807 C CA . THR C 1 88 ? -16.689 -4.125 -0.971 1.00 65.70 85 THR C CA 1
ATOM 2808 C C . THR C 1 88 ? -16.553 -4.915 -2.286 1.00 65.42 85 THR C C 1
ATOM 2809 O O . THR C 1 88 ? -15.835 -5.922 -2.279 1.00 64.18 85 THR C O 1
ATOM 2813 N N . SER C 1 89 ? -17.259 -4.549 -3.362 1.00 64.34 86 SER C N 1
ATOM 2814 C CA . SER C 1 89 ? -17.514 -5.496 -4.481 1.00 62.21 86 SER C CA 1
ATOM 2815 C C . SER C 1 89 ? -16.469 -5.387 -5.589 1.00 62.47 86 SER C C 1
ATOM 2816 O O . SER C 1 89 ? -16.656 -4.605 -6.548 1.00 64.50 86 SER C O 1
ATOM 2819 N N . VAL C 1 90 ? -15.426 -6.205 -5.504 1.00 64.52 87 VAL C N 1
ATOM 2820 C CA . VAL C 1 90 ? -14.525 -6.502 -6.649 1.00 65.29 87 VAL C CA 1
ATOM 2821 C C . VAL C 1 90 ? -15.359 -7.077 -7.788 1.00 66.78 87 VAL C C 1
ATOM 2822 O O . VAL C 1 90 ? -15.057 -6.779 -8.936 1.00 71.54 87 VAL C O 1
ATOM 2826 N N . ALA C 1 91 ? -16.426 -7.810 -7.483 1.00 67.42 88 ALA C N 1
ATOM 2827 C CA . ALA C 1 91 ? -17.196 -8.535 -8.510 1.00 70.03 88 ALA C CA 1
ATOM 2828 C C . ALA C 1 91 ? -17.944 -7.510 -9.371 1.00 69.36 88 ALA C C 1
ATOM 2829 O O . ALA C 1 91 ? -18.020 -7.719 -10.597 1.00 74.99 88 ALA C O 1
ATOM 2831 N N . ILE C 1 92 ? -18.478 -6.459 -8.753 1.00 65.09 89 ILE C N 1
ATOM 2832 C CA . ILE C 1 92 ? -19.175 -5.383 -9.503 1.00 69.87 89 ILE C CA 1
ATOM 2833 C C . ILE C 1 92 ? -18.140 -4.594 -10.323 1.00 70.35 89 ILE C C 1
ATOM 2834 O O . ILE C 1 92 ? -18.451 -4.208 -11.438 1.00 76.92 89 ILE C O 1
ATOM 2839 N N . TYR C 1 93 ? -16.944 -4.392 -9.793 1.00 69.31 90 TYR C N 1
ATOM 2840 C CA . TYR C 1 93 ? -15.837 -3.700 -10.495 1.00 69.84 90 TYR C CA 1
ATOM 2841 C C . TYR C 1 93 ? -15.559 -4.484 -11.790 1.00 73.05 90 TYR C C 1
ATOM 2842 O O . TYR C 1 93 ? -15.453 -3.867 -12.860 1.00 75.91 90 TYR C O 1
ATOM 2851 N N . ASP C 1 94 ? -15.469 -5.808 -11.688 1.00 72.05 91 ASP C N 1
ATOM 2852 C CA . ASP C 1 94 ? -15.133 -6.695 -12.827 1.00 76.83 91 ASP C CA 1
ATOM 2853 C C . ASP C 1 94 ? -16.270 -6.678 -13.865 1.00 76.61 91 ASP C C 1
ATOM 2854 O O . ASP C 1 94 ? -15.948 -6.638 -15.086 1.00 77.94 91 ASP C O 1
ATOM 2859 N N . ALA C 1 95 ? -17.518 -6.708 -13.395 1.00 72.61 92 ALA C N 1
ATOM 2860 C CA . ALA C 1 95 ? -18.722 -6.676 -14.238 1.00 80.26 92 ALA C CA 1
ATOM 2861 C C . ALA C 1 95 ? -18.688 -5.415 -15.097 1.00 82.41 92 ALA C C 1
ATOM 2862 O O . ALA C 1 95 ? -18.771 -5.540 -16.334 1.00 93.33 92 ALA C O 1
ATOM 2864 N N . ILE C 1 96 ? -18.501 -4.253 -14.482 1.00 80.35 93 ILE C N 1
ATOM 2865 C CA . ILE C 1 96 ? -18.424 -2.946 -15.196 1.00 79.58 93 ILE C CA 1
ATOM 2866 C C . ILE C 1 96 ? -17.294 -3.019 -16.228 1.00 83.17 93 ILE C C 1
ATOM 2867 O O . ILE C 1 96 ? -17.520 -2.677 -17.400 1.00 85.42 93 ILE C O 1
ATOM 2872 N N . ARG C 1 97 ? -16.126 -3.494 -15.834 1.00 82.38 94 ARG C N 1
ATOM 2873 C CA . ARG C 1 97 ? -14.979 -3.521 -16.761 1.00 87.63 94 ARG C CA 1
ATOM 2874 C C . ARG C 1 97 ? -15.203 -4.513 -17.903 1.00 90.23 94 ARG C C 1
ATOM 2875 O O . ARG C 1 97 ? -14.692 -4.218 -18.998 1.00 90.59 94 ARG C O 1
ATOM 2883 N N . ALA C 1 98 ? -15.915 -5.621 -17.676 1.00 89.63 95 ALA C N 1
ATOM 2884 C CA . ALA C 1 98 ? -16.120 -6.691 -18.688 1.00 93.22 95 ALA C CA 1
ATOM 2885 C C . ALA C 1 98 ? -17.071 -6.202 -19.789 1.00 96.35 95 ALA C C 1
ATOM 2886 O O . ALA C 1 98 ? -16.796 -6.493 -20.988 1.00 102.25 95 ALA C O 1
ATOM 2888 N N . ILE C 1 99 ? -18.116 -5.468 -19.401 1.00 90.94 96 ILE C N 1
ATOM 2889 C CA . ILE C 1 99 ? -19.164 -4.967 -20.324 1.00 94.86 96 ILE C CA 1
ATOM 2890 C C . ILE C 1 99 ? -18.683 -3.694 -21.022 1.00 97.47 96 ILE C C 1
ATOM 2891 O O . ILE C 1 99 ? -17.823 -3.009 -20.472 1.00 96.48 96 ILE C O 1
ATOM 2896 N N . THR C 1 100 ? -19.231 -3.424 -22.209 1.00 105.82 97 THR C N 1
ATOM 2897 C CA . THR C 1 100 ? -18.908 -2.249 -23.075 1.00 108.48 97 THR C CA 1
ATOM 2898 C C . THR C 1 100 ? -19.828 -1.064 -22.786 1.00 102.94 97 THR C C 1
ATOM 2899 O O . THR C 1 100 ? -19.493 0.023 -23.220 1.00 103.57 97 THR C O 1
ATOM 2903 N N . VAL C 1 101 ? -20.981 -1.317 -22.186 1.00 97.96 98 VAL C N 1
ATOM 2904 C CA . VAL C 1 101 ? -21.970 -0.282 -21.787 1.00 95.91 98 VAL C CA 1
ATOM 2905 C C . VAL C 1 101 ? -21.337 0.632 -20.754 1.00 91.99 98 VAL C C 1
ATOM 2906 O O . VAL C 1 101 ? -20.970 0.157 -19.707 1.00 89.59 98 VAL C O 1
ATOM 2910 N N . PRO C 1 102 ? -21.254 1.962 -20.967 1.00 95.24 99 PRO C N 1
ATOM 2911 C CA . PRO C 1 102 ? -20.742 2.876 -19.952 1.00 92.42 99 PRO C CA 1
ATOM 2912 C C . PRO C 1 102 ? -21.607 2.853 -18.680 1.00 90.17 99 PRO C C 1
ATOM 2913 O O . PRO C 1 102 ? -22.818 2.769 -18.765 1.00 92.05 99 PRO C O 1
ATOM 2917 N N . VAL C 1 103 ? -20.934 2.944 -17.535 1.00 89.67 100 VAL C N 1
ATOM 2918 C CA . VAL C 1 103 ? -21.541 2.999 -16.179 1.00 85.98 100 VAL C CA 1
ATOM 2919 C C . VAL C 1 103 ? -21.243 4.366 -15.550 1.00 85.52 100 VAL C C 1
ATOM 2920 O O . VAL C 1 103 ? -20.070 4.829 -15.588 1.00 85.76 100 VAL C O 1
ATOM 2924 N N . ILE C 1 104 ? -22.287 5.006 -15.033 1.00 85.83 101 ILE C N 1
ATOM 2925 C CA . ILE C 1 104 ? -22.188 6.229 -14.199 1.00 83.44 101 ILE C CA 1
ATOM 2926 C C . ILE C 1 104 ? -22.483 5.851 -12.750 1.00 84.31 101 ILE C C 1
ATOM 2927 O O . ILE C 1 104 ? -23.596 5.319 -12.462 1.00 86.42 101 ILE C O 1
ATOM 2932 N N . GLU C 1 105 ? -21.515 6.103 -11.868 1.00 78.73 102 GLU C N 1
ATOM 2933 C CA . GLU C 1 105 ? -21.696 5.928 -10.414 1.00 73.85 102 GLU C CA 1
ATOM 2934 C C . GLU C 1 105 ? -22.564 7.072 -9.902 1.00 72.61 102 GLU C C 1
ATOM 2935 O O . GLU C 1 105 ? -22.276 8.206 -10.248 1.00 73.25 102 GLU C O 1
ATOM 2941 N N . VAL C 1 106 ? -23.557 6.767 -9.077 1.00 73.63 103 VAL C N 1
ATOM 2942 C CA . VAL C 1 106 ? -24.421 7.762 -8.390 1.00 69.27 103 VAL C CA 1
ATOM 2943 C C . VAL C 1 106 ? -24.488 7.469 -6.893 1.00 68.13 103 VAL C C 1
ATOM 2944 O O . VAL C 1 106 ? -24.580 6.304 -6.510 1.00 67.19 103 VAL C O 1
ATOM 2948 N N . HIS C 1 107 ? -24.389 8.530 -6.100 1.00 69.16 104 HIS C N 1
ATOM 2949 C CA . HIS C 1 107 ? -24.679 8.548 -4.645 1.00 69.58 104 HIS C CA 1
ATOM 2950 C C . HIS C 1 107 ? -25.546 9.768 -4.336 1.00 71.05 104 HIS C C 1
ATOM 2951 O O . HIS C 1 107 ? -25.240 10.883 -4.843 1.00 70.75 104 HIS C O 1
ATOM 2958 N N . LEU C 1 108 ? -26.546 9.561 -3.495 1.00 70.02 105 LEU C N 1
ATOM 2959 C CA . LEU C 1 108 ? -27.350 10.652 -2.901 1.00 74.21 105 LEU C CA 1
ATOM 2960 C C . LEU C 1 108 ? -26.444 11.525 -2.040 1.00 68.61 105 LEU C C 1
ATOM 2961 O O . LEU C 1 108 ? -26.495 12.756 -2.150 1.00 69.78 105 LEU C O 1
ATOM 2966 N N . SER C 1 109 ? -25.720 10.912 -1.119 1.00 69.38 106 SER C N 1
ATOM 2967 C CA . SER C 1 109 ? -24.824 11.620 -0.165 1.00 69.99 106 SER C CA 1
ATOM 2968 C C . SER C 1 109 ? -23.438 11.729 -0.816 1.00 69.45 106 SER C C 1
ATOM 2969 O O . SER C 1 109 ? -23.229 11.122 -1.909 1.00 69.52 106 SER C O 1
ATOM 2972 N N . ASN C 1 110 ? -22.539 12.497 -0.213 1.00 68.62 107 ASN C N 1
ATOM 2973 C CA . ASN C 1 110 ? -21.131 12.548 -0.644 1.00 67.89 107 ASN C CA 1
ATOM 2974 C C . ASN C 1 110 ? -20.379 11.535 0.206 1.00 65.82 107 ASN C C 1
ATOM 2975 O O . ASN C 1 110 ? -20.141 11.770 1.388 1.00 71.10 107 ASN C O 1
ATOM 2980 N N . PRO C 1 111 ? -19.988 10.376 -0.348 1.00 62.31 108 PRO C N 1
ATOM 2981 C CA . PRO C 1 111 ? -19.350 9.340 0.428 1.00 63.02 108 PRO C CA 1
ATOM 2982 C C . PRO C 1 111 ? -18.013 9.777 1.042 1.00 64.67 108 PRO C C 1
ATOM 2983 O O . PRO C 1 111 ? -17.656 9.246 2.078 1.00 66.52 108 PRO C O 1
ATOM 2987 N N . HIS C 1 112 ? -17.312 10.717 0.426 1.00 62.21 109 HIS C N 1
ATOM 2988 C CA . HIS C 1 112 ? -15.983 11.190 0.912 1.00 61.02 109 HIS C CA 1
ATOM 2989 C C . HIS C 1 112 ? -16.213 12.015 2.172 1.00 61.04 109 HIS C C 1
ATOM 2990 O O . HIS C 1 112 ? -15.281 12.175 2.923 1.00 64.39 109 HIS C O 1
ATOM 2997 N N . ALA C 1 113 ? -17.434 12.482 2.404 1.00 65.01 110 ALA C N 1
ATOM 2998 C CA . ALA C 1 113 ? -17.777 13.325 3.583 1.00 65.07 110 ALA C CA 1
ATOM 2999 C C . ALA C 1 113 ? -18.176 12.421 4.740 1.00 66.71 110 ALA C C 1
ATOM 3000 O O . ALA C 1 113 ? -18.446 12.933 5.793 1.00 68.32 110 ALA C O 1
ATOM 3002 N N . ARG C 1 114 ? -18.156 11.105 4.546 1.00 66.12 111 ARG C N 1
ATOM 3003 C CA . ARG C 1 114 ? -18.628 10.145 5.565 1.00 70.65 111 ARG C CA 1
ATOM 3004 C C . ARG C 1 114 ? -17.425 9.356 6.099 1.00 69.81 111 ARG C C 1
ATOM 3005 O O . ARG C 1 114 ? -16.309 9.841 6.015 1.00 69.53 111 ARG C O 1
ATOM 3013 N N . GLU C 1 115 ? -17.709 8.219 6.704 1.00 72.26 112 GLU C N 1
ATOM 3014 C CA . GLU C 1 115 ? -16.747 7.250 7.289 1.00 73.90 112 GLU C CA 1
ATOM 3015 C C . GLU C 1 115 ? -15.717 6.913 6.204 1.00 70.71 112 GLU C C 1
ATOM 3016 O O . GLU C 1 115 ? -16.097 6.776 4.986 1.00 66.71 112 GLU C O 1
ATOM 3022 N N . ALA C 1 116 ? -14.454 6.822 6.617 1.00 73.03 113 ALA C N 1
ATOM 3023 C CA . ALA C 1 116 ? -13.271 6.485 5.772 1.00 67.52 113 ALA C CA 1
ATOM 3024 C C . ALA C 1 116 ? -13.518 5.216 4.960 1.00 64.06 113 ALA C C 1
ATOM 3025 O O . ALA C 1 116 ? -13.084 5.184 3.794 1.00 62.63 113 ALA C O 1
ATOM 3027 N N . PHE C 1 117 ? -14.242 4.216 5.490 1.00 61.20 114 PHE C N 1
ATOM 3028 C CA . PHE C 1 117 ? -14.479 2.992 4.701 1.00 59.30 114 PHE C CA 1
ATOM 3029 C C . PHE C 1 117 ? -15.321 3.336 3.477 1.00 59.50 114 PHE C C 1
ATOM 3030 O O . PHE C 1 117 ? -15.323 2.525 2.608 1.00 64.17 114 PHE C O 1
ATOM 3038 N N . ARG C 1 118 ? -16.055 4.447 3.427 1.00 59.08 115 ARG C N 1
ATOM 3039 C CA . ARG C 1 118 ? -16.855 4.753 2.219 1.00 59.68 115 ARG C CA 1
ATOM 3040 C C . ARG C 1 118 ? -16.017 5.506 1.181 1.00 61.70 115 ARG C C 1
ATOM 3041 O O . ARG C 1 118 ? -16.549 5.729 0.092 1.00 65.95 115 ARG C O 1
ATOM 3049 N N . HIS C 1 119 ? -14.791 5.940 1.506 1.00 59.90 116 HIS C N 1
ATOM 3050 C CA . HIS C 1 119 ? -13.893 6.617 0.535 1.00 60.04 116 HIS C CA 1
ATOM 3051 C C . HIS C 1 119 ? -13.530 5.649 -0.611 1.00 61.26 116 HIS C C 1
ATOM 3052 O O . HIS C 1 119 ? -13.244 6.102 -1.688 1.00 70.81 116 HIS C O 1
ATOM 3059 N N . LYS C 1 120 ? -13.585 4.347 -0.378 1.00 57.37 117 LYS C N 1
ATOM 3060 C CA . LYS C 1 120 ? -13.188 3.315 -1.343 1.00 60.21 117 LYS C CA 1
ATOM 3061 C C . LYS C 1 120 ? -14.341 3.059 -2.296 1.00 63.26 117 LYS C C 1
ATOM 3062 O O . LYS C 1 120 ? -15.441 2.731 -1.810 1.00 64.03 117 LYS C O 1
ATOM 3068 N N . SER C 1 121 ? -14.133 3.193 -3.599 1.00 65.18 118 SER C N 1
ATOM 3069 C CA . SER C 1 121 ? -15.248 2.898 -4.539 1.00 64.77 118 SER C CA 1
ATOM 3070 C C . SER C 1 121 ? -14.784 1.951 -5.652 1.00 63.49 118 SER C C 1
ATOM 3071 O O . SER C 1 121 ? -14.114 2.388 -6.617 1.00 63.10 118 SER C O 1
ATOM 3074 N N . TYR C 1 122 ? -15.091 0.679 -5.504 1.00 61.81 119 TYR C N 1
ATOM 3075 C CA . TYR C 1 122 ? -14.846 -0.334 -6.563 1.00 63.11 119 TYR C CA 1
ATOM 3076 C C . TYR C 1 122 ? -15.627 0.088 -7.807 1.00 62.39 119 TYR C C 1
ATOM 3077 O O . TYR C 1 122 ? -15.090 0.018 -8.880 1.00 67.60 119 TYR C O 1
ATOM 3086 N N . VAL C 1 123 ? -16.816 0.631 -7.658 1.00 62.80 120 VAL C N 1
ATOM 3087 C CA . VAL C 1 123 ? -17.577 1.128 -8.845 1.00 70.23 120 VAL C CA 1
ATOM 3088 C C . VAL C 1 123 ? -16.803 2.250 -9.538 1.00 71.56 120 VAL C C 1
ATOM 3089 O O . VAL C 1 123 ? -16.588 2.153 -10.781 1.00 71.37 120 VAL C O 1
ATOM 3093 N N . GLY C 1 124 ? -16.412 3.263 -8.761 1.00 69.04 121 GLY C N 1
ATOM 3094 C CA . GLY C 1 124 ? -15.678 4.428 -9.267 1.00 67.47 121 GLY C CA 1
ATOM 3095 C C . GLY C 1 124 ? -14.387 4.027 -9.969 1.00 67.91 121 GLY C C 1
ATOM 3096 O O . GLY C 1 124 ? -13.948 4.741 -10.875 1.00 76.83 121 GLY C O 1
ATOM 3097 N N . GLU C 1 125 ? -13.742 2.959 -9.537 1.00 67.10 122 GLU C N 1
ATOM 3098 C CA . GLU C 1 125 ? -12.460 2.504 -10.136 1.00 69.63 122 GLU C CA 1
ATOM 3099 C C . GLU C 1 125 ? -12.706 1.965 -11.547 1.00 69.94 122 GLU C C 1
ATOM 3100 O O . GLU C 1 125 ? -11.733 1.861 -12.301 1.00 75.40 122 GLU C O 1
ATOM 3106 N N . ALA C 1 126 ? -13.940 1.614 -11.891 1.00 67.89 123 ALA C N 1
ATOM 3107 C CA . ALA C 1 126 ? -14.247 0.933 -13.170 1.00 74.95 123 ALA C CA 1
ATOM 3108 C C . ALA C 1 126 ? -15.167 1.782 -14.060 1.00 74.09 123 ALA C C 1
ATOM 3109 O O . ALA C 1 126 ? -15.205 1.526 -15.257 1.00 74.38 123 ALA C O 1
ATOM 3111 N N . ALA C 1 127 ? -15.882 2.728 -13.470 1.00 70.78 124 ALA C N 1
ATOM 3112 C CA . ALA C 1 127 ? -16.928 3.514 -14.145 1.00 74.41 124 ALA C CA 1
ATOM 3113 C C . ALA C 1 127 ? -16.313 4.625 -14.997 1.00 75.36 124 ALA C C 1
ATOM 3114 O O . ALA C 1 127 ? -15.090 4.932 -14.857 1.00 77.86 124 ALA C O 1
ATOM 3116 N N . LEU C 1 128 ? -17.136 5.147 -15.893 1.00 73.89 125 LEU C N 1
ATOM 3117 C CA . LEU C 1 128 ? -16.798 6.295 -16.749 1.00 78.93 125 LEU C CA 1
ATOM 3118 C C . LEU C 1 128 ? -16.631 7.506 -15.822 1.00 78.06 125 LEU C C 1
ATOM 3119 O O . LEU C 1 128 ? -15.700 8.325 -16.008 1.00 80.08 125 LEU C O 1
ATOM 3124 N N . GLY C 1 129 ? -17.573 7.631 -14.898 1.00 76.21 126 GLY C N 1
ATOM 3125 C CA . GLY C 1 129 ? -17.716 8.831 -14.072 1.00 76.80 126 GLY C CA 1
ATOM 3126 C C . GLY C 1 129 ? -18.609 8.561 -12.872 1.00 75.92 126 GLY C C 1
ATOM 3127 O O . GLY C 1 129 ? -19.234 7.501 -12.814 1.00 71.57 126 GLY C O 1
ATOM 3128 N N . THR C 1 130 ? -18.736 9.588 -12.030 1.00 74.52 127 THR C N 1
ATOM 3129 C CA . THR C 1 130 ? -19.376 9.591 -10.707 1.00 72.16 127 THR C CA 1
ATOM 3130 C C . THR C 1 130 ? -20.089 10.924 -10.516 1.00 73.79 127 THR C C 1
ATOM 3131 O O . THR C 1 130 ? -19.482 11.979 -10.742 1.00 81.26 127 THR C O 1
ATOM 3135 N N . ILE C 1 131 ? -21.315 10.863 -10.025 1.00 72.31 128 ILE C N 1
ATOM 3136 C CA . ILE C 1 131 ? -22.058 12.035 -9.507 1.00 71.06 128 ILE C CA 1
ATOM 3137 C C . ILE C 1 131 ? -22.498 11.710 -8.085 1.00 67.41 128 ILE C C 1
ATOM 3138 O O . ILE C 1 131 ? -23.220 10.726 -7.893 1.00 69.94 128 ILE C O 1
ATOM 3143 N N . SER C 1 132 ? -22.065 12.533 -7.144 1.00 65.53 129 SER C N 1
ATOM 3144 C CA . SER C 1 132 ? -22.300 12.328 -5.706 1.00 67.69 129 SER C CA 1
ATOM 3145 C C . SER C 1 132 ? -22.814 13.590 -5.053 1.00 67.35 129 SER C C 1
ATOM 3146 O O . SER C 1 132 ? -22.165 14.619 -5.269 1.00 70.11 129 SER C O 1
ATOM 3149 N N . GLY C 1 133 ? -23.798 13.443 -4.160 1.00 65.18 130 GLY C N 1
ATOM 3150 C CA . GLY C 1 133 ? -23.986 14.381 -3.038 1.00 67.21 130 GLY C CA 1
ATOM 3151 C C . GLY C 1 133 ? -25.150 15.310 -3.247 1.00 71.50 130 GLY C C 1
ATOM 3152 O O . GLY C 1 133 ? -25.332 16.165 -2.392 1.00 79.50 130 GLY C O 1
ATOM 3153 N N . PHE C 1 134 ? -25.913 15.143 -4.331 1.00 70.80 131 PHE C N 1
ATOM 3154 C CA . PHE C 1 134 ? -26.994 16.068 -4.731 1.00 78.75 131 PHE C CA 1
ATOM 3155 C C . PHE C 1 134 ? -28.371 15.467 -4.418 1.00 82.24 131 PHE C C 1
ATOM 3156 O O . PHE C 1 134 ? -29.354 15.951 -4.980 1.00 87.78 131 PHE C O 1
ATOM 3164 N N . GLY C 1 135 ? -28.449 14.476 -3.534 1.00 80.15 132 GLY C N 1
ATOM 3165 C CA . GLY C 1 135 ? -29.667 13.683 -3.306 1.00 80.91 132 GLY C CA 1
ATOM 3166 C C . GLY C 1 135 ? -30.220 13.148 -4.623 1.00 81.90 132 GLY C C 1
ATOM 3167 O O . GLY C 1 135 ? -29.442 12.594 -5.436 1.00 80.36 132 GLY C O 1
ATOM 3168 N N . ALA C 1 136 ? -31.522 13.334 -4.845 1.00 84.71 133 ALA C N 1
ATOM 3169 C CA . ALA C 1 136 ? -32.249 12.861 -6.040 1.00 85.47 133 ALA C CA 1
ATOM 3170 C C . ALA C 1 136 ? -31.664 13.522 -7.313 1.00 85.91 133 ALA C C 1
ATOM 3171 O O . ALA C 1 136 ? -31.593 12.838 -8.365 1.00 88.72 133 ALA C O 1
ATOM 3173 N N . GLU C 1 137 ? -31.234 14.784 -7.202 1.00 87.20 134 GLU C N 1
ATOM 3174 C CA . GLU C 1 137 ? -30.562 15.541 -8.299 1.00 90.35 134 GLU C CA 1
ATOM 3175 C C . GLU C 1 137 ? -29.344 14.759 -8.819 1.00 84.74 134 GLU C C 1
ATOM 3176 O O . GLU C 1 137 ? -29.061 14.936 -10.003 1.00 82.67 134 GLU C O 1
ATOM 3182 N N . SER C 1 138 ? -28.658 13.945 -7.997 1.00 79.71 135 SER C N 1
ATOM 3183 C CA . SER C 1 138 ? -27.532 13.076 -8.438 1.00 79.74 135 SER C CA 1
ATOM 3184 C C . SER C 1 138 ? -28.016 12.169 -9.570 1.00 79.95 135 SER C C 1
ATOM 3185 O O . SER C 1 138 ? -27.311 12.059 -10.588 1.00 81.48 135 SER C O 1
ATOM 3188 N N . TYR C 1 139 ? -29.177 11.540 -9.420 1.00 83.29 136 TYR C N 1
ATOM 3189 C CA . TYR C 1 139 ? -29.777 10.683 -10.478 1.00 85.58 136 TYR C CA 1
ATOM 3190 C C . TYR C 1 139 ? -30.140 11.529 -11.705 1.00 89.35 136 TYR C C 1
ATOM 3191 O O . TYR C 1 139 ? -29.823 11.117 -12.854 1.00 95.13 136 TYR C O 1
ATOM 3200 N N . SER C 1 140 ? -30.803 12.667 -11.506 1.00 91.32 137 SER C N 1
ATOM 3201 C CA . SER C 1 140 ? -31.317 13.472 -12.642 1.00 96.48 137 SER C CA 1
ATOM 3202 C C . SER C 1 140 ? -30.123 13.926 -13.503 1.00 96.40 137 SER C C 1
ATOM 3203 O O . SER C 1 140 ? -30.230 13.763 -14.737 1.00 104.52 137 SER C O 1
ATOM 3206 N N . LEU C 1 141 ? -29.014 14.386 -12.894 1.00 90.99 138 LEU C N 1
ATOM 3207 C CA . LEU C 1 141 ? -27.753 14.796 -13.590 1.00 91.03 138 LEU C CA 1
ATOM 3208 C C . LEU C 1 141 ? -27.168 13.624 -14.377 1.00 88.49 138 LEU C C 1
ATOM 3209 O O . LEU C 1 141 ? -26.693 13.800 -15.525 1.00 96.71 138 LEU C O 1
ATOM 3214 N N . ALA C 1 142 ? -27.164 12.471 -13.739 1.00 85.55 139 ALA C N 1
ATOM 3215 C CA . ALA C 1 142 ? -26.649 11.211 -14.298 1.00 86.31 139 ALA C CA 1
ATOM 3216 C C . ALA C 1 142 ? -27.457 10.892 -15.557 1.00 90.04 139 ALA C C 1
ATOM 3217 O O . ALA C 1 142 ? -26.867 10.574 -16.597 1.00 92.44 139 ALA C O 1
ATOM 3219 N N . LEU C 1 143 ? -28.774 11.046 -15.482 1.00 96.04 140 LEU C N 1
ATOM 3220 C CA . LEU C 1 143 ? -29.663 10.672 -16.608 1.00 101.40 140 LEU C CA 1
ATOM 3221 C C . LEU C 1 143 ? -29.451 11.648 -17.778 1.00 104.57 140 LEU C C 1
ATOM 3222 O O . LEU C 1 143 ? -29.439 11.142 -18.924 1.00 104.48 140 LEU C O 1
ATOM 3227 N N . ASP C 1 144 ? -29.272 12.962 -17.522 1.00 106.05 141 ASP C N 1
ATOM 3228 C CA . ASP C 1 144 ? -28.941 13.976 -18.567 1.00 109.02 141 ASP C CA 1
ATOM 3229 C C . ASP C 1 144 ? -27.620 13.568 -19.228 1.00 106.33 141 ASP C C 1
ATOM 3230 O O . ASP C 1 144 ? -27.553 13.513 -20.435 1.00 108.32 141 ASP C O 1
ATOM 3235 N N . ALA C 1 145 ? -26.587 13.302 -18.448 1.00 102.10 142 ALA C N 1
ATOM 3236 C CA . ALA C 1 145 ? -25.229 13.034 -18.975 1.00 103.66 142 ALA C CA 1
ATOM 3237 C C . ALA C 1 145 ? -25.264 11.754 -19.850 1.00 103.38 142 ALA C C 1
ATOM 3238 O O . ALA C 1 145 ? -24.577 11.703 -20.915 1.00 107.00 142 ALA C O 1
ATOM 3240 N N . ALA C 1 146 ? -26.024 10.764 -19.366 1.00 97.67 143 ALA C N 1
ATOM 3241 C CA . ALA C 1 146 ? -26.213 9.413 -19.937 1.00 99.85 143 ALA C CA 1
ATOM 3242 C C . ALA C 1 146 ? -26.982 9.503 -21.272 1.00 109.80 143 ALA C C 1
ATOM 3243 O O . ALA C 1 146 ? -26.662 8.752 -22.209 1.00 117.75 143 ALA C O 1
ATOM 3245 N N . ALA C 1 147 ? -27.985 10.372 -21.357 1.00 109.31 144 ALA C N 1
ATOM 3246 C CA . ALA C 1 147 ? -28.725 10.661 -22.607 1.00 116.53 144 ALA C CA 1
ATOM 3247 C C . ALA C 1 147 ? -27.785 11.274 -23.655 1.00 120.91 144 ALA C C 1
ATOM 3248 O O . ALA C 1 147 ? -27.944 10.900 -24.846 1.00 128.53 144 ALA C O 1
ATOM 3250 N N . LYS C 1 148 ? -26.850 12.162 -23.251 1.00 120.60 145 LYS C N 1
ATOM 3251 C CA . LYS C 1 148 ? -25.964 12.919 -24.188 1.00 121.60 145 LYS C CA 1
ATOM 3252 C C . LYS C 1 148 ? -24.732 12.066 -24.514 1.00 121.39 145 LYS C C 1
ATOM 3253 O O . LYS C 1 148 ? -23.839 12.618 -25.148 1.00 127.80 145 LYS C O 1
ATOM 3255 N N . LEU C 1 149 ? -24.697 10.758 -24.163 1.00 119.43 146 LEU C N 1
ATOM 3256 C CA . LEU C 1 149 ? -23.505 9.896 -24.412 1.00 122.74 146 LEU C CA 1
ATOM 3257 C C . LEU C 1 149 ? -23.568 9.399 -25.851 1.00 130.81 146 LEU C C 1
ATOM 3258 O O . LEU C 1 149 ? -23.614 8.193 -26.066 1.00 134.84 146 LEU C O 1
ATOM 3264 N N . LYS D 1 6 ? -20.469 -23.826 51.724 1.00 152.63 3 LYS D N 1
ATOM 3265 C CA . LYS D 1 6 ? -19.939 -22.640 51.045 1.00 151.43 3 LYS D CA 1
ATOM 3266 C C . LYS D 1 6 ? -20.069 -22.860 49.524 1.00 149.87 3 LYS D C 1
ATOM 3267 O O . LYS D 1 6 ? -19.877 -23.993 49.060 1.00 156.69 3 LYS D O 1
ATOM 3269 N N . LYS D 1 7 ? -20.444 -21.815 48.797 1.00 143.38 4 LYS D N 1
ATOM 3270 C CA . LYS D 1 7 ? -20.999 -21.872 47.424 1.00 142.24 4 LYS D CA 1
ATOM 3271 C C . LYS D 1 7 ? -19.898 -21.654 46.385 1.00 136.95 4 LYS D C 1
ATOM 3272 O O . LYS D 1 7 ? -18.822 -21.134 46.692 1.00 136.10 4 LYS D O 1
ATOM 3278 N N . PRO D 1 8 ? -20.174 -21.892 45.080 1.00 131.73 5 PRO D N 1
ATOM 3279 C CA . PRO D 1 8 ? -19.319 -21.359 44.014 1.00 127.26 5 PRO D CA 1
ATOM 3280 C C . PRO D 1 8 ? -19.135 -19.851 44.242 1.00 120.71 5 PRO D C 1
ATOM 3281 O O . PRO D 1 8 ? -20.089 -19.177 44.521 1.00 116.92 5 PRO D O 1
ATOM 3285 N N . THR D 1 9 ? -17.906 -19.360 44.142 1.00 117.06 6 THR D N 1
ATOM 3286 C CA . THR D 1 9 ? -17.612 -17.904 44.220 1.00 113.34 6 THR D CA 1
ATOM 3287 C C . THR D 1 9 ? -17.330 -17.389 42.795 1.00 105.63 6 THR D C 1
ATOM 3288 O O . THR D 1 9 ? -16.668 -18.093 41.999 1.00 99.18 6 THR D O 1
ATOM 3292 N N . ILE D 1 10 ? -17.880 -16.224 42.461 1.00 105.35 7 ILE D N 1
ATOM 3293 C CA . ILE D 1 10 ? -17.698 -15.588 41.125 1.00 101.68 7 ILE D CA 1
ATOM 3294 C C . ILE D 1 10 ? -17.117 -14.197 41.346 1.00 99.26 7 ILE D C 1
ATOM 3295 O O . ILE D 1 10 ? -17.816 -13.352 41.878 1.00 99.28 7 ILE D O 1
ATOM 3300 N N . PHE D 1 11 ? -15.872 -13.980 40.917 1.00 96.04 8 PHE D N 1
ATOM 3301 C CA . PHE D 1 11 ? -15.221 -12.654 40.923 1.00 91.65 8 PHE D CA 1
ATOM 3302 C C . PHE D 1 11 ? -15.847 -11.807 39.815 1.00 92.34 8 PHE D C 1
ATOM 3303 O O . PHE D 1 11 ? -16.119 -12.310 38.708 1.00 89.84 8 PHE D O 1
ATOM 3311 N N . ILE D 1 12 ? -16.112 -10.546 40.131 1.00 91.14 9 ILE D N 1
ATOM 3312 C CA . ILE D 1 12 ? -16.599 -9.529 39.173 1.00 84.79 9 ILE D CA 1
ATOM 3313 C C . ILE D 1 12 ? -15.659 -8.347 39.340 1.00 84.99 9 ILE D C 1
ATOM 3314 O O . ILE D 1 12 ? -15.701 -7.713 40.416 1.00 87.80 9 ILE D O 1
ATOM 3319 N N . LEU D 1 13 ? -14.835 -8.084 38.325 1.00 80.63 10 LEU D N 1
ATOM 3320 C CA . LEU D 1 13 ? -13.681 -7.168 38.424 1.00 77.84 10 LEU D CA 1
ATOM 3321 C C . LEU D 1 13 ? -13.909 -6.018 37.452 1.00 76.22 10 LEU D C 1
ATOM 3322 O O . LEU D 1 13 ? -14.056 -6.265 36.260 1.00 72.71 10 LEU D O 1
ATOM 3327 N N . ASN D 1 14 ? -13.914 -4.799 37.976 1.00 80.11 11 ASN D N 1
ATOM 3328 C CA . ASN D 1 14 ? -14.165 -3.547 37.223 1.00 80.04 11 ASN D CA 1
ATOM 3329 C C . ASN D 1 14 ? -12.865 -2.736 37.188 1.00 76.43 11 ASN D C 1
ATOM 3330 O O . ASN D 1 14 ? -12.215 -2.547 38.219 1.00 82.41 11 ASN D O 1
ATOM 3335 N N . GLY D 1 15 ? -12.477 -2.332 36.006 1.00 71.41 12 GLY D N 1
ATOM 3336 C CA . GLY D 1 15 ? -11.246 -1.574 35.768 1.00 69.71 12 GLY D CA 1
ATOM 3337 C C . GLY D 1 15 ? -11.503 -0.078 35.910 1.00 70.02 12 GLY D C 1
ATOM 3338 O O . GLY D 1 15 ? -12.479 0.375 36.526 1.00 73.09 12 GLY D O 1
ATOM 3339 N N . PRO D 1 16 ? -10.604 0.715 35.315 1.00 65.95 13 PRO D N 1
ATOM 3340 C CA . PRO D 1 16 ? -10.502 2.130 35.630 1.00 68.76 13 PRO D CA 1
ATOM 3341 C C . PRO D 1 16 ? -11.733 2.902 35.147 1.00 69.50 13 PRO D C 1
ATOM 3342 O O . PRO D 1 16 ? -12.302 2.532 34.103 1.00 66.03 13 PRO D O 1
ATOM 3346 N N . ASN D 1 17 ? -12.073 3.935 35.919 1.00 70.15 14 ASN D N 1
ATOM 3347 C CA . ASN D 1 17 ? -13.069 4.965 35.564 1.00 74.15 14 ASN D CA 1
ATOM 3348 C C . ASN D 1 17 ? -14.509 4.457 35.752 1.00 76.67 14 ASN D C 1
ATOM 3349 O O . ASN D 1 17 ? -15.423 5.302 35.800 1.00 83.51 14 ASN D O 1
ATOM 3354 N N . LEU D 1 18 ? -14.734 3.160 35.885 1.00 75.93 15 LEU D N 1
ATOM 3355 C CA . LEU D 1 18 ? -16.110 2.641 36.058 1.00 80.17 15 LEU D CA 1
ATOM 3356 C C . LEU D 1 18 ? -16.673 3.106 37.414 1.00 85.05 15 LEU D C 1
ATOM 3357 O O . LEU D 1 18 ? -17.895 3.228 37.545 1.00 84.19 15 LEU D O 1
ATOM 3362 N N . ASN D 1 19 ? -15.799 3.372 38.383 1.00 86.46 16 ASN D N 1
ATOM 3363 C CA . ASN D 1 19 ? -16.165 3.949 39.695 1.00 89.43 16 ASN D CA 1
ATOM 3364 C C . ASN D 1 19 ? -16.863 5.302 39.502 1.00 93.21 16 ASN D C 1
ATOM 3365 O O . ASN D 1 19 ? -17.538 5.712 40.487 1.00 104.05 16 ASN D O 1
ATOM 3370 N N . LEU D 1 20 ? -16.767 5.954 38.324 1.00 89.49 17 LEU D N 1
ATOM 3371 C CA . LEU D 1 20 ? -17.328 7.324 38.083 1.00 94.23 17 LEU D CA 1
ATOM 3372 C C . LEU D 1 20 ? -18.709 7.267 37.434 1.00 92.63 17 LEU D C 1
ATOM 3373 O O . LEU D 1 20 ? -19.303 8.327 37.188 1.00 92.01 17 LEU D O 1
ATOM 3378 N N . LEU D 1 21 ? -19.149 6.068 37.084 1.00 92.08 18 LEU D N 1
ATOM 3379 C CA . LEU D 1 21 ? -20.475 5.818 36.465 1.00 96.01 18 LEU D CA 1
ATOM 3380 C C . LEU D 1 21 ? -21.562 6.568 37.245 1.00 99.20 18 LEU D C 1
ATOM 3381 O O . LEU D 1 21 ? -21.576 6.469 38.489 1.00 94.60 18 LEU D O 1
ATOM 3386 N N . GLY D 1 22 ? -22.395 7.305 36.511 1.00 102.04 19 GLY D N 1
ATOM 3387 C CA . GLY D 1 22 ? -23.461 8.180 37.015 1.00 109.24 19 GLY D CA 1
ATOM 3388 C C . GLY D 1 22 ? -22.955 9.138 38.078 1.00 117.36 19 GLY D C 1
ATOM 3389 O O . GLY D 1 22 ? -23.276 8.925 39.207 1.00 123.53 19 GLY D O 1
ATOM 3390 N N . LEU D 1 23 ? -22.129 10.127 37.758 1.00 124.22 20 LEU D N 1
ATOM 3391 C CA . LEU D 1 23 ? -21.675 11.169 38.734 1.00 131.08 20 LEU D CA 1
ATOM 3392 C C . LEU D 1 23 ? -21.569 12.515 38.019 1.00 138.36 20 LEU D C 1
ATOM 3393 O O . LEU D 1 23 ? -22.234 13.469 38.436 1.00 150.24 20 LEU D O 1
ATOM 3398 N N . ARG D 1 24 ? -20.741 12.577 36.977 1.00 144.41 21 ARG D N 1
ATOM 3399 C CA . ARG D 1 24 ? -20.635 13.724 36.038 1.00 154.71 21 ARG D CA 1
ATOM 3400 C C . ARG D 1 24 ? -22.037 14.016 35.489 1.00 165.00 21 ARG D C 1
ATOM 3401 O O . ARG D 1 24 ? -22.620 13.095 34.863 1.00 164.96 21 ARG D O 1
ATOM 3409 N N . GLU D 1 25 ? -22.556 15.222 35.766 1.00 175.80 22 GLU D N 1
ATOM 3410 C CA . GLU D 1 25 ? -23.832 15.789 35.240 1.00 181.28 22 GLU D CA 1
ATOM 3411 C C . GLU D 1 25 ? -24.862 14.670 35.054 1.00 181.18 22 GLU D C 1
ATOM 3412 O O . GLU D 1 25 ? -25.129 14.283 33.919 1.00 176.02 22 GLU D O 1
ATOM 3414 N N . PRO D 1 26 ? -25.512 14.152 36.134 1.00 185.63 23 PRO D N 1
ATOM 3415 C CA . PRO D 1 26 ? -26.345 12.943 36.042 1.00 181.27 23 PRO D CA 1
ATOM 3416 C C . PRO D 1 26 ? -27.605 13.126 35.167 1.00 181.19 23 PRO D C 1
ATOM 3417 O O . PRO D 1 26 ? -27.989 12.195 34.450 1.00 177.63 23 PRO D O 1
ATOM 3421 N N . THR D 1 27 ? -28.212 14.319 35.239 1.00 182.64 24 THR D N 1
ATOM 3422 C CA . THR D 1 27 ? -29.383 14.755 34.422 1.00 182.73 24 THR D CA 1
ATOM 3423 C C . THR D 1 27 ? -28.954 14.964 32.954 1.00 176.50 24 THR D C 1
ATOM 3424 O O . THR D 1 27 ? -29.767 15.520 32.209 1.00 177.74 24 THR D O 1
ATOM 3426 N N . ILE D 1 28 ? -27.746 14.529 32.551 1.00 172.70 25 ILE D N 1
ATOM 3427 C CA . ILE D 1 28 ? -27.245 14.486 31.137 1.00 171.67 25 ILE D CA 1
ATOM 3428 C C . ILE D 1 28 ? -26.732 13.063 30.794 1.00 163.97 25 ILE D C 1
ATOM 3429 O O . ILE D 1 28 ? -27.325 12.479 29.875 1.00 160.31 25 ILE D O 1
ATOM 3431 N N . TYR D 1 29 ? -25.706 12.511 31.482 1.00 161.38 26 TYR D N 1
ATOM 3432 C CA . TYR D 1 29 ? -25.008 11.221 31.128 1.00 157.05 26 TYR D CA 1
ATOM 3433 C C . TYR D 1 29 ? -25.581 9.983 31.862 1.00 153.58 26 TYR D C 1
ATOM 3434 O O . TYR D 1 29 ? -24.952 8.885 31.719 1.00 141.75 26 TYR D O 1
ATOM 3443 N N . GLY D 1 30 ? -26.710 10.104 32.594 1.00 152.80 27 GLY D N 1
ATOM 3444 C CA . GLY D 1 30 ? -27.426 8.966 33.226 1.00 147.90 27 GLY D CA 1
ATOM 3445 C C . GLY D 1 30 ? -27.274 8.938 34.742 1.00 146.06 27 GLY D C 1
ATOM 3446 O O . GLY D 1 30 ? -26.236 9.418 35.224 1.00 147.43 27 GLY D O 1
ATOM 3447 N N . HIS D 1 31 ? -28.270 8.401 35.468 1.00 141.62 28 HIS D N 1
ATOM 3448 C CA . HIS D 1 31 ? -28.368 8.432 36.960 1.00 140.02 28 HIS D CA 1
ATOM 3449 C C . HIS D 1 31 ? -27.708 7.203 37.622 1.00 130.48 28 HIS D C 1
ATOM 3450 O O . HIS D 1 31 ? -27.121 7.391 38.703 1.00 129.02 28 HIS D O 1
ATOM 3457 N N . GLN D 1 32 ? -27.735 6.015 37.009 1.00 124.02 29 GLN D N 1
ATOM 3458 C CA . GLN D 1 32 ? -27.249 4.733 37.610 1.00 120.31 29 GLN D CA 1
ATOM 3459 C C . GLN D 1 32 ? -25.728 4.737 37.870 1.00 116.60 29 GLN D C 1
ATOM 3460 O O . GLN D 1 32 ? -24.976 5.145 36.946 1.00 119.59 29 GLN D O 1
ATOM 3466 N N . THR D 1 33 ? -25.293 4.228 39.035 1.00 115.07 30 THR D N 1
ATOM 3467 C CA . THR D 1 33 ? -23.878 4.191 39.527 1.00 108.86 30 THR D CA 1
ATOM 3468 C C . THR D 1 33 ? -23.316 2.765 39.623 1.00 105.71 30 THR D C 1
ATOM 3469 O O . THR D 1 33 ? -24.096 1.799 39.484 1.00 105.92 30 THR D O 1
ATOM 3473 N N . LEU D 1 34 ? -22.010 2.636 39.917 1.00 106.62 31 LEU D N 1
ATOM 3474 C CA . LEU D 1 34 ? -21.329 1.305 39.963 1.00 104.81 31 LEU D CA 1
ATOM 3475 C C . LEU D 1 34 ? -21.836 0.533 41.182 1.00 105.53 31 LEU D C 1
ATOM 3476 O O . LEU D 1 34 ? -21.954 -0.694 41.069 1.00 103.25 31 LEU D O 1
ATOM 3481 N N . GLU D 1 35 ? -22.107 1.225 42.293 1.00 111.60 32 GLU D N 1
ATOM 3482 C CA . GLU D 1 35 ? -22.685 0.628 43.534 1.00 119.61 32 GLU D CA 1
ATOM 3483 C C . GLU D 1 35 ? -24.066 0.020 43.197 1.00 116.22 32 GLU D C 1
ATOM 3484 O O . GLU D 1 35 ? -24.296 -1.168 43.530 1.00 116.92 32 GLU D O 1
ATOM 3490 N N . ASP D 1 36 ? -24.933 0.808 42.542 1.00 113.76 33 ASP D N 1
ATOM 3491 C CA . ASP D 1 36 ? -26.284 0.369 42.105 1.00 114.69 33 ASP D CA 1
ATOM 3492 C C . ASP D 1 36 ? -26.160 -0.993 41.405 1.00 112.28 33 ASP D C 1
ATOM 3493 O O . ASP D 1 36 ? -26.959 -1.894 41.669 1.00 123.42 33 ASP D O 1
ATOM 3498 N N . ILE D 1 37 ? -25.167 -1.152 40.548 1.00 110.07 34 ILE D N 1
ATOM 3499 C CA . ILE D 1 37 ? -24.949 -2.390 39.743 1.00 106.00 34 ILE D CA 1
ATOM 3500 C C . ILE D 1 37 ? -24.475 -3.528 40.669 1.00 105.81 34 ILE D C 1
ATOM 3501 O O . ILE D 1 37 ? -24.969 -4.656 40.516 1.00 109.68 34 ILE D O 1
ATOM 3506 N N . ALA D 1 38 ? -23.555 -3.230 41.592 1.00 104.99 35 ALA D N 1
ATOM 3507 C CA . ALA D 1 38 ? -23.076 -4.140 42.657 1.00 103.94 35 ALA D CA 1
ATOM 3508 C C . ALA D 1 38 ? -24.279 -4.643 43.474 1.00 109.35 35 ALA D C 1
ATOM 3509 O O . ALA D 1 38 ? -24.343 -5.867 43.784 1.00 109.42 35 ALA D O 1
ATOM 3511 N N . ASN D 1 39 ? -25.216 -3.744 43.806 1.00 111.95 36 ASN D N 1
ATOM 3512 C CA . ASN D 1 39 ? -26.415 -4.080 44.616 1.00 114.87 36 ASN D CA 1
ATOM 3513 C C . ASN D 1 39 ? -27.294 -5.023 43.784 1.00 115.90 36 ASN D C 1
ATOM 3514 O O . ASN D 1 39 ? -27.672 -6.116 44.324 1.00 123.66 36 ASN D O 1
ATOM 3519 N N . LYS D 1 40 ? -27.558 -4.665 42.515 1.00 116.16 37 LYS D N 1
ATOM 3520 C CA . LYS D 1 40 ? -28.348 -5.515 41.580 1.00 118.63 37 LYS D CA 1
ATOM 3521 C C . LYS D 1 40 ? -27.784 -6.947 41.611 1.00 116.03 37 LYS D C 1
ATOM 3522 O O . LYS D 1 40 ? -28.603 -7.919 41.795 1.00 121.05 37 LYS D O 1
ATOM 3528 N N . LEU D 1 41 ? -26.448 -7.045 41.505 1.00 106.04 38 LEU D N 1
ATOM 3529 C CA . LEU D 1 41 ? -25.695 -8.296 41.238 1.00 104.61 38 LEU D CA 1
ATOM 3530 C C . LEU D 1 41 ? -25.666 -9.177 42.483 1.00 107.48 38 LEU D C 1
ATOM 3531 O O . LEU D 1 41 ? -25.829 -10.396 42.326 1.00 111.09 38 LEU D O 1
ATOM 3536 N N . LYS D 1 42 ? -25.442 -8.582 43.657 1.00 111.94 39 LYS D N 1
ATOM 3537 C CA . LYS D 1 42 ? -25.478 -9.295 44.968 1.00 116.77 39 LYS D CA 1
ATOM 3538 C C . LYS D 1 42 ? -26.841 -9.981 45.176 1.00 118.85 39 LYS D C 1
ATOM 3539 O O . LYS D 1 42 ? -26.848 -11.151 45.649 1.00 118.38 39 LYS D O 1
ATOM 3545 N N . LEU D 1 43 ? -27.928 -9.316 44.766 1.00 120.37 40 LEU D N 1
ATOM 3546 C CA . LEU D 1 43 ? -29.326 -9.846 44.834 1.00 127.31 40 LEU D CA 1
ATOM 3547 C C . LEU D 1 43 ? -29.517 -10.976 43.820 1.00 124.23 40 LEU D C 1
ATOM 3548 O O . LEU D 1 43 ? -30.190 -11.967 44.153 1.00 129.75 40 LEU D O 1
ATOM 3553 N N . GLN D 1 44 ? -28.991 -10.801 42.613 1.00 121.61 41 GLN D N 1
ATOM 3554 C CA . GLN D 1 44 ? -29.103 -11.802 41.524 1.00 118.33 41 GLN D CA 1
ATOM 3555 C C . GLN D 1 44 ? -28.373 -13.067 42.001 1.00 119.02 41 GLN D C 1
ATOM 3556 O O . GLN D 1 44 ? -28.863 -14.205 41.737 1.00 118.71 41 GLN D O 1
ATOM 3562 N N . ALA D 1 45 ? -27.259 -12.853 42.714 1.00 118.98 42 ALA D N 1
ATOM 3563 C CA . ALA D 1 45 ? -26.358 -13.911 43.229 1.00 119.57 42 ALA D CA 1
ATOM 3564 C C . ALA D 1 45 ? -27.088 -14.753 44.283 1.00 124.12 42 ALA D C 1
ATOM 3565 O O . ALA D 1 45 ? -26.864 -15.970 44.321 1.00 127.06 42 ALA D O 1
ATOM 3567 N N . GLU D 1 46 ? -27.934 -14.126 45.098 1.00 125.95 43 GLU D N 1
ATOM 3568 C CA . GLU D 1 46 ? -28.829 -14.838 46.045 1.00 130.01 43 GLU D CA 1
ATOM 3569 C C . GLU D 1 46 ? -29.779 -15.737 45.231 1.00 131.17 43 GLU D C 1
ATOM 3570 O O . GLU D 1 46 ? -29.760 -16.964 45.483 1.00 133.86 43 GLU D O 1
ATOM 3576 N N . LYS D 1 47 ? -30.498 -15.190 44.236 1.00 132.28 44 LYS D N 1
ATOM 3577 C CA . LYS D 1 47 ? -31.425 -15.985 43.370 1.00 133.12 44 LYS D CA 1
ATOM 3578 C C . LYS D 1 47 ? -30.679 -17.190 42.746 1.00 129.92 44 LYS D C 1
ATOM 3579 O O . LYS D 1 47 ? -31.346 -18.187 42.422 1.00 132.81 44 LYS D O 1
ATOM 3585 N N . LEU D 1 48 ? -29.350 -17.102 42.548 1.00 128.03 45 LEU D N 1
ATOM 3586 C CA . LEU D 1 48 ? -28.561 -18.038 41.691 1.00 125.26 45 LEU D CA 1
ATOM 3587 C C . LEU D 1 48 ? -27.734 -19.008 42.537 1.00 125.42 45 LEU D C 1
ATOM 3588 O O . LEU D 1 48 ? -27.135 -19.964 41.941 1.00 121.87 45 LEU D O 1
ATOM 3593 N N . ASP D 1 49 ? -27.643 -18.728 43.842 1.00 128.12 46 ASP D N 1
ATOM 3594 C CA . ASP D 1 49 ? -26.972 -19.615 44.831 1.00 132.48 46 ASP D CA 1
ATOM 3595 C C . ASP D 1 49 ? -25.448 -19.570 44.628 1.00 127.59 46 ASP D C 1
ATOM 3596 O O . ASP D 1 49 ? -24.790 -20.654 44.671 1.00 126.90 46 ASP D O 1
ATOM 3601 N N . VAL D 1 50 ? -24.893 -18.367 44.430 1.00 122.78 47 VAL D N 1
ATOM 3602 C CA . VAL D 1 50 ? -23.423 -18.171 44.269 1.00 120.05 47 VAL D CA 1
ATOM 3603 C C . VAL D 1 50 ? -23.021 -16.943 45.083 1.00 119.39 47 VAL D C 1
ATOM 3604 O O . VAL D 1 50 ? -23.875 -16.058 45.260 1.00 125.05 47 VAL D O 1
ATOM 3608 N N . THR D 1 51 ? -21.798 -16.928 45.608 1.00 117.77 48 THR D N 1
ATOM 3609 C CA . THR D 1 51 ? -21.206 -15.741 46.260 1.00 117.55 48 THR D CA 1
ATOM 3610 C C . THR D 1 51 ? -20.495 -14.972 45.157 1.00 117.47 48 THR D C 1
ATOM 3611 O O . THR D 1 51 ? -20.014 -15.601 44.185 1.00 114.61 48 THR D O 1
ATOM 3615 N N . VAL D 1 52 ? -20.422 -13.666 45.303 1.00 118.19 49 VAL D N 1
ATOM 3616 C CA . VAL D 1 52 ? -19.988 -12.770 44.207 1.00 111.48 49 VAL D CA 1
ATOM 3617 C C . VAL D 1 52 ? -18.994 -11.807 44.854 1.00 111.94 49 VAL D C 1
ATOM 3618 O O . VAL D 1 52 ? -19.376 -11.216 45.865 1.00 115.77 49 VAL D O 1
ATOM 3622 N N . GLU D 1 53 ? -17.734 -11.765 44.413 1.00 110.52 50 GLU D N 1
ATOM 3623 C CA . GLU D 1 53 ? -16.758 -10.800 44.981 1.00 112.38 50 GLU D CA 1
ATOM 3624 C C . GLU D 1 53 ? -16.523 -9.710 43.943 1.00 107.49 50 GLU D C 1
ATOM 3625 O O . GLU D 1 53 ? -15.935 -10.023 42.904 1.00 108.40 50 GLU D O 1
ATOM 3631 N N . ILE D 1 54 ? -16.972 -8.496 44.252 1.00 107.85 51 ILE D N 1
ATOM 3632 C CA . ILE D 1 54 ? -17.055 -7.329 43.335 1.00 104.24 51 ILE D CA 1
ATOM 3633 C C . ILE D 1 54 ? -15.989 -6.325 43.741 1.00 101.83 51 ILE D C 1
ATOM 3634 O O . ILE D 1 54 ? -16.036 -5.882 44.872 1.00 104.01 51 ILE D O 1
ATOM 3639 N N . ARG D 1 55 ? -15.138 -5.934 42.793 1.00 97.47 52 ARG D N 1
ATOM 3640 C CA . ARG D 1 55 ? -13.963 -5.073 43.024 1.00 98.31 52 ARG D CA 1
ATOM 3641 C C . ARG D 1 55 ? -13.771 -4.115 41.851 1.00 94.20 52 ARG D C 1
ATOM 3642 O O . ARG D 1 55 ? -14.229 -4.414 40.740 1.00 94.51 52 ARG D O 1
ATOM 3650 N N . GLN D 1 56 ? -13.108 -2.997 42.115 1.00 90.30 53 GLN D N 1
ATOM 3651 C CA . GLN D 1 56 ? -12.814 -1.953 41.116 1.00 87.36 53 GLN D CA 1
ATOM 3652 C C . GLN D 1 56 ? -11.443 -1.407 41.467 1.00 85.29 53 GLN D C 1
ATOM 3653 O O . GLN D 1 56 ? -11.135 -1.297 42.632 1.00 85.22 53 GLN D O 1
ATOM 3659 N N . SER D 1 57 ? -10.664 -1.079 40.457 1.00 80.92 54 SER D N 1
ATOM 3660 C CA . SER D 1 57 ? -9.373 -0.390 40.616 1.00 80.72 54 SER D CA 1
ATOM 3661 C C . SER D 1 57 ? -9.067 0.318 39.311 1.00 76.63 54 SER D C 1
ATOM 3662 O O . SER D 1 57 ? -9.518 -0.143 38.245 1.00 75.77 54 SER D O 1
ATOM 3665 N N . ASN D 1 58 ? -8.339 1.414 39.420 1.00 77.56 55 ASN D N 1
ATOM 3666 C CA . ASN D 1 58 ? -7.765 2.158 38.283 1.00 74.16 55 ASN D CA 1
ATOM 3667 C C . ASN D 1 58 ? -6.405 1.540 37.938 1.00 73.57 55 ASN D C 1
ATOM 3668 O O . ASN D 1 58 ? -5.792 2.048 36.967 1.00 68.16 55 ASN D O 1
ATOM 3673 N N . HIS D 1 59 ? -5.965 0.482 38.638 1.00 74.14 56 HIS D N 1
ATOM 3674 C CA . HIS D 1 59 ? -4.603 -0.094 38.434 1.00 74.87 56 HIS D CA 1
ATOM 3675 C C . HIS D 1 59 ? -4.683 -1.409 37.658 1.00 73.84 56 HIS D C 1
ATOM 3676 O O . HIS D 1 59 ? -5.351 -2.365 38.136 1.00 76.84 56 HIS D O 1
ATOM 3683 N N . GLU D 1 60 ? -4.004 -1.468 36.520 1.00 71.07 57 GLU D N 1
ATOM 3684 C CA . GLU D 1 60 ? -3.885 -2.698 35.704 1.00 66.79 57 GLU D CA 1
ATOM 3685 C C . GLU D 1 60 ? -3.363 -3.841 36.602 1.00 71.28 57 GLU D C 1
ATOM 3686 O O . GLU D 1 60 ? -3.900 -4.962 36.555 1.00 73.90 57 GLU D O 1
ATOM 3692 N N . GLY D 1 61 ? -2.348 -3.577 37.410 1.00 73.67 58 GLY D N 1
ATOM 3693 C CA . GLY D 1 61 ? -1.767 -4.593 38.307 1.00 75.21 58 GLY D CA 1
ATOM 3694 C C . GLY D 1 61 ? -2.784 -5.203 39.251 1.00 78.65 58 GLY D C 1
ATOM 3695 O O . GLY D 1 61 ? -2.705 -6.445 39.518 1.00 82.57 58 GLY D O 1
ATOM 3696 N N . ALA D 1 62 ? -3.700 -4.392 39.787 1.00 80.05 59 ALA D N 1
ATOM 3697 C CA . ALA D 1 62 ? -4.758 -4.914 40.695 1.00 81.53 59 ALA D CA 1
ATOM 3698 C C . ALA D 1 62 ? -5.612 -5.960 39.944 1.00 80.27 59 ALA D C 1
ATOM 3699 O O . ALA D 1 62 ? -5.857 -7.032 40.507 1.00 80.75 59 ALA D O 1
ATOM 3701 N N . LEU D 1 63 ? -6.031 -5.695 38.696 1.00 76.35 60 LEU D N 1
ATOM 3702 C CA . LEU D 1 63 ? -6.888 -6.650 37.950 1.00 72.05 60 LEU D CA 1
ATOM 3703 C C . LEU D 1 63 ? -6.140 -7.976 37.774 1.00 72.01 60 LEU D C 1
ATOM 3704 O O . LEU D 1 63 ? -6.792 -9.039 37.857 1.00 74.64 60 LEU D O 1
ATOM 3709 N N . ILE D 1 64 ? -4.828 -7.926 37.572 1.00 70.09 61 ILE D N 1
ATOM 3710 C CA . ILE D 1 64 ? -4.027 -9.165 37.389 1.00 73.73 61 ILE D CA 1
ATOM 3711 C C . ILE D 1 64 ? -3.973 -9.916 38.718 1.00 76.87 61 ILE D C 1
ATOM 3712 O O . ILE D 1 64 ? -4.341 -11.121 38.716 1.00 79.91 61 ILE D O 1
ATOM 3717 N N . ASP D 1 65 ? -3.592 -9.232 39.803 1.00 79.81 62 ASP D N 1
ATOM 3718 C CA . ASP D 1 65 ? -3.566 -9.822 41.173 1.00 82.79 62 ASP D CA 1
ATOM 3719 C C . ASP D 1 65 ? -4.898 -10.540 41.403 1.00 83.58 62 ASP D C 1
ATOM 3720 O O . ASP D 1 65 ? -4.889 -11.698 41.844 1.00 89.10 62 ASP D O 1
ATOM 3725 N N . TRP D 1 66 ? -6.017 -9.888 41.080 1.00 85.82 63 TRP D N 1
ATOM 3726 C CA . TRP D 1 66 ? -7.397 -10.410 41.332 1.00 88.08 63 TRP D CA 1
ATOM 3727 C C . TRP D 1 66 ? -7.672 -11.619 40.432 1.00 85.07 63 TRP D C 1
ATOM 3728 O O . TRP D 1 66 ? -8.194 -12.618 40.939 1.00 90.12 63 TRP D O 1
ATOM 3739 N N . LEU D 1 67 ? -7.275 -11.574 39.175 1.00 78.33 64 LEU D N 1
ATOM 3740 C CA . LEU D 1 67 ? -7.439 -12.754 38.303 1.00 80.23 64 LEU D CA 1
ATOM 3741 C C . LEU D 1 67 ? -6.666 -13.908 38.933 1.00 83.18 64 LEU D C 1
ATOM 3742 O O . LEU D 1 67 ? -7.197 -15.012 38.985 1.00 89.56 64 LEU D O 1
ATOM 3747 N N . GLN D 1 68 ? -5.453 -13.673 39.419 1.00 84.88 65 GLN D N 1
ATOM 3748 C CA . GLN D 1 68 ? -4.583 -14.758 39.964 1.00 86.29 65 GLN D CA 1
ATOM 3749 C C . GLN D 1 68 ? -5.189 -15.276 41.271 1.00 89.09 65 GLN D C 1
ATOM 3750 O O . GLN D 1 68 ? -5.128 -16.505 41.532 1.00 93.13 65 GLN D O 1
ATOM 3756 N N . GLU D 1 69 ? -5.720 -14.354 42.072 1.00 90.68 66 GLU D N 1
ATOM 3757 C CA . GLU D 1 69 ? -6.384 -14.656 43.366 1.00 97.08 66 GLU D CA 1
ATOM 3758 C C . GLU D 1 69 ? -7.604 -15.539 43.103 1.00 97.19 66 GLU D C 1
ATOM 3759 O O . GLU D 1 69 ? -7.855 -16.473 43.904 1.00 100.21 66 GLU D O 1
ATOM 3765 N N . ALA D 1 70 ? -8.350 -15.262 42.033 1.00 94.27 67 ALA D N 1
AT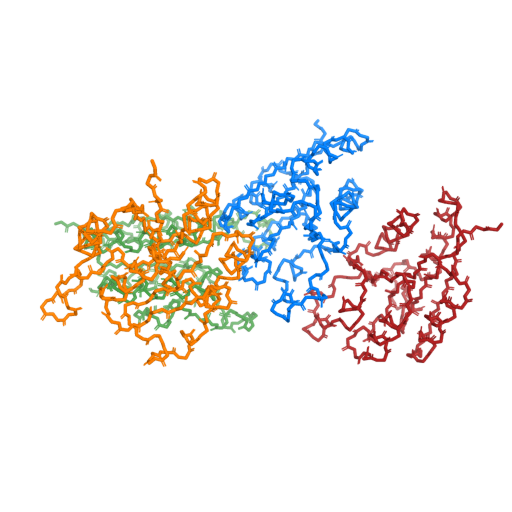OM 3766 C CA . ALA D 1 70 ? -9.510 -16.093 41.667 1.00 96.28 67 ALA D CA 1
ATOM 3767 C C . ALA D 1 70 ? -9.045 -17.512 41.385 1.00 102.51 67 ALA D C 1
ATOM 3768 O O . ALA D 1 70 ? -9.746 -18.439 41.835 1.00 109.98 67 ALA D O 1
ATOM 3770 N N . GLN D 1 71 ? -7.908 -17.717 40.717 1.00 103.52 68 GLN D N 1
ATOM 3771 C CA . GLN D 1 71 ? -7.495 -19.121 40.452 1.00 105.35 68 GLN D CA 1
ATOM 3772 C C . GLN D 1 71 ? -7.121 -19.814 41.757 1.00 108.63 68 GLN D C 1
ATOM 3773 O O . GLN D 1 71 ? -7.438 -21.013 41.876 1.00 114.68 68 GLN D O 1
ATOM 3779 N N . ALA D 1 72 ? -6.485 -19.092 42.684 1.00 108.75 69 ALA D N 1
ATOM 3780 C CA . ALA D 1 72 ? -5.897 -19.621 43.940 1.00 110.91 69 ALA D CA 1
ATOM 3781 C C . ALA D 1 72 ? -7.007 -20.149 44.855 1.00 116.12 69 ALA D C 1
ATOM 3782 O O . ALA D 1 72 ? -6.762 -21.073 45.654 1.00 119.74 69 ALA D O 1
ATOM 3784 N N . VAL D 1 73 ? -8.194 -19.585 44.683 1.00 115.81 70 VAL D N 1
ATOM 3785 C CA . VAL D 1 73 ? -9.385 -19.701 45.562 1.00 119.11 70 VAL D CA 1
ATOM 3786 C C . VAL D 1 73 ? -10.389 -20.630 44.858 1.00 120.20 70 VAL D C 1
ATOM 3787 O O . VAL D 1 73 ? -11.512 -20.812 45.370 1.00 120.30 70 VAL D O 1
ATOM 3791 N N . LYS D 1 74 ? -9.977 -21.205 43.720 1.00 119.96 71 LYS D N 1
ATOM 3792 C CA . LYS D 1 74 ? -10.754 -22.133 42.850 1.00 121.69 71 LYS D CA 1
ATOM 3793 C C . LYS D 1 74 ? -12.130 -21.550 42.525 1.00 115.36 71 LYS D C 1
ATOM 3794 O O . LYS D 1 74 ? -13.090 -22.328 42.460 1.00 119.10 71 LYS D O 1
ATOM 3800 N N . ALA D 1 75 ? -12.227 -20.239 42.328 1.00 109.97 72 ALA D N 1
ATOM 3801 C CA . ALA D 1 75 ? -13.441 -19.570 41.814 1.00 109.21 72 ALA D CA 1
ATOM 3802 C C . ALA D 1 75 ? -14.007 -20.335 40.603 1.00 105.44 72 ALA D C 1
ATOM 3803 O O . ALA D 1 75 ? -13.211 -20.930 39.799 1.00 104.08 72 ALA D O 1
ATOM 3805 N N . LYS D 1 76 ? -15.330 -20.278 40.446 1.00 102.15 73 LYS D N 1
ATOM 3806 C CA . LYS D 1 76 ? -16.048 -20.906 39.315 1.00 102.44 73 LYS D CA 1
ATOM 3807 C C . LYS D 1 76 ? -15.824 -20.097 38.036 1.00 96.32 73 LYS D C 1
ATOM 3808 O O . LYS D 1 76 ? -15.779 -20.727 36.952 1.00 94.15 73 LYS D O 1
ATOM 3814 N N . ALA D 1 77 ? -15.749 -18.765 38.163 1.00 91.14 74 ALA D N 1
ATOM 3815 C CA . ALA D 1 77 ? -15.724 -17.823 37.025 1.00 90.78 74 ALA D CA 1
ATOM 3816 C C . ALA D 1 77 ? -15.241 -16.422 37.440 1.00 88.10 74 ALA D C 1
ATOM 3817 O O . ALA D 1 77 ? -15.295 -16.078 38.639 1.00 88.60 74 ALA D O 1
ATOM 3819 N N . VAL D 1 78 ? -14.773 -15.648 36.464 1.00 84.18 75 VAL D N 1
ATOM 3820 C CA . VAL D 1 78 ? -14.506 -14.188 36.597 1.00 83.90 75 VAL D CA 1
ATOM 3821 C C . VAL D 1 78 ? -15.311 -13.456 35.526 1.00 81.84 75 VAL D C 1
ATOM 3822 O O . VAL D 1 78 ? -15.259 -13.838 34.341 1.00 81.95 75 VAL D O 1
ATOM 3826 N N . ILE D 1 79 ? -16.025 -12.430 35.942 1.00 80.68 76 ILE D N 1
ATOM 3827 C CA . ILE D 1 79 ? -16.653 -11.466 35.017 1.00 79.51 76 ILE D CA 1
ATOM 3828 C C . ILE D 1 79 ? -15.736 -10.258 35.058 1.00 77.99 76 ILE D C 1
ATOM 3829 O O . ILE D 1 79 ? -15.486 -9.755 36.147 1.00 82.35 76 ILE D O 1
ATOM 3834 N N . LEU D 1 80 ? -15.171 -9.875 33.922 1.00 79.54 77 LEU D N 1
ATOM 3835 C CA . LEU D 1 80 ? -14.116 -8.840 33.832 1.00 72.51 77 LEU D CA 1
ATOM 3836 C C . LEU D 1 80 ? -14.571 -7.743 32.873 1.00 71.14 77 LEU D C 1
ATOM 3837 O O . LEU D 1 80 ? -14.840 -8.044 31.711 1.00 72.06 77 LEU D O 1
ATOM 3842 N N . ASN D 1 81 ? -14.697 -6.525 33.392 1.00 71.69 78 ASN D N 1
ATOM 3843 C CA . ASN D 1 81 ? -14.810 -5.276 32.610 1.00 69.12 78 ASN D CA 1
ATOM 3844 C C . ASN D 1 81 ? -13.511 -4.501 32.861 1.00 69.36 78 ASN D C 1
ATOM 3845 O O . ASN D 1 81 ? -13.426 -3.795 33.846 1.00 76.42 78 ASN D O 1
ATOM 3850 N N . ALA D 1 82 ? -12.494 -4.723 32.043 1.00 68.50 79 ALA D N 1
ATOM 3851 C CA . ALA D 1 82 ? -11.166 -4.091 32.154 1.00 66.93 79 ALA D CA 1
ATOM 3852 C C . ALA D 1 82 ? -11.222 -2.628 31.714 1.00 65.53 79 ALA D C 1
ATOM 3853 O O . ALA D 1 82 ? -10.188 -1.977 31.767 1.00 67.58 79 ALA D O 1
ATOM 3855 N N . ALA D 1 83 ? -12.366 -2.141 31.243 1.00 64.31 80 ALA D N 1
ATOM 3856 C CA . ALA D 1 83 ? -12.524 -0.753 30.739 1.00 64.32 80 ALA D CA 1
ATOM 3857 C C . ALA D 1 83 ? -11.392 -0.441 29.750 1.00 59.82 80 ALA D C 1
ATOM 3858 O O . ALA D 1 83 ? -11.164 -1.276 28.894 1.00 63.21 80 ALA D O 1
ATOM 3860 N N . ALA D 1 84 ? -10.673 0.668 29.877 1.00 59.82 81 ALA D N 1
ATOM 3861 C CA . ALA D 1 84 ? -9.648 1.083 28.883 1.00 60.49 81 ALA D CA 1
ATOM 3862 C C . ALA D 1 84 ? -8.519 0.063 28.792 1.00 59.08 81 ALA D C 1
ATOM 3863 O O . ALA D 1 84 ? -7.919 0.011 27.733 1.00 56.60 81 ALA D O 1
ATOM 3865 N N . TYR D 1 85 ? -8.250 -0.727 29.838 1.00 59.58 82 TYR D N 1
ATOM 3866 C CA . TYR D 1 85 ? -7.099 -1.648 29.820 1.00 60.09 82 TYR D CA 1
ATOM 3867 C C . TYR D 1 85 ? -7.426 -2.798 28.847 1.00 65.02 82 TYR D C 1
ATOM 3868 O O . TYR D 1 85 ? -6.476 -3.501 28.386 1.00 64.49 82 TYR D O 1
ATOM 3877 N N . THR D 1 86 ? -8.711 -3.010 28.550 1.00 62.08 83 THR D N 1
ATOM 3878 C CA . THR D 1 86 ? -9.167 -3.984 27.523 1.00 64.09 83 THR D CA 1
ATOM 3879 C C . THR D 1 86 ? -8.375 -3.803 26.232 1.00 63.20 83 THR D C 1
ATOM 3880 O O . THR D 1 86 ? -8.059 -4.837 25.586 1.00 63.54 83 THR D O 1
ATOM 3884 N N . HIS D 1 87 ? -8.039 -2.560 25.883 1.00 58.00 84 HIS D N 1
ATOM 3885 C CA . HIS D 1 87 ? -7.476 -2.190 24.562 1.00 59.38 84 HIS D CA 1
ATOM 3886 C C . HIS D 1 87 ? -5.954 -2.104 24.604 1.00 60.11 84 HIS D C 1
ATOM 3887 O O . HIS D 1 87 ? -5.361 -2.073 23.518 1.00 57.40 84 HIS D O 1
ATOM 3894 N N . THR D 1 88 ? -5.322 -2.200 25.782 1.00 66.15 85 THR D N 1
ATOM 3895 C CA . THR D 1 88 ? -3.839 -2.002 25.910 1.00 60.97 85 THR D CA 1
ATOM 3896 C C . THR D 1 88 ? -3.172 -3.201 26.572 1.00 56.44 85 THR D C 1
ATOM 3897 O O . THR D 1 88 ? -2.003 -3.360 26.345 1.00 59.79 85 THR D O 1
ATOM 3901 N N . SER D 1 89 ? -3.850 -4.003 27.387 1.00 55.11 86 SER D N 1
ATOM 3902 C CA . SER D 1 89 ? -3.156 -4.895 28.360 1.00 58.01 86 SER D CA 1
ATOM 3903 C C . SER D 1 89 ? -2.863 -6.290 27.800 1.00 56.65 86 SER D C 1
ATOM 3904 O O . SER D 1 89 ? -3.718 -7.220 27.952 1.00 58.36 86 SER D O 1
ATOM 3907 N N . VAL D 1 90 ? -1.676 -6.465 27.234 1.00 53.35 87 VAL D N 1
ATOM 3908 C CA . VAL D 1 90 ? -1.136 -7.827 26.968 1.00 54.96 87 VAL D CA 1
ATOM 3909 C C . VAL D 1 90 ? -1.005 -8.599 28.295 1.00 56.46 87 VAL D C 1
ATOM 3910 O O . VAL D 1 90 ? -1.212 -9.795 28.324 1.00 57.64 87 VAL D O 1
ATOM 3914 N N . ALA D 1 91 ? -0.793 -7.911 29.395 1.00 59.90 88 ALA D N 1
ATOM 3915 C CA . ALA D 1 91 ? -0.538 -8.544 30.702 1.00 62.98 88 ALA D CA 1
ATOM 3916 C C . ALA D 1 91 ? -1.827 -9.184 31.195 1.00 62.40 88 ALA D C 1
ATOM 3917 O O . ALA D 1 91 ? -1.749 -10.306 31.770 1.00 63.94 88 ALA D O 1
ATOM 3919 N N . ILE D 1 92 ? -2.963 -8.515 31.000 1.00 61.36 89 ILE D N 1
ATOM 3920 C CA . ILE D 1 92 ? -4.285 -9.097 31.383 1.00 63.24 89 ILE D CA 1
ATOM 3921 C C . ILE D 1 92 ? -4.619 -10.267 30.450 1.00 61.71 89 ILE D C 1
ATOM 3922 O O . ILE D 1 92 ? -5.149 -11.263 30.937 1.00 68.26 89 ILE D O 1
ATOM 3927 N N . TYR D 1 93 ? -4.253 -10.183 29.183 1.00 59.75 90 TYR D N 1
ATOM 3928 C CA . TYR D 1 93 ? -4.426 -11.275 28.198 1.00 59.84 90 TYR D CA 1
ATOM 3929 C C . TYR D 1 93 ? -3.685 -12.503 28.717 1.00 61.64 90 TYR D C 1
ATOM 3930 O O . TYR D 1 93 ? -4.271 -13.603 28.722 1.00 65.23 90 TYR D O 1
ATOM 3939 N N . ASP D 1 94 ? -2.464 -12.318 29.197 1.00 61.45 91 ASP D N 1
ATOM 3940 C CA . ASP D 1 94 ? -1.608 -13.445 29.652 1.00 63.51 91 ASP D CA 1
ATOM 3941 C C . ASP D 1 94 ? -2.173 -14.036 30.947 1.00 67.77 91 ASP D C 1
ATOM 3942 O O . ASP D 1 94 ? -2.171 -15.278 31.084 1.00 77.73 91 ASP D O 1
ATOM 3947 N N . ALA D 1 95 ? -2.642 -13.184 31.859 1.00 66.91 92 ALA D N 1
ATOM 3948 C CA . ALA D 1 95 ? -3.240 -13.601 33.142 1.00 70.53 92 ALA D CA 1
ATOM 3949 C C . ALA D 1 95 ? -4.436 -14.507 32.855 1.00 73.73 92 ALA D C 1
ATOM 3950 O O . ALA D 1 95 ? -4.458 -15.612 33.389 1.00 80.76 92 ALA D O 1
ATOM 3952 N N . ILE D 1 96 ? -5.353 -14.093 31.967 1.00 72.77 93 ILE D N 1
ATOM 3953 C CA . ILE D 1 96 ? -6.546 -14.904 31.582 1.00 68.58 93 ILE D CA 1
ATOM 3954 C C . ILE D 1 96 ? -6.080 -16.235 31.018 1.00 71.34 93 ILE D C 1
ATOM 3955 O O . ILE D 1 96 ? -6.545 -17.288 31.490 1.00 84.14 93 ILE D O 1
ATOM 3960 N N . ARG D 1 97 ? -5.131 -16.206 30.099 1.00 70.45 94 ARG D N 1
ATOM 3961 C CA . ARG D 1 97 ? -4.640 -17.452 29.485 1.00 73.92 94 ARG D CA 1
ATOM 3962 C C . ARG D 1 97 ? -3.944 -18.359 30.505 1.00 74.39 94 ARG D C 1
ATOM 3963 O O . ARG D 1 97 ? -4.063 -19.589 30.334 1.00 76.31 94 ARG D O 1
ATOM 3971 N N . ALA D 1 98 ? -3.259 -17.809 31.506 1.00 73.49 95 ALA D N 1
ATOM 3972 C CA . ALA D 1 98 ? -2.429 -18.594 32.456 1.00 78.21 95 ALA D CA 1
ATOM 3973 C C . ALA D 1 98 ? -3.327 -19.348 33.441 1.00 80.71 95 ALA D C 1
ATOM 3974 O O . ALA D 1 98 ? -3.020 -20.514 33.740 1.00 82.87 95 ALA D O 1
ATOM 3976 N N . ILE D 1 99 ? -4.413 -18.704 33.880 1.00 79.80 96 ILE D N 1
ATOM 3977 C CA . ILE D 1 99 ? -5.379 -19.271 34.863 1.00 83.15 96 ILE D CA 1
ATOM 3978 C C . ILE D 1 99 ? -6.363 -20.198 34.147 1.00 85.90 96 ILE D C 1
ATOM 3979 O O . ILE D 1 99 ? -6.574 -20.017 32.954 1.00 88.46 96 ILE D O 1
ATOM 3984 N N . THR D 1 100 ? -6.917 -21.164 34.874 1.00 93.63 97 THR D N 1
ATOM 3985 C CA . THR D 1 100 ? -7.900 -22.196 34.433 1.00 96.52 97 THR D CA 1
ATOM 3986 C C . THR D 1 100 ? -9.344 -21.715 34.568 1.00 95.66 97 THR D C 1
ATOM 3987 O O . THR D 1 100 ? -10.211 -22.345 33.966 1.00 98.44 97 THR D O 1
ATOM 3991 N N . VAL D 1 101 ? -9.578 -20.722 35.424 1.00 93.50 98 VAL D N 1
ATOM 3992 C CA . VAL D 1 101 ? -10.923 -20.159 35.696 1.00 91.51 98 VAL D CA 1
ATOM 3993 C C . VAL D 1 101 ? -11.399 -19.474 34.427 1.00 85.41 98 VAL D C 1
ATOM 3994 O O . VAL D 1 101 ? -10.740 -18.569 33.977 1.00 79.80 98 VAL D O 1
ATOM 3998 N N . PRO D 1 102 ? -12.582 -19.813 33.870 1.00 87.00 99 PRO D N 1
ATOM 3999 C CA . PRO D 1 102 ? -13.146 -19.079 32.742 1.00 80.63 99 PRO D CA 1
ATOM 4000 C C . PRO D 1 102 ? -13.383 -17.601 33.089 1.00 79.57 99 PRO D C 1
ATOM 4001 O O . PRO D 1 102 ? -13.809 -17.288 34.173 1.00 79.95 99 PRO D O 1
ATOM 4005 N N . VAL D 1 103 ? -13.112 -16.745 32.109 1.00 77.78 100 VAL D N 1
ATOM 4006 C CA . VAL D 1 103 ? -13.320 -15.283 32.155 1.00 78.19 100 VAL D CA 1
ATOM 4007 C C . VAL D 1 103 ? -14.384 -14.907 31.117 1.00 76.27 100 VAL D C 1
ATOM 4008 O O . VAL D 1 103 ? -14.299 -15.345 29.942 1.00 72.26 100 VAL D O 1
ATOM 4012 N N . ILE D 1 104 ? -15.371 -14.144 31.574 1.00 77.20 101 ILE D N 1
ATOM 4013 C CA . ILE D 1 104 ? -16.383 -13.493 30.703 1.00 77.72 101 ILE D CA 1
ATOM 4014 C C . ILE D 1 104 ? -16.068 -11.993 30.622 1.00 74.40 101 ILE D C 1
ATOM 4015 O O . ILE D 1 104 ? -16.022 -11.320 31.673 1.00 76.48 101 ILE D O 1
ATOM 4020 N N . GLU D 1 105 ? -15.857 -11.505 29.407 1.00 67.56 102 GLU D N 1
ATOM 4021 C CA . GLU D 1 105 ? -15.664 -10.074 29.152 1.00 67.46 102 GLU D CA 1
ATOM 4022 C C . GLU D 1 105 ? -17.024 -9.401 29.233 1.00 69.98 102 GLU D C 1
ATOM 4023 O O . GLU D 1 105 ? -17.961 -9.915 28.637 1.00 71.26 102 GLU D O 1
ATOM 4029 N N . VAL D 1 106 ? -17.096 -8.273 29.934 1.00 70.96 103 VAL D N 1
ATOM 4030 C CA . VAL D 1 106 ? -18.306 -7.420 30.022 1.00 71.45 103 VAL D CA 1
ATOM 4031 C C . VAL D 1 106 ? -17.970 -5.964 29.673 1.00 68.32 103 VAL D C 1
ATOM 4032 O O . VAL D 1 106 ? -16.950 -5.480 30.108 1.00 71.20 103 VAL D O 1
ATOM 4036 N N . HIS D 1 107 ? -18.832 -5.343 28.880 1.00 69.30 104 HIS D N 1
ATOM 4037 C CA . HIS D 1 107 ? -18.886 -3.883 28.635 1.00 71.67 104 HIS D CA 1
ATOM 4038 C C . HIS D 1 107 ? -20.338 -3.414 28.762 1.00 72.18 104 HIS D C 1
ATOM 4039 O O . HIS D 1 107 ? -21.228 -4.060 28.209 1.00 70.60 104 HIS D O 1
ATOM 4046 N N . LEU D 1 108 ? -20.521 -2.295 29.436 1.00 72.98 105 LEU D N 1
ATOM 4047 C CA . LEU D 1 108 ? -21.781 -1.527 29.462 1.00 78.02 105 LEU D CA 1
ATOM 4048 C C . LEU D 1 108 ? -22.139 -1.084 28.049 1.00 74.32 105 LEU D C 1
ATOM 4049 O O . LEU D 1 108 ? -23.289 -1.238 27.628 1.00 75.44 105 LEU D O 1
ATOM 4054 N N . SER D 1 109 ? -21.199 -0.437 27.382 1.00 75.08 106 SER D N 1
ATOM 4055 C CA . SER D 1 109 ? -21.383 0.124 26.023 1.00 75.27 106 SER D CA 1
ATOM 4056 C C . SER D 1 109 ? -20.986 -0.962 25.029 1.00 69.15 106 SER D C 1
ATOM 4057 O O . SER D 1 109 ? -20.451 -1.982 25.451 1.00 67.37 106 SER D O 1
ATOM 4060 N N . ASN D 1 110 ? -21.286 -0.766 23.756 1.00 70.38 107 ASN D N 1
ATOM 4061 C CA . ASN D 1 110 ? -20.774 -1.641 22.670 1.00 69.01 107 ASN D CA 1
ATOM 4062 C C . ASN D 1 110 ? -19.487 -0.985 22.164 1.00 64.88 107 ASN D C 1
ATOM 4063 O O . ASN D 1 110 ? -19.542 0.029 21.469 1.00 65.76 107 ASN D O 1
ATOM 4068 N N . PRO D 1 111 ? -18.307 -1.499 22.512 1.00 61.83 108 PRO D N 1
ATOM 4069 C CA . PRO D 1 111 ? -17.053 -0.874 22.139 1.00 65.83 108 PRO D CA 1
ATOM 4070 C C . PRO D 1 111 ? -16.845 -0.793 20.617 1.00 66.55 108 PRO D C 1
ATOM 4071 O O . PRO D 1 111 ? -16.178 0.078 20.190 1.00 64.78 108 PRO D O 1
ATOM 4075 N N . HIS D 1 112 ? -17.426 -1.709 19.838 1.00 69.59 109 HIS D N 1
ATOM 4076 C CA . HIS D 1 112 ? -17.286 -1.750 18.357 1.00 62.16 109 HIS D CA 1
ATOM 4077 C C . HIS D 1 112 ? -18.052 -0.563 17.800 1.00 61.53 109 HIS D C 1
ATOM 4078 O O . HIS D 1 112 ? -17.756 -0.180 16.675 1.00 65.11 109 HIS D O 1
ATOM 4085 N N . ALA D 1 113 ? -18.978 0.015 18.562 1.00 62.28 110 ALA D N 1
ATOM 4086 C CA . ALA D 1 113 ? -19.794 1.163 18.105 1.00 67.16 110 ALA D CA 1
ATOM 4087 C C . ALA D 1 113 ? -19.062 2.475 18.421 1.00 67.11 110 ALA D C 1
ATOM 4088 O O . ALA D 1 113 ? -19.561 3.503 18.105 1.00 68.50 110 ALA D O 1
ATOM 4090 N N . ARG D 1 114 ? -17.877 2.403 19.004 1.00 66.20 111 ARG D N 1
ATOM 4091 C CA . ARG D 1 114 ? -17.144 3.588 19.478 1.00 67.05 111 ARG D CA 1
ATOM 4092 C C . ARG D 1 114 ? -15.900 3.765 18.617 1.00 67.21 111 ARG D C 1
ATOM 4093 O O . ARG D 1 114 ? -15.886 3.254 17.455 1.00 67.83 111 ARG D O 1
ATOM 4101 N N . GLU D 1 115 ? -14.936 4.512 19.146 1.00 70.14 112 GLU D N 1
ATOM 4102 C CA . GLU D 1 115 ? -13.635 4.843 18.503 1.00 69.68 112 GLU D CA 1
ATOM 4103 C C . GLU D 1 115 ? -12.983 3.505 18.122 1.00 67.82 112 GLU D C 1
ATOM 4104 O O . GLU D 1 115 ? -13.108 2.479 18.908 1.00 66.37 112 GLU D O 1
ATOM 4110 N N . ALA D 1 116 ? -12.342 3.481 16.956 1.00 66.24 113 ALA D N 1
ATOM 4111 C CA . ALA D 1 116 ? -11.613 2.325 16.368 1.00 60.53 113 ALA D CA 1
ATOM 4112 C C . ALA D 1 116 ? -10.614 1.754 17.373 1.00 58.34 113 ALA D C 1
ATOM 4113 O O . ALA D 1 116 ? -10.481 0.539 17.413 1.00 58.77 113 ALA D O 1
ATOM 4115 N N . PHE D 1 117 ? -9.965 2.570 18.213 1.00 58.78 114 PHE D N 1
ATOM 4116 C CA . PHE D 1 117 ? -9.003 2.014 19.189 1.00 56.05 114 PHE D CA 1
ATOM 4117 C C . PHE D 1 117 ? -9.725 1.114 20.156 1.00 55.48 114 PHE D C 1
ATOM 4118 O O . PHE D 1 117 ? -9.051 0.361 20.793 1.00 62.79 114 PHE D O 1
ATOM 4126 N N . ARG D 1 118 ? -11.040 1.208 20.337 1.00 61.19 115 ARG D N 1
ATOM 4127 C CA . ARG D 1 118 ? -11.733 0.307 21.300 1.00 59.48 115 ARG D CA 1
ATOM 4128 C C . ARG D 1 118 ? -12.143 -1.001 20.621 1.00 55.40 115 ARG D C 1
ATOM 4129 O O . ARG D 1 118 ? -12.636 -1.828 21.324 1.00 56.89 115 ARG D O 1
ATOM 4137 N N . HIS D 1 119 ? -11.965 -1.156 19.302 1.00 54.03 116 HIS D N 1
ATOM 4138 C CA . HIS D 1 119 ? -12.253 -2.421 18.580 1.00 55.51 116 HIS D CA 1
ATOM 4139 C C . HIS D 1 119 ? -11.318 -3.542 19.062 1.00 56.29 116 HIS D C 1
ATOM 4140 O O . HIS D 1 119 ? -11.717 -4.677 19.032 1.00 59.25 116 HIS D O 1
ATOM 4147 N N . LYS D 1 120 ? -10.140 -3.193 19.552 1.00 55.05 117 LYS D N 1
ATOM 4148 C CA . LYS D 1 120 ? -9.093 -4.144 19.966 1.00 54.80 117 LYS D CA 1
ATOM 4149 C C . LYS D 1 120 ? -9.387 -4.634 21.371 1.00 53.21 117 LYS D C 1
ATOM 4150 O O . LYS D 1 120 ? -9.555 -3.768 22.272 1.00 55.08 117 LYS D O 1
ATOM 4156 N N . SER D 1 121 ? -9.475 -5.947 21.565 1.00 51.83 118 SER D N 1
ATOM 4157 C CA . SER D 1 121 ? -9.740 -6.441 22.935 1.00 56.86 118 SER D CA 1
ATOM 4158 C C . SER D 1 121 ? -8.758 -7.542 23.320 1.00 56.77 118 SER D C 1
ATOM 4159 O O . SER D 1 121 ? -8.951 -8.675 22.938 1.00 61.18 118 SER D O 1
ATOM 4162 N N . TYR D 1 122 ? -7.740 -7.204 24.078 1.00 57.34 119 TYR D N 1
ATOM 4163 C CA . TYR D 1 122 ? -6.791 -8.211 24.632 1.00 57.94 119 TYR D CA 1
ATOM 4164 C C . TYR D 1 122 ? -7.577 -9.143 25.552 1.00 55.91 119 TYR D C 1
ATOM 4165 O O . TYR D 1 122 ? -7.379 -10.325 25.505 1.00 57.52 119 TYR D O 1
ATOM 4174 N N . VAL D 1 123 ? -8.550 -8.643 26.279 1.00 60.47 120 VAL D N 1
ATOM 4175 C CA . VAL D 1 123 ? -9.420 -9.532 27.119 1.00 63.65 120 VAL D CA 1
ATOM 4176 C C . VAL D 1 123 ? -10.154 -10.539 26.235 1.00 61.60 120 VAL D C 1
ATOM 4177 O O . VAL D 1 123 ? -10.059 -11.771 26.490 1.00 60.06 120 VAL D O 1
ATOM 4181 N N . GLY D 1 124 ? -10.859 -10.010 25.235 1.00 62.15 121 GLY D N 1
ATOM 4182 C CA . GLY D 1 124 ? -11.666 -10.830 24.319 1.00 66.20 121 GLY D CA 1
ATOM 4183 C C . GLY D 1 124 ? -10.825 -11.880 23.602 1.00 64.67 121 GLY D C 1
ATOM 4184 O O . GLY D 1 124 ? -11.377 -12.949 23.286 1.00 68.42 121 GLY D O 1
ATOM 4185 N N . GLU D 1 125 ? -9.559 -11.591 23.326 1.00 57.26 122 GLU D N 1
ATOM 4186 C CA . GLU D 1 125 ? -8.676 -12.538 22.625 1.00 60.84 122 GLU D CA 1
ATOM 4187 C C . GLU D 1 125 ? -8.381 -13.761 23.518 1.00 60.97 122 GLU D C 1
ATOM 4188 O O . GLU D 1 125 ? -7.958 -14.769 22.963 1.00 65.52 122 GLU D O 1
ATOM 4194 N N . ALA D 1 126 ? -8.577 -13.669 24.832 1.00 59.43 123 ALA D N 1
ATOM 4195 C CA . ALA D 1 126 ? -8.190 -14.737 25.771 1.00 63.79 123 ALA D CA 1
ATOM 4196 C C . ALA D 1 126 ? -9.399 -15.314 26.515 1.00 65.58 123 ALA D C 1
ATOM 4197 O O . ALA D 1 126 ? -9.271 -16.370 27.107 1.00 68.26 123 ALA D O 1
ATOM 4199 N N . ALA D 1 127 ? -10.501 -14.586 26.573 1.00 65.53 124 ALA D N 1
ATOM 4200 C CA . ALA D 1 127 ? -11.702 -14.926 27.364 1.00 67.05 124 ALA D CA 1
ATOM 4201 C C . ALA D 1 127 ? -12.516 -16.024 26.676 1.00 66.44 124 ALA D C 1
ATOM 4202 O O . ALA D 1 127 ? -12.279 -16.359 25.498 1.00 70.23 124 ALA D O 1
ATOM 4204 N N . LEU D 1 128 ? -13.409 -16.602 27.442 1.00 66.45 125 LEU D N 1
ATOM 4205 C CA . LEU D 1 128 ? -14.359 -17.635 26.974 1.00 69.38 125 LEU D CA 1
ATOM 4206 C C . LEU D 1 128 ? -15.306 -16.942 25.998 1.00 68.77 125 LEU D C 1
ATOM 4207 O O . LEU D 1 128 ? -15.607 -17.534 24.925 1.00 68.65 125 LEU D O 1
ATOM 4212 N N . GLY D 1 129 ? -15.779 -15.773 26.437 1.00 66.23 126 GLY D N 1
ATOM 4213 C CA . GLY D 1 129 ? -16.921 -15.089 25.840 1.00 69.00 126 GLY D CA 1
ATOM 4214 C C . GLY D 1 129 ? -16.980 -13.635 26.268 1.00 69.33 126 GLY D C 1
ATOM 4215 O O . GLY D 1 129 ? -16.281 -13.281 27.225 1.00 73.19 126 GLY D O 1
ATOM 4216 N N . THR D 1 130 ? -17.865 -12.877 25.616 1.00 65.64 127 THR D N 1
ATOM 4217 C CA . THR D 1 130 ? -18.032 -11.422 25.739 1.00 64.26 127 THR D CA 1
ATOM 4218 C C . THR D 1 130 ? -19.529 -11.091 25.707 1.00 66.99 127 THR D C 1
ATOM 4219 O O . THR D 1 130 ? -20.243 -11.567 24.816 1.00 69.61 127 THR D O 1
ATOM 4223 N N . ILE D 1 131 ? -19.966 -10.248 26.631 1.00 67.88 128 ILE D N 1
ATOM 4224 C CA . ILE D 1 131 ? -21.278 -9.582 26.596 1.00 67.49 128 ILE D CA 1
ATOM 4225 C C . ILE D 1 131 ? -21.061 -8.073 26.630 1.00 69.75 128 ILE D C 1
ATOM 4226 O O . ILE D 1 131 ? -20.469 -7.583 27.598 1.00 72.90 128 ILE D O 1
ATOM 4231 N N . SER D 1 132 ? -21.543 -7.383 25.602 1.00 66.00 129 SER D N 1
ATOM 4232 C CA . SER D 1 132 ? -21.377 -5.941 25.431 1.00 66.21 129 SER D CA 1
ATOM 4233 C C . SER D 1 132 ? -22.703 -5.275 25.119 1.00 69.24 129 SER D C 1
ATOM 4234 O O . SER D 1 132 ? -23.402 -5.774 24.225 1.00 69.42 129 SER D O 1
ATOM 4237 N N . GLY D 1 133 ? -22.944 -4.105 25.724 1.00 70.94 130 GLY D N 1
ATOM 4238 C CA . GLY D 1 133 ? -23.796 -3.065 25.126 1.00 71.99 130 GLY D CA 1
ATOM 4239 C C . GLY D 1 133 ? -25.127 -2.943 25.796 1.00 76.37 130 GLY D C 1
ATOM 4240 O O . GLY D 1 133 ? -25.903 -2.118 25.321 1.00 83.81 130 GLY D O 1
ATOM 4241 N N . PHE D 1 134 ? -25.373 -3.704 26.863 1.00 76.08 131 PHE D N 1
ATOM 4242 C CA . PHE D 1 134 ? -26.707 -3.772 27.536 1.00 79.89 131 PHE D CA 1
ATOM 4243 C C . PHE D 1 134 ? -26.685 -2.983 28.849 1.00 78.87 131 PHE D C 1
ATOM 4244 O O . PHE D 1 134 ? -27.546 -3.214 29.652 1.00 81.95 131 PHE D O 1
ATOM 4252 N N . GLY D 1 135 ? -25.747 -2.061 29.041 1.00 77.50 132 GLY D N 1
ATOM 4253 C CA . GLY D 1 135 ? -25.499 -1.403 30.333 1.00 80.54 132 GLY D CA 1
ATOM 4254 C C . GLY D 1 135 ? -25.344 -2.433 31.446 1.00 83.58 132 GLY D C 1
ATOM 4255 O O . GLY D 1 135 ? -24.573 -3.409 31.276 1.00 83.33 132 GLY D O 1
ATOM 4256 N N . ALA D 1 136 ? -26.060 -2.233 32.548 1.00 86.73 133 ALA D N 1
ATOM 4257 C CA . ALA D 1 136 ? -26.074 -3.109 33.741 1.00 90.31 133 ALA D CA 1
ATOM 4258 C C . ALA D 1 136 ? -26.523 -4.540 33.362 1.00 89.16 133 ALA D C 1
ATOM 4259 O O . ALA D 1 136 ? -25.977 -5.501 33.929 1.00 92.49 133 ALA D O 1
ATOM 4261 N N . GLU D 1 137 ? -27.465 -4.671 32.426 1.00 92.45 134 GLU D N 1
ATOM 4262 C CA . GLU D 1 137 ? -27.938 -5.977 31.868 1.00 95.67 134 GLU D CA 1
ATOM 4263 C C . GLU D 1 137 ? -26.743 -6.806 31.371 1.00 85.66 134 GLU D C 1
ATOM 4264 O O . GLU D 1 137 ? -26.855 -8.025 31.435 1.00 84.36 134 GLU D O 1
ATOM 4270 N N . SER D 1 138 ? -25.664 -6.184 30.874 1.00 81.07 135 SER D N 1
ATOM 4271 C CA . SER D 1 138 ? -24.431 -6.890 30.425 1.00 79.19 135 SER D CA 1
ATOM 4272 C C . SER D 1 138 ? -23.900 -7.735 31.594 1.00 80.89 135 SER D C 1
ATOM 4273 O O . SER D 1 138 ? -23.565 -8.908 31.379 1.00 81.73 135 SER D O 1
ATOM 4276 N N . TYR D 1 139 ? -23.833 -7.172 32.797 1.00 82.54 136 TYR D N 1
ATOM 4277 C CA . TYR D 1 139 ? -23.384 -7.887 34.012 1.00 84.52 136 TYR D CA 1
ATOM 4278 C C . TYR D 1 139 ? -24.385 -8.985 34.373 1.00 88.56 136 TYR D C 1
ATOM 4279 O O . TYR D 1 139 ? -23.935 -10.131 34.661 1.00 85.96 136 TYR D O 1
ATOM 4288 N N . SER D 1 140 ? -25.685 -8.671 34.389 1.00 93.00 137 SER D N 1
ATOM 4289 C CA . SER D 1 140 ? -26.723 -9.644 34.831 1.00 97.40 137 SER D CA 1
ATOM 4290 C C . SER D 1 140 ? -26.635 -10.896 33.939 1.00 95.44 137 SER D C 1
ATOM 4291 O O . SER D 1 140 ? -26.599 -12.004 34.516 1.00 97.36 137 SER D O 1
ATOM 4294 N N . LEU D 1 141 ? -26.548 -10.725 32.610 1.00 93.20 138 LEU D N 1
ATOM 4295 C CA . LEU D 1 141 ? -26.422 -11.826 31.603 1.00 93.41 138 LEU D CA 1
ATOM 4296 C C . LEU D 1 141 ? -25.161 -12.655 31.864 1.00 89.19 138 LEU D C 1
ATOM 4297 O O . LEU D 1 141 ? -25.189 -13.902 31.778 1.00 89.21 138 LEU D O 1
ATOM 4302 N N . ALA D 1 142 ? -24.076 -11.950 32.131 1.00 87.27 139 ALA D N 1
ATOM 4303 C CA . ALA D 1 142 ? -22.752 -12.525 32.425 1.00 84.87 139 ALA D CA 1
ATOM 4304 C C . ALA D 1 142 ? -22.873 -13.419 33.653 1.00 82.12 139 ALA D C 1
ATOM 4305 O O . ALA D 1 142 ? -22.410 -14.563 33.612 1.00 80.51 139 ALA D O 1
ATOM 4307 N N . LEU D 1 143 ? -23.563 -12.935 34.678 1.00 86.82 140 LEU D N 1
ATOM 4308 C CA . LEU D 1 143 ? -23.680 -13.679 35.954 1.00 91.21 140 LEU D CA 1
ATOM 4309 C C . LEU D 1 143 ? -24.554 -14.931 35.757 1.00 95.85 140 LEU D C 1
ATOM 4310 O O . LEU D 1 143 ? -24.176 -15.971 36.333 1.00 102.29 140 LEU D O 1
ATOM 4315 N N . ASP D 1 144 ? -25.640 -14.865 34.970 1.00 99.83 141 ASP D N 1
ATOM 4316 C CA . ASP D 1 144 ? -26.498 -16.041 34.617 1.00 103.61 141 ASP D CA 1
ATOM 4317 C C . ASP D 1 144 ? -25.620 -17.053 33.879 1.00 97.68 141 ASP D C 1
ATOM 4318 O O . ASP D 1 144 ? -25.617 -18.214 34.247 1.00 100.31 141 ASP D O 1
ATOM 4323 N N . ALA D 1 145 ? -24.886 -16.627 32.863 1.00 94.11 142 ALA D N 1
ATOM 4324 C CA . ALA D 1 145 ? -24.119 -17.549 31.996 1.00 94.95 142 ALA D CA 1
ATOM 4325 C C . ALA D 1 145 ? -23.038 -18.262 32.842 1.00 97.31 142 ALA D C 1
ATOM 4326 O O . ALA D 1 145 ? -22.807 -19.513 32.645 1.00 101.82 142 ALA D O 1
ATOM 4328 N N . ALA D 1 146 ? -22.425 -17.471 33.741 1.00 94.23 143 ALA D N 1
ATOM 4329 C CA . ALA D 1 146 ? -21.327 -17.835 34.663 1.00 94.65 143 ALA D CA 1
ATOM 4330 C C . ALA D 1 146 ? -21.809 -18.864 35.703 1.00 101.46 143 ALA D C 1
ATOM 4331 O O . ALA D 1 146 ? -21.054 -19.789 36.040 1.00 105.11 143 ALA D O 1
ATOM 4333 N N . ALA D 1 147 ? -23.020 -18.691 36.226 1.00 103.75 144 ALA D N 1
ATOM 4334 C CA . ALA D 1 147 ? -23.659 -19.641 37.161 1.00 107.19 144 ALA D CA 1
ATOM 4335 C C . ALA D 1 147 ? -23.899 -20.991 36.470 1.00 108.21 144 ALA D C 1
ATOM 4336 O O . ALA D 1 147 ? -23.697 -22.022 37.153 1.00 114.83 144 ALA D O 1
ATOM 4338 N N . LYS D 1 148 ? -24.300 -21.005 35.186 1.00 109.32 145 LYS D N 1
ATOM 4339 C CA . LYS D 1 148 ? -24.682 -22.252 34.455 1.00 110.74 145 LYS D CA 1
ATOM 4340 C C . LYS D 1 148 ? -23.421 -22.883 33.835 1.00 112.07 145 LYS D C 1
ATOM 4341 O O . LYS D 1 148 ? -23.580 -23.768 32.995 1.00 115.24 145 LYS D O 1
ATOM 4343 N N . LEU D 1 149 ? -22.196 -22.448 34.207 1.00 114.10 146 LEU D N 1
ATOM 4344 C CA . LEU D 1 149 ? -20.936 -22.969 33.589 1.00 117.33 146 LEU D CA 1
ATOM 4345 C C . LEU D 1 149 ? -20.574 -24.265 34.300 1.00 125.03 146 LEU D C 1
ATOM 4346 O O . LEU D 1 149 ? -19.509 -24.339 34.907 1.00 130.00 146 LEU D O 1
#

Nearest PDB structures (foldseek):
  6smf-assembly1_A  TM=1.004E+00  e=1.489E-29  Zymomonas mobilis subsp. mobilis ZM4 = ATCC 31821
  6hsb-assembly1_A  TM=9.564E-01  e=3.989E-17  Acidithiobacillus caldus SM-1
  2uyg-assembly1_D  TM=9.490E-01  e=7.300E-16  Thermus thermophilus HB8
  6cv6-assembly3_G  TM=9.689E-01  e=1.008E-15  Paraburkholderia phymatum STM815
  4rhc-assembly1_L  TM=9.512E-01  e=8.307E-16  Acinetobacter baumannii ATCC 17978

Foldseek 3Di:
DAFEEEEEAEPPLQCQCPPPCVPRPNDHPVNLVVVLCVLCVVLRHHYHYYYYNDPVVLLVVLVVCLVVVHQAYEDANDPVQLPDLPVLVSLQVGPHAYEYFEQQAQVPDDPSSVHGSCCVRHPYYQHHNHSVSVSVVSVVSSVD/DAAEEEEEAEPPLQCPCPPPCVPRHHDHPVNLVVVLCVLCVVLRHHYHYYYYNDPVVVLVVLQVCQVVVHLAYEDANDPVQLPDLPVLVSLQVGPHAYEYFEQQAQVPDDPSSVHGSCCVRHPYYFYHNHSVSVSVVSVVSSVD/DAAEEEEEAEPPLQCPQPPPCVPRHRDHPVNLVVVLCVLCVVLRHHYHYYYDNDPVVLLVVLVVCLVVVHLAYEDANDPCQLPDLPVLVSLQVGPHAYEYFEQQAQVPDDPSSVHGSCCVRHPYYFHHNHSVSVSVVSVVSSVD/DFAEEEEEAEPPLQCPCPPPCVPRHHDHPVNLVVVLCVLCVVLRYHYHYYYYNDPVVLLVVLQVCLVVVHLAYEDANDPCQLPDLPVLVSLQVGPRAYEYFEQQAQVPDDPSSVHGSCCVRHPYYFYHNHSVSVSVVSVVSSVD

Radius of gyration: 26.43 Å; Cα contacts (8 Å, |Δi|>4): 1249; chains: 4; bounding box: 50×62×84 Å

B-factor: mean 90.64, std 26.44, range [33.46, 190.28]

Sequence (576 aa):
KKPTIFILNGPNLNLLGLREPTIYGHQTLEDIANKLKLQAEKLDVTVEIRQSNHEGALIDWLQEAQAVKAKAVILNAAAYTHTSVAIYDAIRAITVPVIEVHLSNPHAREAFRHKSYVGEAALGTISGFGAESYSLALDDAAAKLKKPTIFILNGPNLNLLGLREPTIYGHQTLEDIANKLKLQAEKLDVTVEIRQSNHEGALIDWLQEAQAVKAKAVILNAAAYTHTSVAIYDAIRAITVPVIEVHLSNPHAREAFRHKSYVGEAALGTISGFGAESYSLALDAAAKLKKPTIFILNGPNLNLLGLREPTIYGHQTLEEDIANKLKLQAEKLDVTVEIRQSNHEGALIDWLQEAQAVKAKAVILNAAAYTHTSVAIYDAIRAITVPVIEVHLSNPHAREAFRHKSYVGEAALGTISGFGAESYSLALDAAAKLKKPTIFILNGPNLNLLGLREPTIYGHQTLEDIANKLKLQAEKLDVTVEIRQSNHEGALIDWLQEAQAVKAKAVILNAAAYTHTSVAIYDAIRAITVPVIEVHLSNPHAREAFRHKSYVGEAALGTISGFGAESYSLALDAAAKL

CATH classification: 3.40.50.9100

Secondary structure (DSSP, 8-state):
-PPEEEEEE-TTGGGTTTS-HHHHTS--HHHHHHHHHHHHHHHT-EEEEEE-S-HHHHHHHHHHHHHTT-SEEEEE-GGGGGT-HHHHHHHHHS-S-EEEEESS-GGGS-GGGS--HHHHHSSEEEESSTHHHHHHHHHHHHT-/---EEEEEE-TTGGGTTTSSHHHH-S--HHHHHHHHHHHHHHHT-EEEEEE-S-HHHHHHHHHHHHHTT-SEEEEE-GGGGGT-HHHHHHHHHSSS-EEEEESS-GGGS-GGGS--HHHHHSSEEEESSTHHHHHHHHHHHHT-/---EEEEEE-TTGGGTTTSSHHHH-S--HHHHHHHHHHHHHHHT-EEEEEE-S-HHHHHHHHHHHHHTT-SEEEEE-GGGGGT-HHHHHHHHHSSS-EEEEESS-GGGS-GGGS--HHHHHSSEEEESSTHHHHHHHHHHHHT-/-PPEEEEEE-TTGGGTTTSSHHHH-S--HHHHHHHHHHHHHHHT-EEEEEE-S-HHHHHHHHHHHHHTT-SEEEEE-GGGGGT-HHHHHHHHHSSS-EEEEESS-GGGS-GGGS--HHHHHSSEEEESSTHHHHHHHHHHHHT-

InterPro domains:
  IPR001874 Dehydroquinase, class II [MF_00169] (1-146)
  IPR001874 Dehydroquinase, class II [PF01220] (7-143)
  IPR001874 Dehydroquinase, class II [PIRSF001399] (6-145)
  IPR001874 Dehydroquinase, class II [PTHR21272] (5-144)
  IPR001874 Dehydroquinase, class II [TIGR01088] (7-144)
  IPR001874 Dehydroquinase, class II [cd00466] (6-146)
  IPR018509 Dehydroquinase, class II, conserved site [PS01029] (10-27)
  IPR036441 Dehydroquinase, class II superfamily [G3DSA:3.40.50.9100] (1-146)
  IPR036441 Dehydroquinase, class II superfamily [SSF52304] (6-145)